Protein 5JEN (pdb70)

Foldseek 3Di:
DKDKDFDDWDWDDDDQFTETETFIAIDDAPDVVLSCVVRVVSVVVVVVQVVVRVVCRDDDHDAHKYWYKDKDFQADDPQKTKMWIWIWMDGPHIWIDIAMWMAGRVVGDTDFPLQFFPDDPVWQLVQVVVLVCCVVCVDVVDFWQRPDPPDDARDTADRRFGWYAHNVLWIKGWDTAPRTGHRVGIDMDTDDCVSCVVRGPHRPRHD/DADDLLRVLVQVVVVPPACQVYDHSLLVSQQLCQQPVRQQADKDADPQFWMQHGSNRDIQQEDPAQPGRPPRYHNVDYHSVVSSDPRNNSVSSSVSVVCVPPDHPVVRVSSVPGPPPDPSCVSNPPHDD/DAKDKDFPDWDWDDDPQEIETDTQIAIDDAPPVVLRVVVSVVSVVVVVVVVVVRVVHNHKYWYKDKDFQAGDQFKTKMWIWIWMDDPHIWIDIAMWMAGRVVGDTDFPPLFFPDQVCWQLVQVVVLVCVVVCVDVVDFWQRPDPPDDARDTADRRAGWYAHNQLWIKGWDTAPRTGHRVGIDMDTDPCVSCVVGGPDDPRHD/DADDLLRVLVLLVVLPPACQVHDHSLLVSQQLCQQPVRQQQDWDADPQFWMQGGSNRRIQQEDADAPGRPNRHHNLDYHRVVSSDPRNNSVSSSVSVVCVVPPHPVVRVSSVVPPPPDPSVVSNPPHDD

InterPro domains:
  IPR021729 Domain of unknown function DUF3298 [PF11738] (189-271)
  IPR025303 Deacetylase PdaC [PF13739] (85-160)
  IPR037126 PdaC/RsiV-like superfamily [G3DSA:3.90.640.20] (187-285)

Structure (mmCIF, N/CA/C/O backbone):
data_5JEN
#
_entry.id   5JEN
#
_cell.length_a   45.213
_cell.length_b   130.326
_cell.length_c   136.712
_cell.angle_alpha   90.00
_cell.angle_beta   90.00
_cell.angle_gamma   90.00
#
_symmetry.space_group_name_H-M   'P 2 21 21'
#
loop_
_entity.id
_entity.type
_entity.pdbx_description
1 polymer 'Anti-sigma-V factor RsiV'
2 polymer 'Lysozyme C'
3 non-polymer 'SODIUM ION'
4 non-polymer 'CHLORIDE ION'
5 water water
#
loop_
_atom_site.group_PDB
_atom_site.id
_atom_site.type_symbol
_atom_site.label_atom_id
_atom_site.label_alt_id
_atom_site.label_comp_id
_atom_site.label_asym_id
_atom_site.label_entity_id
_atom_site.label_seq_id
_atom_site.pdbx_PDB_ins_code
_atom_site.Cartn_x
_atom_site.Cartn_y
_atom_site.Cartn_z
_atom_site.occupancy
_atom_site.B_iso_or_equiv
_atom_site.auth_seq_id
_atom_site.auth_comp_id
_atom_site.auth_asym_id
_atom_site.auth_atom_id
_atom_site.pdbx_PDB_model_num
ATOM 1 N N . ILE A 1 62 ? 30.164 19.525 24.902 1.00 46.23 76 ILE A N 1
ATOM 2 C CA . ILE A 1 62 ? 30.621 20.559 25.838 1.00 63.99 76 ILE A CA 1
ATOM 3 C C . ILE A 1 62 ? 30.061 21.962 25.524 1.00 58.43 76 ILE A C 1
ATOM 4 O O . ILE A 1 62 ? 30.189 22.482 24.403 1.00 52.28 76 ILE A O 1
ATOM 19 N N . VAL A 1 63 ? 29.450 22.552 26.559 1.00 54.30 77 VAL A N 1
ATOM 20 C CA . VAL A 1 63 ? 28.914 23.912 26.535 1.00 54.99 77 VAL A CA 1
ATOM 21 C C . VAL A 1 63 ? 29.620 24.718 27.618 1.00 51.04 77 VAL A C 1
ATOM 22 O O . VAL A 1 63 ? 29.643 24.317 28.793 1.00 49.90 77 VAL A O 1
ATOM 35 N N . LYS A 1 64 ? 30.212 25.841 27.206 1.00 48.50 78 LYS A N 1
ATOM 36 C CA . LYS A 1 64 ? 31.111 26.640 28.036 1.00 44.50 78 LYS A CA 1
ATOM 37 C C . LYS A 1 64 ? 31.205 28.029 27.424 1.00 48.04 78 LYS A C 1
ATOM 38 O O . LYS A 1 64 ? 30.918 28.228 26.238 1.00 52.12 78 LYS A O 1
ATOM 57 N N . ALA A 1 65 ? 31.598 28.992 28.257 1.00 50.61 79 ALA A N 1
ATOM 58 C CA . ALA A 1 65 ? 31.893 30.344 27.804 1.00 48.42 79 ALA A CA 1
ATOM 59 C C . ALA A 1 65 ? 33.382 30.472 27.577 1.00 40.54 79 ALA A C 1
ATOM 60 O O . ALA A 1 65 ? 34.175 29.974 28.374 1.00 40.38 79 ALA A O 1
ATOM 67 N N . ILE A 1 66 ? 33.745 31.184 26.520 1.00 47.03 80 ILE A N 1
ATOM 68 C CA . ILE A 1 66 ? 35.129 31.549 26.251 1.00 58.56 80 ILE A CA 1
ATOM 69 C C . ILE A 1 66 ? 35.200 33.040 25.947 1.00 60.30 80 ILE A C 1
ATOM 70 O O . ILE A 1 66 ? 34.254 33.641 25.419 1.00 44.54 80 ILE A O 1
ATOM 86 N N . THR A 1 67 ? 36.339 33.635 26.304 1.00 60.26 81 THR A N 1
ATOM 87 C CA . THR A 1 67 ? 36.641 34.998 25.888 1.00 55.95 81 THR A CA 1
ATOM 88 C C . THR A 1 67 ? 36.788 35.056 24.376 1.00 60.92 81 THR A C 1
ATOM 89 O O . THR A 1 67 ? 37.536 34.278 23.780 1.00 71.12 81 THR A O 1
ATOM 100 N N . PHE A 1 68 ? 36.084 35.990 23.749 1.00 62.74 82 PHE A N 1
ATOM 101 C CA . PHE A 1 68 ? 36.162 36.115 22.312 1.00 61.70 82 PHE A CA 1
ATOM 102 C C . PHE A 1 68 ? 36.574 37.495 21.814 1.00 62.76 82 PHE A C 1
ATOM 103 O O . PHE A 1 68 ? 37.086 37.584 20.697 1.00 73.48 82 PHE A O 1
ATOM 120 N N . ILE A 1 69 ? 36.388 38.567 22.582 1.00 63.08 83 ILE A N 1
ATOM 121 C CA . ILE A 1 69 ? 37.050 39.832 22.258 1.00 57.08 83 ILE A CA 1
ATOM 122 C C . ILE A 1 69 ? 37.483 40.531 23.535 1.00 52.70 83 ILE A C 1
ATOM 123 O O . ILE A 1 69 ? 36.775 40.516 24.549 1.00 43.48 83 ILE A O 1
ATOM 139 N N . GLU A 1 70 ? 38.647 41.157 23.473 1.00 48.77 84 GLU A N 1
ATOM 140 C CA . GLU A 1 70 ? 39.168 41.918 24.591 1.00 45.53 84 GLU A CA 1
ATOM 141 C C . GLU A 1 70 ? 39.601 43.270 24.068 1.00 43.30 84 GLU A C 1
ATOM 142 O O . GLU A 1 70 ? 40.268 43.340 23.034 1.00 50.11 84 GLU A O 1
ATOM 154 N N . ILE A 1 71 ? 39.211 44.327 24.782 1.00 41.80 85 ILE A N 1
ATOM 155 C CA . ILE A 1 71 ? 39.546 45.714 24.466 1.00 43.72 85 ILE A CA 1
ATOM 156 C C . ILE A 1 71 ? 40.022 46.376 25.749 1.00 49.23 85 ILE A C 1
ATOM 157 O O . ILE A 1 71 ? 39.220 46.609 26.664 1.00 45.54 85 ILE A O 1
ATOM 173 N N . LYS A 1 72 ? 41.310 46.698 25.813 1.00 41.10 86 LYS A N 1
ATOM 174 C CA . LYS A 1 72 ? 41.851 47.547 26.860 1.00 42.94 86 LYS A CA 1
ATOM 175 C C . LYS A 1 72 ? 42.534 48.716 26.187 1.00 46.19 86 LYS A C 1
ATOM 176 O O . LYS A 1 72 ? 43.327 48.520 25.264 1.00 52.41 86 LYS A O 1
ATOM 195 N N . GLU A 1 73 ? 42.221 49.919 26.640 1.00 43.59 87 GLU A N 1
ATOM 196 C CA . GLU A 1 73 ? 42.665 51.109 25.940 1.00 42.26 87 GLU A CA 1
ATOM 197 C C . GLU A 1 73 ? 42.480 52.286 26.873 1.00 44.81 87 GLU A C 1
ATOM 198 O O . GLU A 1 73 ? 41.512 52.338 27.635 1.00 41.29 87 GLU A O 1
ATOM 210 N N . GLU A 1 74 ? 43.410 53.221 26.810 1.00 42.60 88 GLU A N 1
ATOM 211 C CA . GLU A 1 74 ? 43.335 54.409 27.630 1.00 44.28 88 GLU A CA 1
ATOM 212 C C . GLU A 1 74 ? 43.683 55.626 26.788 1.00 42.63 88 GLU A C 1
ATOM 213 O O . GLU A 1 74 ? 44.506 55.551 25.868 1.00 44.00 88 GLU A O 1
ATOM 225 N N . LYS A 1 75 ? 43.027 56.749 27.094 1.00 42.31 89 LYS A N 1
ATOM 226 C CA . LYS A 1 75 ? 43.267 57.969 26.334 1.00 45.87 89 LYS A CA 1
ATOM 227 C C . LYS A 1 75 ? 42.584 59.183 26.936 1.00 48.76 89 LYS A C 1
ATOM 228 O O . LYS A 1 75 ? 41.380 59.148 27.209 1.00 46.47 89 LYS A O 1
ATOM 247 N N . ASP A 1 76 ? 43.354 60.272 27.088 1.00 50.96 90 ASP A N 1
ATOM 248 C CA . ASP A 1 76 ? 42.928 61.513 27.723 1.00 41.58 90 ASP A CA 1
ATOM 249 C C . ASP A 1 76 ? 42.358 61.197 29.095 1.00 44.75 90 ASP A C 1
ATOM 250 O O . ASP A 1 76 ? 43.078 60.669 29.935 1.00 44.53 90 ASP A O 1
ATOM 259 N N . GLN A 1 77 ? 41.088 61.515 29.346 1.00 46.74 91 GLN A N 1
ATOM 260 C CA . GLN A 1 77 ? 40.450 61.260 30.625 1.00 40.34 91 GLN A CA 1
ATOM 261 C C . GLN A 1 77 ? 39.562 60.023 30.606 1.00 42.89 91 GLN A C 1
ATOM 262 O O . GLN A 1 77 ? 38.625 59.936 31.403 1.00 37.02 91 GLN A O 1
ATOM 276 N N . SER A 1 78 ? 39.819 59.079 29.703 1.00 43.92 92 SER A N 1
ATOM 277 C CA . SER A 1 78 ? 38.889 58.002 29.412 1.00 34.55 92 SER A CA 1
ATOM 278 C C . SER A 1 78 ? 39.618 56.682 29.412 1.00 39.05 92 SER A C 1
ATOM 279 O O . SER A 1 78 ? 40.752 56.608 28.933 1.00 41.24 92 SER A O 1
ATOM 287 N N . SER A 1 79 ? 38.960 55.630 29.910 1.00 39.97 93 SER A N 1
ATOM 288 C CA . SER A 1 79 ? 39.468 54.275 29.691 1.00 39.16 93 SER A CA 1
ATOM 289 C C . SER A 1 79 ? 38.356 53.255 29.519 1.00 39.28 93 SER A C 1
ATOM 290 O O . SER A 1 79 ? 37.204 53.447 29.922 1.00 29.78 93 SER A O 1
ATOM 298 N N . ILE A 1 80 ? 38.764 52.133 28.942 1.00 37.15 94 ILE A N 1
ATOM 299 C CA . ILE A 1 80 ? 37.906 50.988 28.729 1.00 33.18 94 ILE A CA 1
ATOM 300 C C . ILE A 1 80 ? 38.716 49.717 28.972 1.00 38.19 94 ILE A C 1
ATOM 301 O O . ILE A 1 80 ? 39.897 49.637 28.616 1.00 32.76 94 ILE A O 1
ATOM 317 N N . ASP A 1 81 ? 38.063 48.719 29.586 1.00 37.86 95 ASP A N 1
ATOM 318 C CA . ASP A 1 81 ? 38.660 47.419 29.932 1.00 31.40 95 ASP A CA 1
ATOM 319 C C . ASP A 1 81 ? 37.531 46.390 29.852 1.00 35.13 95 ASP A C 1
ATOM 320 O O . ASP A 1 81 ? 36.823 46.145 30.829 1.00 29.48 95 ASP A O 1
ATOM 329 N N . VAL A 1 82 ? 37.357 45.822 28.668 1.00 38.56 96 VAL A N 1
ATOM 330 C CA . VAL A 1 82 ? 36.242 44.941 28.361 1.00 33.75 96 VAL A CA 1
ATOM 331 C C . VAL A 1 82 ? 36.749 43.547 28.007 1.00 31.50 96 VAL A C 1
ATOM 332 O O . VAL A 1 82 ? 37.590 43.399 27.118 1.00 36.24 96 VAL A O 1
ATOM 345 N N . LYS A 1 83 ? 36.201 42.531 28.671 1.00 30.79 97 LYS A N 1
ATOM 346 C CA . LYS A 1 83 ? 36.287 41.145 28.238 1.00 35.04 97 LYS A CA 1
ATOM 347 C C . LYS A 1 83 ? 34.863 40.696 27.939 1.00 45.09 97 LYS A C 1
ATOM 348 O O . LYS A 1 83 ? 33.973 40.823 28.792 1.00 39.02 97 LYS A O 1
ATOM 367 N N . THR A 1 84 ? 34.658 40.183 26.726 1.00 43.39 98 THR A N 1
ATOM 368 C CA . THR A 1 84 ? 33.378 39.748 26.229 1.00 41.62 98 THR A CA 1
ATOM 369 C C . THR A 1 84 ? 33.368 38.241 26.072 1.00 53.10 98 THR A C 1
ATOM 370 O O . THR A 1 84 ? 34.313 37.675 25.502 1.00 47.96 98 THR A O 1
ATOM 381 N N . PRO A 1 85 ? 32.315 37.576 26.533 1.00 45.16 99 PRO A N 1
ATOM 382 C CA . PRO A 1 85 ? 32.191 36.129 26.354 1.00 44.60 99 PRO A CA 1
ATOM 383 C C . PRO A 1 85 ? 31.508 35.747 25.046 1.00 39.52 99 PRO A C 1
ATOM 384 O O . PRO A 1 85 ? 30.683 36.480 24.486 1.00 26.86 99 PRO A O 1
ATOM 395 N N . ALA A 1 86 ? 31.800 34.527 24.619 1.00 39.31 100 ALA A N 1
ATOM 396 C CA . ALA A 1 86 ? 31.042 33.886 23.562 1.00 40.81 100 ALA A CA 1
ATOM 397 C C . ALA A 1 86 ? 30.608 32.500 24.019 1.00 36.05 100 ALA A C 1
ATOM 398 O O . ALA A 1 86 ? 31.349 31.799 24.721 1.00 37.02 100 ALA A O 1
ATOM 405 N N . LEU A 1 87 ? 29.397 32.114 23.629 1.00 41.83 101 LEU A N 1
ATOM 406 C CA . LEU A 1 87 ? 28.875 30.793 23.955 1.00 52.84 101 LEU A CA 1
ATOM 407 C C . LEU A 1 87 ? 29.236 29.838 22.827 1.00 51.05 101 LEU A C 1
ATOM 408 O O . LEU A 1 87 ? 28.994 30.153 21.652 1.00 41.81 101 LEU A O 1
ATOM 424 N N . SER A 1 88 ? 29.815 28.680 23.187 1.00 51.20 102 SER A N 1
ATOM 425 C CA . SER A 1 88 ? 30.120 27.615 22.236 1.00 49.95 102 SER A CA 1
ATOM 426 C C . SER A 1 88 ? 29.665 26.270 22.788 1.00 51.40 102 SER A C 1
ATOM 427 O O . SER A 1 88 ? 29.644 26.049 24.000 1.00 58.18 102 SER A O 1
ATOM 435 N N . GLY A 1 89 ? 29.333 25.359 21.890 1.00 42.83 103 GLY A N 1
ATOM 436 C CA . GLY A 1 89 ? 29.004 24.000 22.275 1.00 53.47 103 GLY A CA 1
ATOM 437 C C . GLY A 1 89 ? 27.560 23.638 22.056 1.00 47.78 103 GLY A C 1
ATOM 438 O O . GLY A 1 89 ? 27.204 22.469 22.206 1.00 50.55 103 GLY A O 1
ATOM 442 N N . LEU A 1 90 ? 26.718 24.604 21.705 1.00 50.95 104 LEU A N 1
ATOM 443 C CA . LEU A 1 90 ? 25.296 24.346 21.546 1.00 50.69 104 LEU A CA 1
ATOM 444 C C . LEU A 1 90 ? 25.042 23.531 20.289 1.00 56.59 104 LEU A C 1
ATOM 445 O O . LEU A 1 90 ? 25.604 23.819 19.236 1.00 59.81 104 LEU A O 1
ATOM 461 N N . SER A 1 91 ? 24.178 22.517 20.388 1.00 54.36 105 SER A N 1
ATOM 462 C CA . SER A 1 91 ? 23.749 21.824 19.178 1.00 58.58 105 SER A CA 1
ATOM 463 C C . SER A 1 91 ? 22.867 22.710 18.299 1.00 63.87 105 SER A C 1
ATOM 464 O O . SER A 1 91 ? 22.784 22.480 17.087 1.00 65.78 105 SER A O 1
ATOM 472 N N . ASN A 1 92 ? 22.226 23.731 18.873 1.00 52.44 106 ASN A N 1
ATOM 473 C CA . ASN A 1 92 ? 21.329 24.618 18.130 1.00 55.24 106 ASN A CA 1
ATOM 474 C C . ASN A 1 92 ? 22.070 25.923 17.823 1.00 67.82 106 ASN A C 1
ATOM 475 O O . ASN A 1 92 ? 22.064 26.864 18.630 1.00 56.04 106 ASN A O 1
ATOM 486 N N . LYS A 1 93 ? 22.658 25.997 16.620 1.00 62.01 107 LYS A N 1
ATOM 487 C CA . LYS A 1 93 ? 23.548 27.102 16.285 1.00 50.70 107 LYS A CA 1
ATOM 488 C C . LYS A 1 93 ? 22.788 28.403 16.070 1.00 52.37 107 LYS A C 1
ATOM 489 O O . LYS A 1 93 ? 23.342 29.468 16.356 1.00 49.81 107 LYS A O 1
ATOM 508 N N . GLU A 1 94 ? 21.519 28.360 15.602 1.00 45.04 108 GLU A N 1
ATOM 509 C CA . GLU A 1 94 ? 20.768 29.615 15.464 1.00 50.46 108 GLU A CA 1
ATOM 510 C C . GLU A 1 94 ? 20.560 30.293 16.815 1.00 59.65 108 GLU A C 1
ATOM 511 O O . GLU A 1 94 ? 20.470 31.527 16.879 1.00 55.72 108 GLU A O 1
ATOM 523 N N . LEU A 1 95 ? 20.459 29.510 17.899 1.00 54.75 109 LEU A N 1
ATOM 524 C CA . LEU A 1 95 ? 20.397 30.098 19.230 1.00 54.63 109 LEU A CA 1
ATOM 525 C C . LEU A 1 95 ? 21.769 30.582 19.666 1.00 47.49 109 LEU A C 1
ATOM 526 O O . LEU A 1 95 ? 21.905 31.696 20.193 1.00 42.84 109 LEU A O 1
ATOM 542 N N . GLU A 1 96 ? 22.786 29.739 19.462 1.00 41.46 110 GLU A N 1
ATOM 543 C CA . GLU A 1 96 ? 24.153 30.090 19.837 1.00 51.20 110 GLU A CA 1
ATOM 544 C C . GLU A 1 96 ? 24.621 31.361 19.136 1.00 48.41 110 GLU A C 1
ATOM 545 O O . GLU A 1 96 ? 25.331 32.176 19.735 1.00 38.38 110 GLU A O 1
ATOM 557 N N . ASN A 1 97 ? 24.227 31.554 17.875 1.00 42.14 111 ASN A N 1
ATOM 558 C CA . ASN A 1 97 ? 24.615 32.768 17.166 1.00 49.71 111 ASN A CA 1
ATOM 559 C C . ASN A 1 97 ? 23.766 33.950 17.594 1.00 50.56 111 ASN A C 1
ATOM 560 O O . ASN A 1 97 ? 24.261 35.079 17.673 1.00 45.30 111 ASN A O 1
ATOM 571 N N . SER A 1 98 ? 22.481 33.723 17.847 1.00 47.16 112 SER A N 1
ATOM 572 C CA . SER A 1 98 ? 21.678 34.808 18.377 1.00 47.30 112 SER A CA 1
ATOM 573 C C . SER A 1 98 ? 22.260 35.287 19.701 1.00 42.66 112 SER A C 1
ATOM 574 O O . SER A 1 98 ? 22.424 36.489 19.925 1.00 37.48 112 SER A O 1
ATOM 582 N N . ILE A 1 99 ? 22.627 34.355 20.572 1.00 35.82 113 ILE A N 1
ATOM 583 C CA . ILE A 1 99 ? 23.176 34.745 21.851 1.00 35.76 113 ILE A CA 1
ATOM 584 C C . ILE A 1 99 ? 24.466 35.518 21.650 1.00 41.34 113 ILE A C 1
ATOM 585 O O . ILE A 1 99 ? 24.693 36.555 22.286 1.00 35.54 113 ILE A O 1
ATOM 601 N N . ASN A 1 100 ? 25.328 35.032 20.758 1.00 41.12 114 ASN A N 1
ATOM 602 C CA . ASN A 1 100 ? 26.653 35.599 20.636 1.00 36.96 114 ASN A CA 1
ATOM 603 C C . ASN A 1 100 ? 26.598 36.929 19.913 1.00 39.28 114 ASN A C 1
ATOM 604 O O . ASN A 1 100 ? 27.427 37.804 20.167 1.00 37.88 114 ASN A O 1
ATOM 615 N N . GLU A 1 101 ? 25.596 37.110 19.057 1.00 39.15 115 GLU A N 1
ATOM 616 C CA . GLU A 1 101 ? 25.388 38.388 18.387 1.00 38.90 115 GLU A CA 1
ATOM 617 C C . GLU A 1 101 ? 25.059 39.495 19.387 1.00 45.27 115 GLU A C 1
ATOM 618 O O . GLU A 1 101 ? 25.484 40.648 19.215 1.00 41.97 115 GLU A O 1
ATOM 630 N N . LYS A 1 102 ? 24.322 39.160 20.453 1.00 42.82 116 LYS A N 1
ATOM 631 C CA . LYS A 1 102 ? 23.900 40.176 21.409 1.00 46.10 116 LYS A CA 1
ATOM 632 C C . LYS A 1 102 ? 25.058 40.560 22.326 1.00 40.71 116 LYS A C 1
ATOM 633 O O . LYS A 1 102 ? 25.206 41.727 22.701 1.00 46.51 116 LYS A O 1
ATOM 652 N N . TYR A 1 103 ? 25.903 39.605 22.674 1.00 33.49 117 TYR A N 1
ATOM 653 C CA . TYR A 1 103 ? 27.090 39.927 23.454 1.00 44.92 117 TYR A CA 1
ATOM 654 C C . TYR A 1 103 ? 28.014 40.901 22.705 1.00 48.45 117 TYR A C 1
ATOM 655 O O . TYR A 1 103 ? 28.660 41.760 23.323 1.00 36.54 117 TYR A O 1
ATOM 673 N N . LEU A 1 104 ? 28.084 40.777 21.378 1.00 37.59 118 LEU A N 1
ATOM 674 C CA . LEU A 1 104 ? 28.953 41.599 20.557 1.00 47.21 118 LEU A CA 1
ATOM 675 C C . LEU A 1 104 ? 28.361 42.989 20.306 1.00 46.11 118 LEU A C 1
ATOM 676 O O . LEU A 1 104 ? 29.102 43.977 20.327 1.00 39.34 118 LEU A O 1
ATOM 692 N N . LYS A 1 105 ? 27.044 43.102 20.070 1.00 43.30 119 LYS A N 1
ATOM 693 C CA . LYS A 1 105 ? 26.426 44.428 20.019 1.00 41.71 119 LYS A CA 1
ATOM 694 C C . LYS A 1 105 ? 26.626 45.162 21.339 1.00 43.30 119 LYS A C 1
ATOM 695 O O . LYS A 1 105 ? 26.831 46.376 21.363 1.00 45.09 119 LYS A O 1
ATOM 714 N N . GLU A 1 106 ? 26.582 44.448 22.454 1.00 40.33 120 GLU A N 1
ATOM 715 C CA . GLU A 1 106 ? 26.767 45.123 23.729 1.00 42.47 120 GLU A CA 1
ATOM 716 C C . GLU A 1 106 ? 28.205 45.616 23.877 1.00 40.43 120 GLU A C 1
ATOM 717 O O . GLU A 1 106 ? 28.436 46.763 24.274 1.00 40.46 120 GLU A O 1
ATOM 729 N N . SER A 1 107 ? 29.181 44.801 23.487 1.00 40.08 121 SER A N 1
ATOM 730 C CA . SER A 1 107 ? 30.570 45.250 23.500 1.00 48.03 121 SER A CA 1
ATOM 731 C C . SER A 1 107 ? 30.772 46.450 22.591 1.00 46.70 121 SER A C 1
ATOM 732 O O . SER A 1 107 ? 31.420 47.430 22.968 1.00 38.73 121 SER A O 1
ATOM 740 N N . GLN A 1 108 ? 30.239 46.364 21.376 1.00 35.76 122 GLN A N 1
ATOM 741 C CA . GLN A 1 108 ? 30.388 47.420 20.391 1.00 40.87 122 GLN A CA 1
ATOM 742 C C . GLN A 1 108 ? 29.856 48.737 20.935 1.00 46.70 122 GLN A C 1
ATOM 743 O O . GLN A 1 108 ? 30.512 49.781 20.834 1.00 40.04 122 GLN A O 1
ATOM 757 N N . GLN A 1 109 ? 28.668 48.689 21.546 1.00 42.97 123 GLN A N 1
ATOM 758 C CA . GLN A 1 109 ? 28.109 49.841 22.235 1.00 38.46 123 GLN A CA 1
ATOM 759 C C . GLN A 1 109 ? 29.076 50.373 23.290 1.00 38.14 123 GLN A C 1
ATOM 760 O O . GLN A 1 109 ? 29.285 51.584 23.403 1.00 34.72 123 GLN A O 1
ATOM 774 N N . LEU A 1 110 ? 29.669 49.483 24.079 1.00 35.07 124 LEU A N 1
ATOM 775 C CA . LEU A 1 110 ? 30.588 49.938 25.116 1.00 45.88 124 LEU A CA 1
ATOM 776 C C . LEU A 1 110 ? 31.801 50.670 24.511 1.00 42.06 124 LEU A C 1
ATOM 777 O O . LEU A 1 110 ? 32.209 51.719 25.016 1.00 30.13 124 LEU A O 1
ATOM 793 N N . TYR A 1 111 ? 32.369 50.154 23.413 1.00 38.21 125 TYR A N 1
ATOM 794 C CA . TYR A 1 111 ? 33.482 50.838 22.754 1.00 41.06 125 TYR A CA 1
ATOM 795 C C . TYR A 1 111 ? 33.036 52.184 22.195 1.00 41.72 125 TYR A C 1
ATOM 796 O O . TYR A 1 111 ? 33.766 53.177 22.280 1.00 39.19 125 TYR A O 1
ATOM 814 N N . LYS A 1 112 ? 31.833 52.238 21.628 1.00 34.83 126 LYS A N 1
ATOM 815 C CA . LYS A 1 112 ? 31.326 53.493 21.102 1.00 35.64 126 LYS A CA 1
ATOM 816 C C . LYS A 1 112 ? 31.316 54.573 22.180 1.00 43.97 126 LYS A C 1
ATOM 817 O O . LYS A 1 112 ? 31.696 55.721 21.916 1.00 41.10 126 LYS A O 1
ATOM 836 N N . GLU A 1 113 ? 30.890 54.226 23.404 1.00 35.59 127 GLU A N 1
ATOM 837 C CA . GLU A 1 113 ? 30.765 55.236 24.444 1.00 35.22 127 GLU A CA 1
ATOM 838 C C . GLU A 1 113 ? 32.135 55.707 24.883 1.00 29.95 127 GLU A C 1
ATOM 839 O O . GLU A 1 113 ? 32.288 56.869 25.257 1.00 36.79 127 GLU A O 1
ATOM 851 N N . PHE A 1 114 ? 33.138 54.827 24.829 1.00 32.54 128 PHE A N 1
ATOM 852 C CA . PHE A 1 114 ? 34.510 55.229 25.137 1.00 28.24 128 PHE A CA 1
ATOM 853 C C . PHE A 1 114 ? 35.058 56.146 24.049 1.00 37.69 128 PHE A C 1
ATOM 854 O O . PHE A 1 114 ? 35.669 57.178 24.345 1.00 36.23 128 PHE A O 1
ATOM 871 N N . ILE A 1 115 ? 34.815 55.816 22.784 1.00 33.07 129 ILE A N 1
ATOM 872 C CA . ILE A 1 115 ? 35.304 56.674 21.715 1.00 37.46 129 ILE A CA 1
ATOM 873 C C . ILE A 1 115 ? 34.612 58.018 21.778 1.00 36.32 129 ILE A C 1
ATOM 874 O O . ILE A 1 115 ? 35.223 59.061 21.536 1.00 36.37 129 ILE A O 1
ATOM 890 N N . GLN A 1 116 ? 33.345 58.023 22.149 1.00 37.03 130 GLN A N 1
ATOM 891 C CA . GLN A 1 116 ? 32.626 59.283 22.223 1.00 41.68 130 GLN A CA 1
ATOM 892 C C . GLN A 1 116 ? 33.146 60.182 23.353 1.00 44.54 130 GLN A C 1
ATOM 893 O O . GLN A 1 116 ? 33.190 61.414 23.197 1.00 43.30 130 GLN A O 1
ATOM 907 N N . SER A 1 117 ? 33.571 59.592 24.477 1.00 37.53 131 SER A N 1
ATOM 908 C CA . SER A 1 117 ? 34.147 60.363 25.571 1.00 39.19 131 SER A CA 1
ATOM 909 C C . SER A 1 117 ? 35.562 60.891 25.263 1.00 37.35 131 SER A C 1
ATOM 910 O O . SER A 1 117 ? 36.019 61.826 25.930 1.00 32.97 131 SER A O 1
ATOM 918 N N . THR A 1 118 ? 36.272 60.317 24.293 1.00 35.21 132 THR A N 1
ATOM 919 C CA . THR A 1 118 ? 37.585 60.820 23.883 1.00 42.98 132 THR A CA 1
ATOM 920 C C . THR A 1 118 ? 37.516 61.830 22.731 1.00 41.76 132 THR A C 1
ATOM 921 O O . THR A 1 118 ? 38.569 62.333 22.295 1.00 38.00 132 THR A O 1
ATOM 932 N N . SER A 1 119 ? 36.306 62.166 22.277 1.00 34.52 133 SER A N 1
ATOM 933 C CA . SER A 1 119 ? 36.075 62.994 21.105 1.00 36.54 133 SER A CA 1
ATOM 934 C C . SER A 1 119 ? 35.520 64.333 21.532 1.00 37.33 133 SER A C 1
ATOM 935 O O . SER A 1 119 ? 34.822 64.450 22.544 1.00 37.67 133 SER A O 1
ATOM 943 N N . LYS A 1 120 ? 35.843 65.342 20.745 1.00 35.12 134 LYS A N 1
ATOM 944 C CA . LYS A 1 120 ? 35.188 66.634 20.876 1.00 38.65 134 LYS A CA 1
ATOM 945 C C . LYS A 1 120 ? 35.599 67.224 22.237 1.00 34.55 134 LYS A C 1
ATOM 946 O O . LYS A 1 120 ? 36.755 67.057 22.672 1.00 41.24 134 LYS A O 1
ATOM 965 N N . ASN A 1 121 ? 34.699 67.911 22.937 1.00 33.22 135 ASN A N 1
ATOM 966 C CA . ASN A 1 121 ? 35.055 68.520 24.207 1.00 40.74 135 ASN A CA 1
ATOM 967 C C . ASN A 1 121 ? 35.138 67.452 25.294 1.00 47.99 135 ASN A C 1
ATOM 968 O O . ASN A 1 121 ? 34.339 66.504 25.333 1.00 42.62 135 ASN A O 1
ATOM 979 N N . LYS A 1 122 ? 36.120 67.614 26.174 1.00 43.93 136 LYS A N 1
ATOM 980 C CA . LYS A 1 122 ? 36.180 66.850 27.413 1.00 45.96 136 LYS A CA 1
ATOM 981 C C . LYS A 1 122 ? 34.892 66.989 28.222 1.00 44.33 136 LYS A C 1
ATOM 982 O O . LYS A 1 122 ? 34.364 68.089 28.413 1.00 43.06 136 LYS A O 1
ATOM 1001 N N . LYS A 1 123 ? 34.410 65.852 28.724 1.00 48.62 137 LYS A N 1
ATOM 1002 C CA . LYS A 1 123 ? 33.200 65.785 29.536 1.00 55.30 137 LYS A CA 1
ATOM 1003 C C . LYS A 1 123 ? 33.436 65.105 30.883 1.00 50.05 137 LYS A C 1
ATOM 1004 O O . LYS A 1 123 ? 32.489 64.562 31.466 1.00 48.73 137 LYS A O 1
ATOM 1023 N N . GLY A 1 124 ? 34.665 65.117 31.382 1.00 43.14 138 GLY A N 1
ATOM 1024 C CA . GLY A 1 124 ? 34.985 64.562 32.678 1.00 45.58 138 GLY A CA 1
ATOM 1025 C C . GLY A 1 124 ? 35.575 63.176 32.550 1.00 41.34 138 GLY A C 1
ATOM 1026 O O . GLY A 1 124 ? 35.541 62.543 31.495 1.00 42.35 138 GLY A O 1
ATOM 1030 N N . HIS A 1 125 ? 36.130 62.700 33.658 1.00 37.31 139 HIS A N 1
ATOM 1031 C CA . HIS A 1 125 ? 36.752 61.387 33.662 1.00 37.61 139 HIS A CA 1
ATOM 1032 C C . HIS A 1 125 ? 35.688 60.284 33.602 1.00 39.98 139 HIS A C 1
ATOM 1033 O O . HIS A 1 125 ? 34.594 60.407 34.168 1.00 36.56 139 HIS A O 1
ATOM 1047 N N . LEU A 1 126 ? 35.997 59.218 32.862 1.00 33.74 140 LEU A N 1
ATOM 1048 C CA . LEU A 1 126 ? 35.064 58.114 32.697 1.00 32.78 140 LEU A CA 1
ATOM 1049 C C . LEU A 1 126 ? 35.837 56.812 32.531 1.00 30.67 140 LEU A C 1
ATOM 1050 O O . LEU A 1 126 ? 36.721 56.711 31.670 1.00 33.88 140 LEU A O 1
ATOM 1066 N N . SER A 1 127 ? 35.495 55.814 33.349 1.00 28.62 141 SER A N 1
ATOM 1067 C CA . SER A 1 127 ? 36.036 54.466 33.218 1.00 31.83 141 SER A CA 1
ATOM 1068 C C . SER A 1 127 ? 34.911 53.479 32.905 1.00 31.60 141 SER A C 1
ATOM 1069 O O . SER A 1 127 ? 33.885 53.470 33.591 1.00 29.99 141 SER A O 1
ATOM 1077 N N . ILE A 1 128 ? 35.126 52.640 31.889 1.00 34.73 142 ILE A N 1
ATOM 1078 C CA . ILE A 1 128 ? 34.193 51.603 31.461 1.00 26.90 142 ILE A CA 1
ATOM 1079 C C . ILE A 1 128 ? 34.881 50.255 31.597 1.00 38.89 142 ILE A C 1
ATOM 1080 O O . ILE A 1 128 ? 35.962 50.053 31.026 1.00 40.11 142 ILE A O 1
ATOM 1096 N N . TYR A 1 129 ? 34.216 49.315 32.279 1.00 33.84 143 TYR A N 1
ATOM 1097 C CA . TYR A 1 129 ? 34.733 47.976 32.573 1.00 35.63 143 TYR A CA 1
ATOM 1098 C C . TYR A 1 129 ? 33.632 46.947 32.334 1.00 34.12 143 TYR A C 1
ATOM 1099 O O . TYR A 1 129 ? 32.467 47.166 32.678 1.00 34.89 143 TYR A O 1
ATOM 1117 N N . SER A 1 130 ? 33.991 45.825 31.745 1.00 28.67 144 SER A N 1
ATOM 1118 C CA . SER A 1 130 ? 33.037 44.745 31.607 1.00 29.27 144 SER A CA 1
ATOM 1119 C C . SER A 1 130 ? 33.815 43.454 31.667 1.00 35.81 144 SER A C 1
ATOM 1120 O O . SER A 1 130 ? 34.927 43.368 31.136 1.00 38.44 144 SER A O 1
ATOM 1128 N N . ASP A 1 131 ? 33.261 42.489 32.391 1.00 34.59 145 ASP A N 1
ATOM 1129 C CA . ASP A 1 131 ? 33.833 41.151 32.495 1.00 37.72 145 ASP A CA 1
ATOM 1130 C C . ASP A 1 131 ? 32.675 40.182 32.641 1.00 39.66 145 ASP A C 1
ATOM 1131 O O . ASP A 1 131 ? 31.506 40.545 32.467 1.00 38.41 145 ASP A O 1
ATOM 1140 N N . TYR A 1 132 ? 32.996 38.957 33.010 1.00 33.55 146 TYR A N 1
ATOM 1141 C CA . TYR A 1 132 ? 31.988 37.910 32.939 1.00 39.57 146 TYR A CA 1
ATOM 1142 C C . TYR A 1 132 ? 32.499 36.713 33.713 1.00 35.20 146 TYR A C 1
ATOM 1143 O O . TYR A 1 132 ? 33.707 36.522 33.861 1.00 36.58 146 TYR A O 1
ATOM 1161 N N . GLU A 1 133 ? 31.561 35.939 34.241 1.00 35.79 147 GLU A N 1
ATOM 1162 C CA . GLU A 1 133 ? 31.910 34.827 35.101 1.00 34.65 147 GLU A CA 1
ATOM 1163 C C . GLU A 1 133 ? 30.824 33.774 34.956 1.00 38.57 147 GLU A C 1
ATOM 1164 O O . GLU A 1 133 ? 29.641 34.105 34.827 1.00 35.13 147 GLU A O 1
ATOM 1176 N N . THR A 1 134 ? 31.244 32.512 34.912 1.00 37.13 148 THR A N 1
ATOM 1177 C CA . THR A 1 134 ? 30.337 31.369 34.864 1.00 39.75 148 THR A CA 1
ATOM 1178 C C . THR A 1 134 ? 29.976 31.046 36.301 1.00 32.68 148 THR A C 1
ATOM 1179 O O . THR A 1 134 ? 30.850 30.660 37.089 1.00 31.46 148 THR A O 1
ATOM 1190 N N . VAL A 1 135 ? 28.697 31.236 36.653 1.00 26.70 149 VAL A N 1
ATOM 1191 C CA . VAL A 1 135 ? 28.271 31.150 38.058 1.00 30.68 149 VAL A CA 1
ATOM 1192 C C . VAL A 1 135 ? 27.666 29.784 38.302 1.00 27.35 149 VAL A C 1
ATOM 1193 O O . VAL A 1 135 ? 27.669 29.276 39.431 1.00 25.86 149 VAL A O 1
ATOM 1206 N N . THR A 1 136 ? 27.156 29.173 37.240 1.00 34.18 150 THR A N 1
ATOM 1207 C CA . THR A 1 136 ? 26.626 27.822 37.330 1.00 35.73 150 THR A CA 1
ATOM 1208 C C . THR A 1 136 ? 27.054 27.033 36.102 1.00 27.46 150 THR A C 1
ATOM 1209 O O . THR A 1 136 ? 26.784 27.455 34.975 1.00 28.75 150 THR A O 1
ATOM 1220 N N . ASP A 1 137 ? 27.709 25.882 36.330 1.00 31.03 151 ASP A N 1
ATOM 1221 C CA . ASP A 1 137 ? 28.201 24.997 35.260 1.00 43.04 151 ASP A CA 1
ATOM 1222 C C . ASP A 1 137 ? 27.951 23.546 35.707 1.00 34.03 151 ASP A C 1
ATOM 1223 O O . ASP A 1 137 ? 28.803 22.903 36.322 1.00 31.98 151 ASP A O 1
ATOM 1232 N N . THR A 1 138 ? 26.775 23.033 35.411 1.00 33.10 152 THR A N 1
ATOM 1233 C CA . THR A 1 138 ? 26.440 21.641 35.706 1.00 36.87 152 THR A CA 1
ATOM 1234 C C . THR A 1 138 ? 26.243 20.886 34.408 1.00 32.29 152 THR A C 1
ATOM 1235 O O . THR A 1 138 ? 26.195 21.474 33.323 1.00 33.68 152 THR A O 1
ATOM 1246 N N . PRO A 1 139 ? 26.136 19.576 34.475 1.00 35.61 153 PRO A N 1
ATOM 1247 C CA . PRO A 1 139 ? 25.730 18.838 33.269 1.00 30.93 153 PRO A CA 1
ATOM 1248 C C . PRO A 1 139 ? 24.438 19.366 32.641 1.00 37.77 153 PRO A C 1
ATOM 1249 O O . PRO A 1 139 ? 24.325 19.373 31.411 1.00 38.33 153 PRO A O 1
ATOM 1260 N N . ASP A 1 140 ? 23.462 19.826 33.430 1.00 35.66 154 ASP A N 1
ATOM 1261 C CA . ASP A 1 140 ? 22.182 20.252 32.856 1.00 41.73 154 ASP A CA 1
ATOM 1262 C C . ASP A 1 140 ? 22.080 21.745 32.561 1.00 40.93 154 ASP A C 1
ATOM 1263 O O . ASP A 1 140 ? 21.202 22.143 31.775 1.00 43.00 154 ASP A O 1
ATOM 1272 N N . LEU A 1 141 ? 22.940 22.573 33.165 1.00 36.95 155 LEU A N 1
ATOM 1273 C CA . LEU A 1 141 ? 22.682 24.005 33.239 1.00 43.78 155 LEU A CA 1
ATOM 1274 C C . LEU A 1 141 ? 23.964 24.830 33.164 1.00 27.58 155 LEU A C 1
ATOM 1275 O O . LEU A 1 141 ? 24.956 24.555 33.839 1.00 28.31 155 LEU A O 1
ATOM 1291 N N . LEU A 1 142 ? 23.913 25.869 32.363 1.00 31.59 156 LEU A N 1
ATOM 1292 C CA . LEU A 1 142 ? 24.956 26.888 32.346 1.00 38.71 156 LEU A CA 1
ATOM 1293 C C . LEU A 1 142 ? 24.306 28.234 32.601 1.00 30.77 156 LEU A C 1
ATOM 1294 O O . LEU A 1 142 ? 23.287 28.565 31.958 1.00 31.21 156 LEU A O 1
ATOM 1310 N N . SER A 1 143 ? 24.913 29.011 33.513 1.00 24.07 157 SER A N 1
ATOM 1311 C CA . SER A 1 143 ? 24.527 30.405 33.736 1.00 32.67 157 SER A CA 1
ATOM 1312 C C . SER A 1 143 ? 25.747 31.324 33.781 1.00 25.86 157 SER A C 1
ATOM 1313 O O . SER A 1 143 ? 26.705 31.058 34.519 1.00 27.73 157 SER A O 1
ATOM 1321 N N . ILE A 1 144 ? 25.667 32.453 33.063 1.00 28.01 158 ILE A N 1
ATOM 1322 C CA . ILE A 1 144 ? 26.801 33.361 32.891 1.00 35.25 158 ILE A CA 1
ATOM 1323 C C . ILE A 1 144 ? 26.420 34.779 33.335 1.00 32.24 158 ILE A C 1
ATOM 1324 O O . ILE A 1 144 ? 25.415 35.346 32.878 1.00 26.38 158 ILE A O 1
ATOM 1340 N N . ARG A 1 145 ? 27.236 35.338 34.239 1.00 27.21 159 ARG A N 1
ATOM 1341 C CA . ARG A 1 145 ? 27.110 36.706 34.714 1.00 28.50 159 ARG A CA 1
ATOM 1342 C C . ARG A 1 145 ? 27.951 37.610 33.822 1.00 28.49 159 ARG A C 1
ATOM 1343 O O . ARG A 1 145 ? 29.126 37.333 33.591 1.00 28.98 159 ARG A O 1
ATOM 1364 N N . ARG A 1 146 ? 27.353 38.671 33.311 1.00 29.90 160 ARG A N 1
ATOM 1365 C CA . ARG A 1 146 ? 28.098 39.743 32.675 1.00 31.97 160 ARG A CA 1
ATOM 1366 C C . ARG A 1 146 ? 27.920 41.039 33.467 1.00 34.39 160 ARG A C 1
ATOM 1367 O O . ARG A 1 146 ? 26.790 41.481 33.719 1.00 23.29 160 ARG A O 1
ATOM 1388 N N . ASN A 1 147 ? 29.037 41.646 33.849 1.00 29.53 161 ASN A N 1
ATOM 1389 C CA . ASN A 1 147 ? 29.016 42.899 34.574 1.00 23.16 161 ASN A CA 1
ATOM 1390 C C . ASN A 1 147 ? 29.381 44.050 33.661 1.00 27.81 161 ASN A C 1
ATOM 1391 O O . ASN A 1 147 ? 30.252 43.931 32.797 1.00 34.41 161 ASN A O 1
ATOM 1402 N N . ILE A 1 148 ? 28.720 45.177 33.874 1.00 28.49 162 ILE A N 1
ATOM 1403 C CA . ILE A 1 148 ? 28.944 46.373 33.103 1.00 26.32 162 ILE A CA 1
ATOM 1404 C C . ILE A 1 148 ? 29.055 47.462 34.139 1.00 34.09 162 ILE A C 1
ATOM 1405 O O . ILE A 1 148 ? 28.075 47.778 34.833 1.00 31.01 162 ILE A O 1
ATOM 1421 N N . GLU A 1 149 ? 30.250 48.005 34.274 1.00 30.74 163 GLU A N 1
ATOM 1422 C CA . GLU A 1 149 ? 30.569 48.958 35.310 1.00 29.93 163 GLU A CA 1
ATOM 1423 C C . GLU A 1 149 ? 31.046 50.241 34.657 1.00 37.95 163 GLU A C 1
ATOM 1424 O O . GLU A 1 149 ? 31.997 50.230 33.856 1.00 32.55 163 GLU A O 1
ATOM 1436 N N . THR A 1 150 ? 30.373 51.330 35.000 1.00 26.81 164 THR A N 1
ATOM 1437 C CA . THR A 1 150 ? 30.719 52.672 34.574 1.00 29.60 164 THR A CA 1
ATOM 1438 C C . THR A 1 150 ? 31.119 53.490 35.803 1.00 27.26 164 THR A C 1
ATOM 1439 O O . THR A 1 150 ? 30.378 53.528 36.793 1.00 26.40 164 THR A O 1
ATOM 1450 N N . THR A 1 151 ? 32.283 54.146 35.749 1.00 30.27 165 THR A N 1
ATOM 1451 C CA . THR A 1 151 ? 32.778 54.943 36.873 1.00 25.83 165 THR A CA 1
ATOM 1452 C C . THR A 1 151 ? 33.151 56.353 36.443 1.00 26.42 165 THR A C 1
ATOM 1453 O O . THR A 1 151 ? 34.038 56.539 35.605 1.00 30.42 165 THR A O 1
ATOM 1464 N N . GLN A 1 152 ? 32.491 57.338 37.040 1.00 23.19 166 GLN A N 1
ATOM 1465 C CA . GLN A 1 152 ? 32.937 58.721 36.967 1.00 35.53 166 GLN A CA 1
ATOM 1466 C C . GLN A 1 152 ? 33.209 59.154 38.400 1.00 28.93 166 GLN A C 1
ATOM 1467 O O . GLN A 1 152 ? 34.287 58.879 38.925 1.00 24.86 166 GLN A O 1
ATOM 1481 N N . ALA A 1 153 ? 32.238 59.776 39.068 1.00 30.17 167 ALA A N 1
ATOM 1482 C CA . ALA A 1 153 ? 32.454 60.149 40.465 1.00 29.59 167 ALA A CA 1
ATOM 1483 C C . ALA A 1 153 ? 32.440 58.917 41.354 1.00 34.33 167 ALA A C 1
ATOM 1484 O O . ALA A 1 153 ? 33.242 58.790 42.291 1.00 26.43 167 ALA A O 1
ATOM 1491 N N . SER A 1 154 ? 31.501 58.024 41.077 1.00 26.28 168 SER A N 1
ATOM 1492 C CA . SER A 1 154 ? 31.219 56.848 41.858 1.00 29.28 168 SER A CA 1
ATOM 1493 C C . SER A 1 154 ? 31.071 55.711 40.860 1.00 32.08 168 SER A C 1
ATOM 1494 O O . SER A 1 154 ? 30.931 55.945 39.651 1.00 28.66 168 SER A O 1
ATOM 1502 N N . SER A 1 155 ? 31.182 54.480 41.350 1.00 24.90 169 SER A N 1
ATOM 1503 C CA . SER A 1 155 ? 30.991 53.324 40.471 1.00 28.81 169 SER A CA 1
ATOM 1504 C C . SER A 1 155 ? 29.521 52.975 40.324 1.00 23.82 169 SER A C 1
ATOM 1505 O O . SER A 1 155 ? 28.746 53.107 41.268 1.00 22.64 169 SER A O 1
ATOM 1513 N N . TYR A 1 156 ? 29.163 52.471 39.141 1.00 24.56 170 TYR A N 1
ATOM 1514 C CA . TYR A 1 156 ? 27.802 52.032 38.803 1.00 27.54 170 TYR A CA 1
ATOM 1515 C C . TYR A 1 156 ? 27.865 50.679 38.101 1.00 24.73 170 TYR A C 1
ATOM 1516 O O . TYR A 1 156 ? 28.227 50.612 36.926 1.00 22.20 170 TYR A O 1
ATOM 1534 N N . THR A 1 157 ? 27.477 49.615 38.804 1.00 22.02 171 THR A N 1
ATOM 1535 C CA . THR A 1 157 ? 27.547 48.246 38.305 1.00 29.68 171 THR A CA 1
ATOM 1536 C C . THR A 1 157 ? 26.157 47.719 37.928 1.00 29.57 171 THR A C 1
ATOM 1537 O O . THR A 1 157 ? 25.231 47.737 38.756 1.00 27.03 171 THR A O 1
ATOM 1548 N N . GLN A 1 158 ? 26.030 47.190 36.713 1.00 28.20 172 GLN A N 1
ATOM 1549 C CA . GLN A 1 158 ? 24.904 46.355 36.331 1.00 30.25 172 GLN A CA 1
ATOM 1550 C C . GLN A 1 158 ? 25.378 44.923 36.134 1.00 34.79 172 GLN A C 1
ATOM 1551 O O . GLN A 1 158 ? 26.463 44.689 35.583 1.00 29.90 172 GLN A O 1
ATOM 1565 N N . SER A 1 159 ? 24.558 43.966 36.552 1.00 22.73 173 SER A N 1
ATOM 1566 C CA . SER A 1 159 ? 24.878 42.562 36.333 1.00 32.45 173 SER A CA 1
ATOM 1567 C C . SER A 1 159 ? 23.714 41.886 35.640 1.00 30.47 173 SER A C 1
ATOM 1568 O O . SER A 1 159 ? 22.580 41.919 36.140 1.00 24.15 173 SER A O 1
ATOM 1576 N N . ARG A 1 160 ? 24.010 41.247 34.512 1.00 28.55 174 ARG A N 1
ATOM 1577 C CA . ARG A 1 160 ? 22.999 40.575 33.721 1.00 36.68 174 ARG A CA 1
ATOM 1578 C C . ARG A 1 160 ? 23.357 39.114 33.600 1.00 31.31 174 ARG A C 1
ATOM 1579 O O . ARG A 1 160 ? 24.522 38.736 33.683 1.00 28.90 174 ARG A O 1
ATOM 1600 N N . TYR A 1 161 ? 22.349 38.293 33.428 1.00 28.41 175 TYR A N 1
ATOM 1601 C CA . TYR A 1 161 ? 22.583 36.874 33.404 1.00 29.33 175 TYR A CA 1
ATOM 1602 C C . TYR A 1 161 ? 21.877 36.269 32.204 1.00 31.03 175 TYR A C 1
ATOM 1603 O O . TYR A 1 161 ? 20.862 36.781 31.714 1.00 30.16 175 TYR A O 1
ATOM 1621 N N . ILE A 1 162 ? 22.451 35.181 31.724 1.00 27.58 176 ILE A N 1
ATOM 1622 C CA . ILE A 1 162 ? 21.706 34.248 30.899 1.00 30.13 176 ILE A CA 1
ATOM 1623 C C . ILE A 1 162 ? 21.872 32.873 31.520 1.00 29.20 176 ILE A C 1
ATOM 1624 O O . ILE A 1 162 ? 22.854 32.585 32.213 1.00 22.62 176 ILE A O 1
ATOM 1640 N N . THR A 1 163 ? 20.848 32.049 31.345 1.00 32.11 177 THR A N 1
ATOM 1641 C CA . THR A 1 163 ? 20.847 30.715 31.926 1.00 34.93 177 THR A CA 1
ATOM 1642 C C . THR A 1 163 ? 20.329 29.756 30.863 1.00 30.71 177 THR A C 1
ATOM 1643 O O . THR A 1 163 ? 19.260 29.967 30.280 1.00 27.09 177 THR A O 1
ATOM 1654 N N . ILE A 1 164 ? 21.124 28.740 30.563 1.00 29.41 178 ILE A N 1
ATOM 1655 C CA . ILE A 1 164 ? 20.879 27.885 29.404 1.00 38.57 178 ILE A CA 1
ATOM 1656 C C . ILE A 1 164 ? 20.629 26.455 29.876 1.00 33.07 178 ILE A C 1
ATOM 1657 O O . ILE A 1 164 ? 21.377 25.929 30.709 1.00 29.31 178 ILE A O 1
ATOM 1673 N N . ASP A 1 165 ? 19.566 25.840 29.351 1.00 33.43 179 ASP A N 1
ATOM 1674 C CA . ASP A 1 165 ? 19.304 24.407 29.529 1.00 40.72 179 ASP A CA 1
ATOM 1675 C C . ASP A 1 165 ? 20.191 23.644 28.544 1.00 39.71 179 ASP A C 1
ATOM 1676 O O . ASP A 1 165 ? 19.955 23.680 27.332 1.00 37.18 179 ASP A O 1
ATOM 1685 N N . LYS A 1 166 ? 21.216 22.960 29.052 1.00 36.07 180 LYS A N 1
ATOM 1686 C CA . LYS A 1 166 ? 22.208 22.381 28.153 1.00 44.83 180 LYS A CA 1
ATOM 1687 C C . LYS A 1 166 ? 21.649 21.187 27.383 1.00 43.93 180 LYS A C 1
ATOM 1688 O O . LYS A 1 166 ? 22.070 20.937 26.251 1.00 46.42 180 LYS A O 1
ATOM 1707 N N . LYS A 1 167 ? 20.712 20.437 27.963 1.00 43.78 181 LYS A N 1
ATOM 1708 C CA . LYS A 1 167 ? 20.241 19.233 27.285 1.00 49.02 181 LYS A CA 1
ATOM 1709 C C . LYS A 1 167 ? 19.304 19.572 26.139 1.00 54.75 181 LYS A C 1
ATOM 1710 O O . LYS A 1 167 ? 19.310 18.892 25.110 1.00 54.90 181 LYS A O 1
ATOM 1729 N N . ASN A 1 168 ? 18.485 20.604 26.292 1.00 48.50 182 ASN A N 1
ATOM 1730 C CA . ASN A 1 168 ? 17.468 20.905 25.298 1.00 40.25 182 ASN A CA 1
ATOM 1731 C C . ASN A 1 168 ? 17.793 22.133 24.471 1.00 33.87 182 ASN A C 1
ATOM 1732 O O . ASN A 1 168 ? 16.965 22.549 23.659 1.00 38.01 182 ASN A O 1
ATOM 1743 N N . ASP A 1 169 ? 18.978 22.715 24.645 1.00 40.11 183 ASP A N 1
ATOM 1744 C CA . ASP A 1 169 ? 19.359 23.965 23.973 1.00 42.03 183 ASP A CA 1
ATOM 1745 C C . ASP A 1 169 ? 18.293 25.044 24.122 1.00 33.36 183 ASP A C 1
ATOM 1746 O O . ASP A 1 169 ? 17.741 25.554 23.141 1.00 37.15 183 ASP A O 1
ATOM 1755 N N . ILE A 1 170 ? 18.034 25.425 25.365 1.00 41.76 184 ILE A N 1
ATOM 1756 C CA . ILE A 1 170 ? 17.031 26.443 25.656 1.00 40.35 184 ILE A CA 1
ATOM 1757 C C . ILE A 1 170 ? 17.654 27.579 26.446 1.00 35.36 184 ILE A C 1
ATOM 1758 O O . ILE A 1 170 ? 18.358 27.354 27.438 1.00 33.23 184 ILE A O 1
ATOM 1774 N N . LEU A 1 171 ? 17.348 28.792 26.021 1.00 35.82 185 LEU A N 1
ATOM 1775 C CA . LEU A 1 171 ? 17.614 29.982 26.800 1.00 32.46 185 LEU A CA 1
ATOM 1776 C C . LEU A 1 171 ? 16.389 30.223 27.659 1.00 28.57 185 LEU A C 1
ATOM 1777 O O . LEU A 1 171 ? 15.309 30.489 27.137 1.00 27.64 185 LEU A O 1
ATOM 1793 N N . LEU A 1 172 ? 16.556 30.117 28.968 1.00 34.33 186 LEU A N 1
ATOM 1794 C CA . LEU A 1 172 ? 15.423 30.226 29.873 1.00 34.62 186 LEU A CA 1
ATOM 1795 C C . LEU A 1 172 ? 15.088 31.685 30.124 1.00 32.04 186 LEU A C 1
ATOM 1796 O O . LEU A 1 172 ? 15.982 32.504 30.375 1.00 32.95 186 LEU A O 1
ATOM 1812 N N . THR A 1 173 ? 13.797 32.004 30.056 1.00 27.60 187 THR A N 1
ATOM 1813 C CA . THR A 1 173 ? 13.256 33.217 30.646 1.00 27.66 187 THR A CA 1
ATOM 1814 C C . THR A 1 173 ? 12.638 32.940 32.020 1.00 33.75 187 THR A C 1
ATOM 1815 O O . THR A 1 173 ? 12.170 31.831 32.303 1.00 28.84 187 THR A O 1
ATOM 1826 N N . LEU A 1 174 ? 12.636 33.972 32.873 1.00 31.88 188 LEU A N 1
ATOM 1827 C CA . LEU A 1 174 ? 11.965 33.888 34.170 1.00 27.88 188 LEU A CA 1
ATOM 1828 C C . LEU A 1 174 ? 10.527 33.396 34.006 1.00 30.89 188 LEU A C 1
ATOM 1829 O O . LEU A 1 174 ? 10.066 32.497 34.726 1.00 30.22 188 LEU A O 1
ATOM 1845 N N . LYS A 1 175 ? 9.828 33.972 33.029 1.00 22.91 189 LYS A N 1
ATOM 1846 C CA . LYS A 1 175 ? 8.416 33.693 32.754 1.00 30.50 189 LYS A CA 1
ATOM 1847 C C . LYS A 1 175 ? 8.180 32.220 32.451 1.00 35.74 189 LYS A C 1
ATOM 1848 O O . LYS A 1 175 ? 7.201 31.626 32.928 1.00 27.53 189 LYS A O 1
ATOM 1867 N N . SER A 1 176 ? 9.072 31.613 31.660 1.00 25.97 190 SER A N 1
ATOM 1868 C CA . SER A 1 176 ? 8.906 30.228 31.240 1.00 31.40 190 SER A CA 1
ATOM 1869 C C . SER A 1 176 ? 8.979 29.254 32.405 1.00 31.09 190 SER A C 1
ATOM 1870 O O . SER A 1 176 ? 8.553 28.108 32.251 1.00 26.21 190 SER A O 1
ATOM 1878 N N . LEU A 1 177 ? 9.509 29.679 33.565 1.00 33.51 191 LEU A N 1
ATOM 1879 C CA . LEU A 1 177 ? 9.578 28.784 34.725 1.00 32.73 191 LEU A CA 1
ATOM 1880 C C . LEU A 1 177 ? 8.223 28.587 35.398 1.00 28.75 191 LEU A C 1
ATOM 1881 O O . LEU A 1 177 ? 8.058 27.610 36.127 1.00 26.51 191 LEU A O 1
ATOM 1897 N N . PHE A 1 178 ? 7.255 29.458 35.162 1.00 25.23 192 PHE A N 1
ATOM 1898 C CA . PHE A 1 178 ? 6.035 29.472 35.959 1.00 29.68 192 PHE A CA 1
ATOM 1899 C C . PHE A 1 178 ? 4.789 29.316 35.086 1.00 28.27 192 PHE A C 1
ATOM 1900 O O . PHE A 1 178 ? 4.790 29.708 33.920 1.00 22.55 192 PHE A O 1
ATOM 1917 N N . LYS A 1 179 ? 3.707 28.777 35.679 1.00 29.78 193 LYS A N 1
ATOM 1918 C CA . LYS A 1 179 ? 2.476 28.508 34.931 1.00 29.42 193 LYS A CA 1
ATOM 1919 C C . LYS A 1 179 ? 1.729 29.777 34.544 1.00 31.05 193 LYS A C 1
ATOM 1920 O O . LYS A 1 179 ? 0.948 29.746 33.594 1.00 26.61 193 LYS A O 1
ATOM 1939 N N . ASP A 1 180 ? 1.913 30.882 35.260 1.00 22.05 194 ASP A N 1
ATOM 1940 C CA . ASP A 1 180 ? 1.163 32.088 34.943 1.00 27.62 194 ASP A CA 1
ATOM 1941 C C . ASP A 1 180 ? 1.823 33.274 35.636 1.00 28.79 194 ASP A C 1
ATOM 1942 O O . ASP A 1 180 ? 2.848 33.135 36.309 1.00 28.95 194 ASP A O 1
ATOM 1951 N N . GLU A 1 181 ? 1.207 34.440 35.486 1.00 26.54 195 GLU A N 1
ATOM 1952 C CA . GLU A 1 181 ? 1.838 35.686 35.900 1.00 34.53 195 GLU A CA 1
ATOM 1953 C C . GLU A 1 181 ? 1.802 35.917 37.400 1.00 26.90 195 GLU A C 1
ATOM 1954 O O . GLU A 1 181 ? 2.421 36.871 37.867 1.00 33.18 195 GLU A O 1
ATOM 1966 N N . ARG A 1 182 ? 1.154 35.062 38.179 1.00 22.45 196 ARG A N 1
ATOM 1967 C CA . ARG A 1 182 ? 1.179 35.288 39.615 1.00 25.14 196 ARG A CA 1
ATOM 1968 C C . ARG A 1 182 ? 2.589 35.267 40.213 1.00 29.60 196 ARG A C 1
ATOM 1969 O O . ARG A 1 182 ? 2.747 35.682 41.362 1.00 26.58 196 ARG A O 1
ATOM 1990 N N . TYR A 1 183 ? 3.616 34.799 39.488 1.00 24.40 197 TYR A N 1
ATOM 1991 C CA . TYR A 1 183 ? 4.940 34.718 40.097 1.00 26.10 197 TYR A CA 1
ATOM 1992 C C . TYR A 1 183 ? 5.464 36.101 40.439 1.00 28.35 197 TYR A C 1
ATOM 1993 O O . TYR A 1 183 ? 6.229 36.254 41.404 1.00 23.71 197 TYR A O 1
ATOM 2011 N N . ILE A 1 184 ? 5.029 37.117 39.685 1.00 21.67 198 ILE A N 1
ATOM 2012 C CA . ILE A 1 184 ? 5.537 38.469 39.871 1.00 28.43 198 ILE A CA 1
ATOM 2013 C C . ILE A 1 184 ? 5.226 38.967 41.271 1.00 28.52 198 ILE A C 1
ATOM 2014 O O . ILE A 1 184 ? 6.117 39.416 42.010 1.00 24.89 198 ILE A O 1
ATOM 2030 N N . LYS A 1 185 ? 3.949 38.920 41.644 1.00 27.42 199 LYS A N 1
ATOM 2031 C CA . LYS A 1 185 ? 3.567 39.382 42.960 1.00 28.84 199 LYS A CA 1
ATOM 2032 C C . LYS A 1 185 ? 4.108 38.456 44.037 1.00 25.66 199 LYS A C 1
ATOM 2033 O O . LYS A 1 185 ? 4.523 38.927 45.102 1.00 27.77 199 LYS A O 1
ATOM 2052 N N . VAL A 1 186 ? 4.137 37.147 43.784 1.00 17.46 200 VAL A N 1
ATOM 2053 C CA . VAL A 1 186 ? 4.558 36.222 44.839 1.00 22.23 200 VAL A CA 1
ATOM 2054 C C . VAL A 1 186 ? 6.038 36.436 45.160 1.00 24.10 200 VAL A C 1
ATOM 2055 O O . VAL A 1 186 ? 6.438 36.495 46.330 1.00 27.34 200 VAL A O 1
ATOM 2068 N N . ILE A 1 187 ? 6.854 36.636 44.129 1.00 22.26 201 ILE A N 1
ATOM 2069 C CA . ILE A 1 187 ? 8.281 36.845 44.329 1.00 22.66 201 ILE A CA 1
ATOM 2070 C C . ILE A 1 187 ? 8.528 38.213 44.921 1.00 20.60 201 ILE A C 1
ATOM 2071 O O . ILE A 1 187 ? 9.358 38.370 45.822 1.00 17.82 201 ILE A O 1
ATOM 2087 N N . SER A 1 188 ? 7.853 39.233 44.393 1.00 25.32 202 SER A N 1
ATOM 2088 C CA . SER A 1 188 ? 8.034 40.587 44.917 1.00 24.04 202 SER A CA 1
ATOM 2089 C C . SER A 1 188 ? 7.803 40.604 46.418 1.00 24.34 202 SER A C 1
ATOM 2090 O O . SER A 1 188 ? 8.593 41.165 47.186 1.00 28.61 202 SER A O 1
ATOM 2098 N N . GLN A 1 189 ? 6.728 39.951 46.854 1.00 28.63 203 GLN A N 1
ATOM 2099 C CA . GLN A 1 189 ? 6.359 39.939 48.262 1.00 25.49 203 GLN A CA 1
ATOM 2100 C C . GLN A 1 189 ? 7.424 39.243 49.107 1.00 26.10 203 GLN A C 1
ATOM 2101 O O . GLN A 1 189 ? 7.838 39.760 50.156 1.00 21.41 203 GLN A O 1
ATOM 2115 N N . ASN A 1 190 ? 7.871 38.057 48.669 1.00 24.75 204 ASN A N 1
ATOM 2116 C CA . ASN A 1 190 ? 8.906 37.355 49.405 1.00 25.39 204 ASN A CA 1
ATOM 2117 C C . ASN A 1 190 ? 10.155 38.219 49.543 1.00 28.24 204 ASN A C 1
ATOM 2118 O O . ASN A 1 190 ? 10.835 38.185 50.580 1.00 23.46 204 ASN A O 1
ATOM 2129 N N . ILE A 1 191 ? 10.457 39.019 48.518 1.00 22.76 205 ILE A N 1
ATOM 2130 C CA . ILE A 1 191 ? 11.676 39.822 48.548 1.00 28.02 205 ILE A CA 1
ATOM 2131 C C . ILE A 1 191 ? 11.527 40.917 49.586 1.00 22.94 205 ILE A C 1
ATOM 2132 O O . ILE A 1 191 ? 12.422 41.128 50.406 1.00 22.54 205 ILE A O 1
ATOM 2148 N N . LYS A 1 192 ? 10.359 41.571 49.618 1.00 22.17 206 LYS A N 1
ATOM 2149 C CA . LYS A 1 192 ? 10.057 42.549 50.669 1.00 23.53 206 LYS A CA 1
ATOM 2150 C C . LYS A 1 192 ? 10.249 41.962 52.067 1.00 20.07 206 LYS A C 1
ATOM 2151 O O . LYS A 1 192 ? 10.864 42.579 52.947 1.00 17.76 206 LYS A O 1
ATOM 2170 N N . GLU A 1 193 ? 9.766 40.751 52.283 1.00 20.67 207 GLU A N 1
ATOM 2171 C CA . GLU A 1 193 ? 9.984 40.108 53.569 1.00 24.26 207 GLU A CA 1
ATOM 2172 C C . GLU A 1 193 ? 11.476 39.868 53.827 1.00 27.03 207 GLU A C 1
ATOM 2173 O O . GLU A 1 193 ? 11.976 40.067 54.947 1.00 19.65 207 GLU A O 1
ATOM 2185 N N . GLN A 1 194 ? 12.198 39.394 52.817 1.00 20.26 208 GLN A N 1
ATOM 2186 C CA . GLN A 1 194 ? 13.619 39.159 53.019 1.00 23.27 208 GLN A CA 1
ATOM 2187 C C . GLN A 1 194 ? 14.330 40.453 53.377 1.00 21.88 208 GLN A C 1
ATOM 2188 O O . GLN A 1 194 ? 15.134 40.478 54.317 1.00 21.75 208 GLN A O 1
ATOM 2219 N N . LYS A 1 196 ? 13.168 43.019 54.787 1.00 21.39 210 LYS A N 1
ATOM 2220 C CA . LYS A 1 196 ? 12.768 43.480 56.099 1.00 23.22 210 LYS A CA 1
ATOM 2221 C C . LYS A 1 196 ? 13.547 42.749 57.155 1.00 23.16 210 LYS A C 1
ATOM 2222 O O . LYS A 1 196 ? 14.037 43.347 58.128 1.00 21.83 210 LYS A O 1
ATOM 2241 N N . GLN A 1 197 ? 13.619 41.441 56.999 1.00 23.74 211 GLN A N 1
ATOM 2242 C CA . GLN A 1 197 ? 14.371 40.627 57.937 1.00 18.74 211 GLN A CA 1
ATOM 2243 C C . GLN A 1 197 ? 15.852 41.008 57.909 1.00 32.90 211 GLN A C 1
ATOM 2244 O O . GLN A 1 197 ? 16.500 41.090 58.965 1.00 26.54 211 GLN A O 1
ATOM 2258 N N . GLN A 1 198 ? 16.395 41.292 56.718 1.00 19.43 212 GLN A N 1
ATOM 2259 C CA . GLN A 1 198 ? 17.802 41.646 56.630 1.00 26.06 212 GLN A CA 1
ATOM 2260 C C . GLN A 1 198 ? 18.075 42.931 57.399 1.00 27.19 212 GLN A C 1
ATOM 2261 O O . GLN A 1 198 ? 19.031 43.012 58.187 1.00 26.21 212 GLN A O 1
ATOM 2292 N N . LYS A 1 200 ? 16.400 44.223 59.771 1.00 20.21 214 LYS A N 1
ATOM 2293 C CA . LYS A 1 200 ? 16.206 43.961 61.183 1.00 26.09 214 LYS A CA 1
ATOM 2294 C C . LYS A 1 200 ? 17.481 43.414 61.810 1.00 29.83 214 LYS A C 1
ATOM 2295 O O . LYS A 1 200 ? 17.928 43.898 62.858 1.00 23.48 214 LYS A O 1
ATOM 2314 N N . GLU A 1 201 ? 18.103 42.430 61.146 1.00 26.74 215 GLU A N 1
ATOM 2315 C CA . GLU A 1 201 ? 19.278 41.715 61.667 1.00 30.49 215 GLU A CA 1
ATOM 2316 C C . GLU A 1 201 ? 20.562 42.536 61.609 1.00 21.01 215 GLU A C 1
ATOM 2317 O O . GLU A 1 201 ? 21.530 42.207 62.300 1.00 24.15 215 GLU A O 1
ATOM 2329 N N . ASP A 1 202 ? 20.608 43.580 60.784 1.00 23.70 216 ASP A N 1
ATOM 2330 C CA . ASP A 1 202 ? 21.870 44.238 60.446 1.00 27.23 216 ASP A CA 1
ATOM 2331 C C . ASP A 1 202 ? 21.522 45.682 60.149 1.00 21.79 216 ASP A C 1
ATOM 2332 O O . ASP A 1 202 ? 21.025 45.993 59.056 1.00 18.13 216 ASP A O 1
ATOM 2341 N N . PRO A 1 203 ? 21.769 46.603 61.084 1.00 23.67 217 PRO A N 1
ATOM 2342 C CA . PRO A 1 203 ? 21.447 48.004 60.807 1.00 26.14 217 PRO A CA 1
ATOM 2343 C C . PRO A 1 203 ? 22.377 48.650 59.794 1.00 24.52 217 PRO A C 1
ATOM 2344 O O . PRO A 1 203 ? 22.184 49.834 59.480 1.00 24.62 217 PRO A O 1
ATOM 2355 N N . ASN A 1 204 ? 23.386 47.934 59.280 1.00 22.76 218 ASN A N 1
ATOM 2356 C CA . ASN A 1 204 ? 24.156 48.441 58.141 1.00 27.20 218 ASN A CA 1
ATOM 2357 C C . ASN A 1 204 ? 23.569 48.042 56.784 1.00 28.79 218 ASN A C 1
ATOM 2358 O O . ASN A 1 204 ? 24.108 48.449 55.742 1.00 27.05 218 ASN A O 1
ATOM 2369 N N . LYS A 1 205 ? 22.477 47.278 56.752 1.00 21.44 219 LYS A N 1
ATOM 2370 C CA . LYS A 1 205 ? 21.802 46.976 55.500 1.00 20.62 219 LYS A CA 1
ATOM 2371 C C . LYS A 1 205 ? 20.605 47.910 55.345 1.00 25.88 219 LYS A C 1
ATOM 2372 O O . LYS A 1 205 ? 19.774 48.024 56.255 1.00 29.37 219 LYS A O 1
ATOM 2391 N N . ILE A 1 206 ? 20.547 48.611 54.211 1.00 21.61 220 ILE A N 1
ATOM 2392 C CA . ILE A 1 206 ? 19.484 49.569 53.897 1.00 30.12 220 ILE A CA 1
ATOM 2393 C C . ILE A 1 206 ? 18.893 49.207 52.540 1.00 26.63 220 ILE A C 1
ATOM 2394 O O . ILE A 1 206 ? 19.611 49.179 51.541 1.00 18.43 220 ILE A O 1
ATOM 2410 N N . TYR A 1 207 ? 17.593 48.929 52.504 1.00 21.35 221 TYR A N 1
ATOM 2411 C CA . TYR A 1 207 ? 16.843 48.864 51.255 1.00 29.07 221 TYR A CA 1
ATOM 2412 C C . TYR A 1 207 ? 15.760 49.929 51.271 1.00 23.22 221 TYR A C 1
ATOM 2413 O O . TYR A 1 207 ? 15.206 50.243 52.326 1.00 25.78 221 TYR A O 1
ATOM 2431 N N . TRP A 1 208 ? 15.415 50.437 50.087 1.00 22.66 222 TRP A N 1
ATOM 2432 C CA . TRP A 1 208 ? 14.274 51.350 49.958 1.00 27.87 222 TRP A CA 1
ATOM 2433 C C . TRP A 1 208 ? 12.962 50.549 50.066 1.00 27.24 222 TRP A C 1
ATOM 2434 O O . TRP A 1 208 ? 12.339 50.161 49.074 1.00 24.18 222 TRP A O 1
ATOM 2455 N N . LEU A 1 209 ? 12.534 50.309 51.308 1.00 23.08 223 LEU A N 1
ATOM 2456 C CA . LEU A 1 209 ? 11.389 49.450 51.599 1.00 28.54 223 LEU A CA 1
ATOM 2457 C C . LEU A 1 209 ? 10.279 50.268 52.238 1.00 36.66 223 LEU A C 1
ATOM 2458 O O . LEU A 1 209 ? 9.240 50.47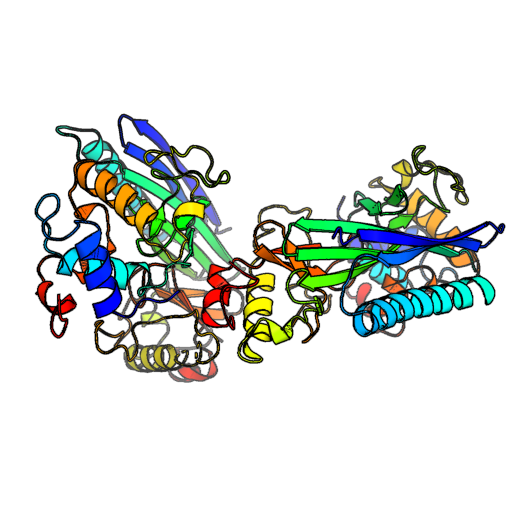0 51.617 1.00 40.74 223 LEU A O 1
ATOM 2474 N N . THR A 1 210 ? 10.469 50.735 53.465 1.00 41.83 224 THR A N 1
ATOM 2475 C CA . THR A 1 210 ? 9.517 51.570 54.175 1.00 39.49 224 THR A CA 1
ATOM 2476 C C . THR A 1 210 ? 10.064 52.977 54.434 1.00 46.40 224 THR A C 1
ATOM 2477 O O . THR A 1 210 ? 9.530 53.698 55.288 1.00 54.56 224 THR A O 1
ATOM 2488 N N . ASP A 1 211 ? 11.124 53.379 53.719 1.00 42.56 225 ASP A N 1
ATOM 2489 C CA . ASP A 1 211 ? 11.721 54.716 53.841 1.00 41.03 225 ASP A CA 1
ATOM 2490 C C . ASP A 1 211 ? 10.763 55.776 53.275 1.00 53.28 225 ASP A C 1
ATOM 2491 O O . ASP A 1 211 ? 10.396 55.707 52.094 1.00 55.47 225 ASP A O 1
ATOM 2500 N N . GLU A 1 212 ? 10.383 56.786 54.089 1.00 53.69 226 GLU A N 1
ATOM 2501 C CA . GLU A 1 212 ? 9.391 57.778 53.629 1.00 67.65 226 GLU A CA 1
ATOM 2502 C C . GLU A 1 212 ? 9.943 58.790 52.631 1.00 57.72 226 GLU A C 1
ATOM 2503 O O . GLU A 1 212 ? 9.156 59.553 52.057 1.00 60.13 226 GLU A O 1
ATOM 2507 N N . ASP A 1 213 ? 11.253 58.838 52.413 1.00 39.65 227 ASP A N 1
ATOM 2508 C CA . ASP A 1 213 ? 11.807 59.828 51.515 1.00 41.03 227 ASP A CA 1
ATOM 2509 C C . ASP A 1 213 ? 12.291 59.255 50.190 1.00 43.14 227 ASP A C 1
ATOM 2510 O O . ASP A 1 213 ? 12.642 60.040 49.295 1.00 49.93 227 ASP A O 1
ATOM 2519 N N . ALA A 1 214 ? 12.346 57.925 50.036 1.00 37.17 228 ALA A N 1
ATOM 2520 C CA . ALA A 1 214 ? 12.772 57.296 48.783 1.00 46.74 228 ALA A CA 1
ATOM 2521 C C . ALA A 1 214 ? 11.632 56.471 48.196 1.00 32.26 228 ALA A C 1
ATOM 2522 O O . ALA A 1 214 ? 10.924 55.770 48.931 1.00 33.68 228 ALA A O 1
ATOM 2529 N N . GLU A 1 215 ? 11.474 56.543 46.875 1.00 34.20 229 GLU A N 1
ATOM 2530 C CA . GLU A 1 215 ? 10.547 55.666 46.166 1.00 42.39 229 GLU A CA 1
ATOM 2531 C C . GLU A 1 215 ? 10.822 54.203 46.561 1.00 39.27 229 GLU A C 1
ATOM 2532 O O . GLU A 1 215 ? 11.958 53.733 46.396 1.00 36.01 229 GLU A O 1
ATOM 2544 N N . PRO A 1 216 ? 9.844 53.473 47.104 1.00 39.05 230 PRO A N 1
ATOM 2545 C CA . PRO A 1 216 ? 10.117 52.109 47.576 1.00 36.40 230 PRO A CA 1
ATOM 2546 C C . PRO A 1 216 ? 10.142 51.104 46.440 1.00 31.59 230 PRO A C 1
ATOM 2547 O O . PRO A 1 216 ? 9.657 51.363 45.341 1.00 33.40 230 PRO A O 1
ATOM 2558 N N . PHE A 1 217 ? 10.739 49.942 46.736 1.00 29.65 231 PHE A N 1
ATOM 2559 C CA . PHE A 1 217 ? 10.621 48.779 45.866 1.00 33.43 231 PHE A CA 1
ATOM 2560 C C . PHE A 1 217 ? 9.217 48.202 45.997 1.00 30.26 231 PHE A C 1
ATOM 2561 O O . PHE A 1 217 ? 8.801 47.818 47.096 1.00 27.16 231 PHE A O 1
ATOM 2578 N N . LYS A 1 218 ? 8.493 48.152 44.876 1.00 31.44 232 LYS A N 1
ATOM 2579 C CA . LYS A 1 218 ? 7.127 47.638 44.823 1.00 27.67 232 LYS A CA 1
ATOM 2580 C C . LYS A 1 218 ? 7.029 46.281 44.143 1.00 25.42 232 LYS A C 1
ATOM 2581 O O . LYS A 1 218 ? 6.449 45.352 44.714 1.00 20.40 232 LYS A O 1
ATOM 2600 N N . THR A 1 219 ? 7.613 46.124 42.951 1.00 25.49 233 THR A N 1
ATOM 2601 C CA . THR A 1 219 ? 7.458 44.892 42.195 1.00 26.83 233 THR A CA 1
ATOM 2602 C C . THR A 1 219 ? 8.706 44.590 41.361 1.00 34.02 233 THR A C 1
ATOM 2603 O O . THR A 1 219 ? 9.351 45.498 40.834 1.00 30.95 233 THR A O 1
ATOM 2614 N N . ILE A 1 220 ? 9.048 43.298 41.250 1.00 27.77 234 ILE A N 1
ATOM 2615 C CA . ILE A 1 220 ? 9.997 42.900 40.208 1.00 30.37 234 ILE A CA 1
ATOM 2616 C C . ILE A 1 220 ? 9.368 43.100 38.821 1.00 35.52 234 ILE A C 1
ATOM 2617 O O . ILE A 1 220 ? 8.139 43.080 38.642 1.00 22.82 234 ILE A O 1
ATOM 2633 N N . LEU A 1 221 ? 10.243 43.254 37.813 1.00 21.45 235 LEU A N 1
ATOM 2634 C CA . LEU A 1 221 ? 9.788 43.267 36.448 1.00 28.94 235 LEU A CA 1
ATOM 2635 C C . LEU A 1 221 ? 9.454 41.852 35.986 1.00 29.90 235 LEU A C 1
ATOM 2636 O O . LEU A 1 221 ? 9.927 40.864 36.557 1.00 27.39 235 LEU A O 1
ATOM 2652 N N . PRO A 1 222 ? 8.628 41.727 34.943 1.00 28.22 236 PRO A N 1
ATOM 2653 C CA . PRO A 1 222 ? 8.311 40.389 34.419 1.00 19.14 236 PRO A CA 1
ATOM 2654 C C . PRO A 1 222 ? 9.510 39.663 33.853 1.00 25.37 236 PRO A C 1
ATOM 2655 O O . PRO A 1 222 ? 9.550 38.421 33.905 1.00 28.01 236 PRO A O 1
ATOM 2666 N N . ASP A 1 223 ? 10.470 40.386 33.278 1.00 26.44 237 ASP A N 1
ATOM 2667 C CA . ASP A 1 223 ? 11.752 39.822 32.852 1.00 30.30 237 ASP A CA 1
ATOM 2668 C C . ASP A 1 223 ? 12.908 40.278 33.758 1.00 35.22 237 ASP A C 1
ATOM 2669 O O . ASP A 1 223 ? 14.007 40.588 33.290 1.00 25.76 237 ASP A O 1
ATOM 2678 N N . GLN A 1 224 ? 12.665 40.314 35.077 1.00 34.59 238 GLN A N 1
ATOM 2679 C CA . GLN A 1 224 ? 13.685 40.733 36.032 1.00 26.57 238 GLN A CA 1
ATOM 2680 C C . GLN A 1 224 ? 14.917 39.860 35.888 1.00 25.14 238 GLN A C 1
ATOM 2681 O O . GLN A 1 224 ? 14.822 38.660 35.652 1.00 30.42 238 GLN A O 1
ATOM 2695 N N . THR A 1 225 ? 16.083 40.450 36.099 1.00 24.77 239 THR A N 1
ATOM 2696 C CA . THR A 1 225 ? 17.290 39.662 36.024 1.00 18.79 239 THR A CA 1
ATOM 2697 C C . THR A 1 225 ? 17.208 38.524 37.022 1.00 24.17 239 THR A C 1
ATOM 2698 O O . THR A 1 225 ? 16.806 38.708 38.175 1.00 23.13 239 THR A O 1
ATOM 2708 N N . PHE A 1 226 ? 17.570 37.335 36.566 1.00 22.57 240 PHE A N 1
ATOM 2709 C CA . PHE A 1 226 ? 17.572 36.164 37.428 1.00 21.24 240 PHE A CA 1
ATOM 2710 C C . PHE A 1 226 ? 18.659 35.192 36.973 1.00 23.15 240 PHE A C 1
ATOM 2711 O O . PHE A 1 226 ? 19.145 35.247 35.845 1.00 21.78 240 PHE A O 1
ATOM 2728 N N . TYR A 1 227 ? 19.001 34.264 37.843 1.00 21.01 241 TYR A N 1
ATOM 2729 C CA . TYR A 1 227 ? 19.709 33.095 37.389 1.00 21.76 241 TYR A CA 1
ATOM 2730 C C . TYR A 1 227 ? 19.319 31.942 38.280 1.00 24.94 241 TYR A C 1
ATOM 2731 O O . TYR A 1 227 ? 18.550 32.117 39.236 1.00 22.04 241 TYR A O 1
ATOM 2749 N N . ILE A 1 228 ? 19.859 30.758 37.945 1.00 26.41 242 ILE A N 1
ATOM 2750 C CA . ILE A 1 228 ? 19.619 29.507 38.666 1.00 22.73 242 ILE A CA 1
ATOM 2751 C C . ILE A 1 228 ? 20.939 28.912 39.125 1.00 22.71 242 ILE A C 1
ATOM 2752 O O . ILE A 1 228 ? 21.838 28.689 38.309 1.00 29.94 242 ILE A O 1
ATOM 2768 N N . THR A 1 229 ? 21.016 28.575 40.405 1.00 24.25 243 THR A N 1
ATOM 2769 C CA . THR A 1 229 ? 22.244 28.123 41.026 1.00 27.40 243 THR A CA 1
ATOM 2770 C C . THR A 1 229 ? 22.470 26.637 40.758 1.00 28.34 243 THR A C 1
ATOM 2771 O O . THR A 1 229 ? 21.614 25.931 40.223 1.00 28.53 243 THR A O 1
ATOM 2782 N N . GLU A 1 230 ? 23.629 26.147 41.208 1.00 32.84 244 GLU A N 1
ATOM 2783 C CA . GLU A 1 230 ? 23.969 24.752 40.982 1.00 36.08 244 GLU A CA 1
ATOM 2784 C C . GLU A 1 230 ? 23.049 23.869 41.785 1.00 41.41 244 GLU A C 1
ATOM 2785 O O . GLU A 1 230 ? 22.737 22.758 41.350 1.00 36.58 244 GLU A O 1
ATOM 2797 N N . ASP A 1 231 ? 22.591 24.357 42.945 1.00 32.78 245 ASP A N 1
ATOM 2798 C CA . ASP A 1 231 ? 21.649 23.617 43.753 1.00 28.53 245 ASP A CA 1
ATOM 2799 C C . ASP A 1 231 ? 20.183 23.805 43.292 1.00 28.56 245 ASP A C 1
ATOM 2800 O O . ASP A 1 231 ? 19.256 23.523 44.043 1.00 30.75 245 ASP A O 1
ATOM 2809 N N . HIS A 1 232 ? 19.951 24.320 42.093 1.00 26.24 246 HIS A N 1
ATOM 2810 C CA . HIS A 1 232 ? 18.604 24.413 41.532 1.00 38.23 246 HIS A CA 1
ATOM 2811 C C . HIS A 1 232 ? 17.717 25.430 42.262 1.00 37.70 246 HIS A C 1
ATOM 2812 O O . HIS A 1 232 ? 16.497 25.233 42.380 1.00 23.35 246 HIS A O 1
ATOM 2826 N N . LYS A 1 233 ? 18.305 26.523 42.754 1.00 27.44 247 LYS A N 1
ATOM 2827 C CA . LYS A 1 233 ? 17.528 27.609 43.340 1.00 25.13 247 LYS A CA 1
ATOM 2828 C C . LYS A 1 233 ? 17.483 28.824 42.403 1.00 28.68 247 LYS A C 1
ATOM 2829 O O . LYS A 1 233 ? 18.431 29.114 41.654 1.00 22.65 247 LYS A O 1
ATOM 2848 N N . LEU A 1 234 ? 16.352 29.521 42.452 1.00 18.46 248 LEU A N 1
ATOM 2849 C CA . LEU A 1 234 ? 16.121 30.741 41.692 1.00 25.32 248 LEU A CA 1
ATOM 2850 C C . LEU A 1 234 ? 16.647 31.949 42.459 1.00 20.76 248 LEU A C 1
ATOM 2851 O O . LEU A 1 234 ? 16.312 32.125 43.631 1.00 22.22 248 LEU A O 1
ATOM 2867 N N . VAL A 1 235 ? 17.398 32.805 41.780 1.00 17.30 249 VAL A N 1
ATOM 2868 C CA . VAL A 1 235 ? 17.968 34.015 42.370 1.00 19.37 249 VAL A CA 1
ATOM 2869 C C . VAL A 1 235 ? 17.487 35.191 41.536 1.00 12.56 249 VAL A C 1
ATOM 2870 O O . VAL A 1 235 ? 17.444 35.090 40.311 1.00 20.20 249 VAL A O 1
ATOM 2883 N N . ILE A 1 236 ? 17.034 36.248 42.194 1.00 15.80 250 ILE A N 1
ATOM 2884 C CA . ILE A 1 236 ? 16.668 37.508 41.534 1.00 21.62 250 ILE A CA 1
ATOM 2885 C C . ILE A 1 236 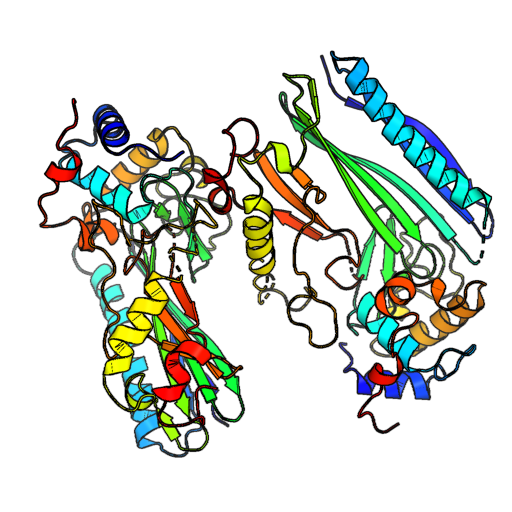? 17.768 38.492 41.828 1.00 17.29 250 ILE A C 1
ATOM 2886 O O . ILE A 1 236 ? 18.271 38.532 42.954 1.00 20.89 250 ILE A O 1
ATOM 2902 N N . SER A 1 237 ? 18.145 39.294 40.834 1.00 20.24 251 SER A N 1
ATOM 2903 C CA . SER A 1 237 ? 19.248 40.215 41.029 1.00 19.85 251 SER A CA 1
ATOM 2904 C C . SER A 1 237 ? 18.836 41.632 40.696 1.00 22.03 251 SER A C 1
ATOM 2905 O O . SER A 1 237 ? 18.108 41.900 39.732 1.00 24.03 251 SER A O 1
ATOM 2913 N N . PHE A 1 238 ? 19.324 42.535 41.506 1.00 19.14 252 PHE A N 1
ATOM 2914 C CA . PHE A 1 238 ? 19.074 43.944 41.314 1.00 27.27 252 PHE A CA 1
ATOM 2915 C C . PHE A 1 238 ? 20.387 44.680 41.075 1.00 27.31 252 PHE A C 1
ATOM 2916 O O . PHE A 1 238 ? 21.360 44.487 41.823 1.00 20.57 252 PHE A O 1
ATOM 2933 N N . ASP A 1 239 ? 20.405 45.515 40.034 1.00 25.44 253 ASP A N 1
ATOM 2934 C CA . ASP A 1 239 ? 21.519 46.398 39.777 1.00 21.89 253 ASP A CA 1
ATOM 2935 C C . ASP A 1 239 ? 21.721 47.357 40.959 1.00 24.72 253 ASP A C 1
ATOM 2936 O O . ASP A 1 239 ? 20.871 47.494 41.856 1.00 24.93 253 ASP A O 1
ATOM 2945 N N . GLU A 1 240 ? 22.874 48.021 40.965 1.00 23.51 254 GLU A N 1
ATOM 2946 C CA . GLU A 1 240 ? 23.120 49.068 41.940 1.00 22.92 254 GLU A CA 1
ATOM 2947 C C . GLU A 1 240 ? 22.161 50.219 41.692 1.00 22.41 254 GLU A C 1
ATOM 2948 O O . GLU A 1 240 ? 21.776 50.500 40.550 1.00 23.26 254 GLU A O 1
ATOM 2960 N N . TYR A 1 241 ? 21.757 50.859 42.795 1.00 21.53 255 TYR A N 1
ATOM 2961 C CA . TYR A 1 241 ? 20.788 51.953 42.901 1.00 27.25 255 TYR A CA 1
ATOM 2962 C C . TYR A 1 241 ? 19.362 51.521 42.577 1.00 25.16 255 TYR A C 1
ATOM 2963 O O . TYR A 1 241 ? 18.456 52.343 42.690 1.00 23.34 255 TYR A O 1
ATOM 2980 N N . GLU A 1 242 ? 19.130 50.259 42.211 1.00 22.80 256 GLU A N 1
ATOM 2981 C CA . GLU A 1 242 ? 17.795 49.829 41.777 1.00 26.48 256 GLU A CA 1
ATOM 2982 C C . GLU A 1 242 ? 16.813 49.733 42.940 1.00 18.18 256 GLU A C 1
ATOM 2983 O O . GLU A 1 242 ? 15.659 50.155 42.802 1.00 25.15 256 GLU A O 1
ATOM 2995 N N . VAL A 1 243 ? 17.238 49.179 44.082 1.00 23.28 257 VAL A N 1
ATOM 2996 C CA . VAL A 1 243 ? 16.356 48.960 45.234 1.00 16.80 257 VAL A CA 1
ATOM 2997 C C . VAL A 1 243 ? 16.969 49.469 46.545 1.00 20.37 257 VAL A C 1
ATOM 2998 O O . VAL A 1 243 ? 16.478 49.172 47.646 1.00 22.23 257 VAL A O 1
ATOM 3011 N N . ALA A 1 244 ? 18.032 50.253 46.471 1.00 22.48 258 ALA A N 1
ATOM 3012 C CA . ALA A 1 244 ? 18.812 50.512 47.679 1.00 23.43 258 ALA A CA 1
ATOM 3013 C C . ALA A 1 244 ? 19.850 51.591 47.363 1.00 26.02 258 ALA A C 1
ATOM 3014 O O . ALA A 1 244 ? 20.167 51.815 46.187 1.00 23.08 258 ALA A O 1
ATOM 3021 N N . PRO A 1 245 ? 20.391 52.259 48.392 1.00 24.79 259 PRO A N 1
ATOM 3022 C CA . PRO A 1 245 ? 21.473 53.213 48.155 1.00 19.40 259 PRO A CA 1
ATOM 3023 C C . PRO A 1 245 ? 22.648 52.496 47.518 1.00 29.26 259 PRO A C 1
ATOM 3024 O O . PRO A 1 245 ? 22.802 51.270 47.643 1.00 19.82 259 PRO A O 1
ATOM 3035 N N . GLY A 1 246 ? 23.497 53.291 46.858 1.00 24.01 260 GLY A N 1
ATOM 3036 C CA . GLY A 1 246 ? 24.580 52.727 46.055 1.00 29.51 260 GLY A CA 1
ATOM 3037 C C . GLY A 1 246 ? 25.606 51.928 46.849 1.00 23.04 260 GLY A C 1
ATOM 3038 O O . GLY A 1 246 ? 26.159 50.933 46.348 1.00 22.61 260 GLY A O 1
ATOM 3042 N N . TYR A 1 247 ? 25.887 52.343 48.083 1.00 18.12 261 TYR A N 1
ATOM 3043 C CA . TYR A 1 247 ? 26.855 51.618 48.898 1.00 24.71 261 TYR A CA 1
ATOM 3044 C C . TYR A 1 247 ? 26.493 50.131 49.052 1.00 27.41 261 TYR A C 1
ATOM 3045 O O . TYR A 1 247 ? 27.393 49.300 49.298 1.00 21.61 261 TYR A O 1
ATOM 3080 N N . GLY A 1 249 ? 25.645 48.014 46.782 1.00 28.12 263 GLY A N 1
ATOM 3081 C CA . GLY A 1 249 ? 26.124 47.208 45.684 1.00 18.88 263 GLY A CA 1
ATOM 3082 C C . GLY A 1 249 ? 24.971 46.558 44.954 1.00 26.89 263 GLY A C 1
ATOM 3083 O O . GLY A 1 249 ? 23.796 46.918 45.103 1.00 20.51 263 GLY A O 1
ATOM 3087 N N . VAL A 1 250 ? 25.346 45.585 44.126 1.00 29.85 264 VAL A N 1
ATOM 3088 C CA . VAL A 1 250 ? 24.419 44.638 43.516 1.00 21.62 264 VAL A CA 1
ATOM 3089 C C . VAL A 1 250 ? 23.843 43.756 44.610 1.00 21.26 264 VAL A C 1
ATOM 3090 O O . VAL A 1 250 ? 24.590 43.085 45.328 1.00 24.16 264 VAL A O 1
ATOM 3103 N N . THR A 1 251 ? 22.511 43.721 44.727 1.00 20.43 265 THR A N 1
ATOM 3104 C CA . THR A 1 251 ? 21.880 42.866 45.727 1.00 25.74 265 THR A CA 1
ATOM 3105 C C . THR A 1 251 ? 21.089 41.740 45.064 1.00 26.17 265 THR A C 1
ATOM 3106 O O . THR A 1 251 ? 20.523 41.896 43.970 1.00 20.65 265 THR A O 1
ATOM 3117 N N . GLU A 1 252 ? 21.069 40.592 45.738 1.00 24.39 266 GLU A N 1
ATOM 3118 C CA . GLU A 1 252 ? 20.365 39.437 45.200 1.00 30.89 266 GLU A CA 1
ATOM 3119 C C . GLU A 1 252 ? 19.602 38.712 46.295 1.00 22.10 266 GLU A C 1
ATOM 3120 O O . GLU A 1 252 ? 19.873 38.854 47.486 1.00 22.16 266 GLU A O 1
ATOM 3132 N N . PHE A 1 253 ? 18.641 37.917 45.849 1.00 20.45 267 PHE A N 1
ATOM 3133 C CA . PHE A 1 253 ? 17.718 37.228 46.737 1.00 22.06 267 PHE A CA 1
ATOM 3134 C C . PHE A 1 253 ? 17.483 35.840 46.181 1.00 21.13 267 PHE A C 1
ATOM 3135 O O . PHE A 1 253 ? 17.078 35.682 45.020 1.00 21.38 267 PHE A O 1
ATOM 3152 N N . THR A 1 254 ? 17.772 34.850 47.008 1.00 20.60 268 THR A N 1
ATOM 3153 C CA . THR A 1 254 ? 17.379 33.480 46.740 1.00 24.48 268 THR A CA 1
ATOM 3154 C C . THR A 1 254 ? 15.930 33.300 47.203 1.00 21.45 268 THR A C 1
ATOM 3155 O O . THR A 1 254 ? 15.623 33.530 48.389 1.00 22.49 268 THR A O 1
ATOM 3166 N N . ILE A 1 255 ? 15.066 32.890 46.271 1.00 19.92 269 ILE A N 1
ATOM 3167 C CA . ILE A 1 255 ? 13.651 32.636 46.547 1.00 28.49 269 ILE A CA 1
ATOM 3168 C C . ILE A 1 255 ? 13.521 31.181 46.975 1.00 23.07 269 ILE A C 1
ATOM 3169 O O . ILE A 1 255 ? 13.665 30.297 46.119 1.00 26.47 269 ILE A O 1
ATOM 3185 N N . PRO A 1 256 ? 13.191 30.889 48.239 1.00 21.10 270 PRO A N 1
ATOM 3186 C CA . PRO A 1 256 ? 13.074 29.478 48.665 1.00 21.16 270 PRO A CA 1
ATOM 3187 C C . PRO A 1 256 ? 12.058 28.736 47.814 1.00 25.01 270 PRO A C 1
ATOM 3188 O O . PRO A 1 256 ? 11.017 29.274 47.444 1.00 19.51 270 PRO A O 1
ATOM 3199 N N . THR A 1 257 ? 12.357 27.486 47.507 1.00 22.61 271 THR A N 1
ATOM 3200 C CA . THR A 1 257 ? 11.474 26.783 46.588 1.00 29.83 271 THR A CA 1
ATOM 3201 C C . THR A 1 257 ? 10.115 26.525 47.212 1.00 25.35 271 THR A C 1
ATOM 3202 O O . THR A 1 257 ? 9.113 26.500 46.494 1.00 21.80 271 THR A O 1
ATOM 3213 N N . GLY A 1 258 ? 10.070 26.330 48.532 1.00 21.70 272 GLY A N 1
ATOM 3214 C CA . GLY A 1 258 ? 8.819 26.128 49.236 1.00 27.75 272 GLY A CA 1
ATOM 3215 C C . GLY A 1 258 ? 7.862 27.303 49.135 1.00 26.51 272 GLY A C 1
ATOM 3216 O O . GLY A 1 258 ? 6.684 27.155 49.474 1.00 25.95 272 GLY A O 1
ATOM 3220 N N . VAL A 1 259 ? 8.340 28.464 48.692 1.00 22.29 273 VAL A N 1
ATOM 3221 C CA . VAL A 1 259 ? 7.490 29.635 48.520 1.00 20.91 273 VAL A CA 1
ATOM 3222 C C . VAL A 1 259 ? 6.782 29.652 47.158 1.00 29.06 273 VAL A C 1
ATOM 3223 O O . VAL A 1 259 ? 5.687 30.211 47.046 1.00 22.50 273 VAL A O 1
ATOM 3236 N N . ILE A 1 260 ? 7.382 29.064 46.116 1.00 19.69 274 ILE A N 1
ATOM 3237 C CA . ILE A 1 260 ? 6.888 29.204 44.749 1.00 19.45 274 ILE A CA 1
ATOM 3238 C C . ILE A 1 260 ? 6.609 27.865 44.087 1.00 25.49 274 ILE A C 1
ATOM 3239 O O . ILE A 1 260 ? 6.213 27.850 42.917 1.00 21.07 274 ILE A O 1
ATOM 3255 N N . SER A 1 261 ? 6.774 26.736 44.811 1.00 25.64 275 SER A N 1
ATOM 3256 C CA . SER A 1 261 ? 6.848 25.409 44.183 1.00 24.33 275 SER A CA 1
ATOM 3257 C C . SER A 1 261 ? 5.614 25.101 43.334 1.00 30.82 275 SER A C 1
ATOM 3258 O O . SER A 1 261 ? 5.731 24.512 42.258 1.00 27.30 275 SER A O 1
ATOM 3266 N N . ASN A 1 262 ? 4.422 25.454 43.817 1.00 21.78 276 ASN A N 1
ATOM 3267 C CA . ASN A 1 262 ? 3.194 25.166 43.095 1.00 24.69 276 ASN A CA 1
ATOM 3268 C C . ASN A 1 262 ? 2.908 26.142 41.962 1.00 26.36 276 ASN A C 1
ATOM 3269 O O . ASN A 1 262 ? 1.952 25.916 41.214 1.00 24.44 276 ASN A O 1
ATOM 3280 N N . LEU A 1 263 ? 3.689 27.213 41.811 1.00 26.86 277 LEU A N 1
ATOM 3281 C CA . LEU A 1 263 ? 3.601 28.030 40.600 1.00 24.37 277 LEU A CA 1
ATOM 3282 C C . LEU A 1 263 ? 4.516 27.544 39.481 1.00 27.71 277 LEU A C 1
ATOM 3283 O O . LEU A 1 263 ? 4.355 27.991 38.344 1.00 29.28 277 LEU A O 1
ATOM 3299 N N . LEU A 1 264 ? 5.444 26.633 39.776 1.00 25.86 278 LEU A N 1
ATOM 3300 C CA . LEU A 1 264 ? 6.395 26.132 38.793 1.00 29.56 278 LEU A CA 1
ATOM 3301 C C . LEU A 1 264 ? 5.699 25.223 37.777 1.00 35.74 278 LEU A C 1
ATOM 3302 O O . LEU A 1 264 ? 4.750 24.498 38.093 1.00 27.18 278 LEU A O 1
ATOM 3318 N N . VAL A 1 265 ? 6.188 25.270 36.534 1.00 32.22 279 VAL A N 1
ATOM 3319 C CA . VAL A 1 265 ? 5.700 24.343 35.531 1.00 32.07 279 VAL A CA 1
ATOM 3320 C C . VAL A 1 265 ? 6.049 22.927 35.935 1.00 40.95 279 VAL A C 1
ATOM 3321 O O . VAL A 1 265 ? 5.238 22.001 35.791 1.00 46.29 279 VAL A O 1
ATOM 3334 N N . GLY A 1 266 ? 7.239 22.747 36.478 1.00 30.49 280 GLY A N 1
ATOM 3335 C CA . GLY A 1 266 ? 7.706 21.433 36.841 1.00 38.87 280 GLY A CA 1
ATOM 3336 C C . GLY A 1 266 ? 8.911 21.546 37.732 1.00 37.15 280 GLY A C 1
ATOM 3337 O O . GLY A 1 266 ? 9.159 22.590 38.341 1.00 29.58 280 GLY A O 1
ATOM 3341 N N . GLU A 1 267 ? 9.692 20.474 37.788 1.00 26.45 281 GLU A N 1
ATOM 3342 C CA . GLU A 1 267 ? 10.896 20.521 38.605 1.00 40.68 281 GLU A CA 1
ATOM 3343 C C . GLU A 1 267 ? 12.149 20.277 37.775 1.00 28.74 281 GLU A C 1
ATOM 3344 O O . GLU A 1 267 ? 13.186 19.886 38.315 1.00 29.18 281 GLU A O 1
ATOM 3356 N N . ARG A 1 268 ? 12.110 20.541 36.476 1.00 35.66 282 ARG A N 1
ATOM 3357 C CA . ARG A 1 268 ? 13.348 20.373 35.729 1.00 42.49 282 ARG A CA 1
ATOM 3358 C C . ARG A 1 268 ? 14.395 21.392 36.181 1.00 36.26 282 ARG A C 1
ATOM 3359 O O . ARG A 1 268 ? 15.578 21.064 36.335 1.00 30.92 282 ARG A O 1
ATOM 3380 N N . TYR A 1 269 ? 13.977 22.621 36.450 1.00 34.83 283 TYR A N 1
ATOM 3381 C CA . TYR A 1 269 ? 14.928 23.686 36.711 1.00 26.67 283 TYR A CA 1
ATOM 3382 C C . TYR A 1 269 ? 15.014 24.092 38.172 1.00 25.86 283 TYR A C 1
ATOM 3383 O O . TYR A 1 269 ? 16.121 24.154 38.719 1.00 30.17 283 TYR A O 1
ATOM 3401 N N . ILE A 1 270 ? 13.886 24.354 38.834 1.00 29.01 284 ILE A N 1
ATOM 3402 C CA . ILE A 1 270 ? 13.861 24.780 40.236 1.00 26.76 284 ILE A CA 1
ATOM 3403 C C . ILE A 1 270 ? 13.323 23.627 41.086 1.00 29.66 284 ILE A C 1
ATOM 3404 O O . ILE A 1 270 ? 12.243 23.096 40.802 1.00 29.54 284 ILE A O 1
ATOM 3420 N N . ARG A 1 271 ? 14.034 23.279 42.157 1.00 26.05 285 ARG A N 1
ATOM 3421 C CA . ARG A 1 271 ? 13.561 22.211 43.057 1.00 28.59 285 ARG A CA 1
ATOM 3422 C C . ARG A 1 271 ? 14.231 22.295 44.424 1.00 28.00 285 ARG A C 1
ATOM 3423 O O . ARG A 1 271 ? 14.852 23.295 44.794 1.00 26.12 285 ARG A O 1
ATOM 3445 N N . LYS B 2 2 ? 29.413 57.644 61.006 1.00 37.90 1 LYS B N 1
ATOM 3446 C CA . LYS B 2 2 ? 28.183 58.237 61.584 1.00 43.00 1 LYS B CA 1
ATOM 3447 C C . LYS B 2 2 ? 27.110 58.401 60.512 1.00 36.23 1 LYS B C 1
ATOM 3448 O O . LYS B 2 2 ? 27.419 58.454 59.321 1.00 34.22 1 LYS B O 1
ATOM 3467 N N . VAL B 2 3 ? 25.856 58.455 60.947 1.00 32.12 2 VAL B N 1
ATOM 3468 C CA . VAL B 2 3 ? 24.713 58.611 60.053 1.00 32.95 2 VAL B CA 1
ATOM 3469 C C . VAL B 2 3 ? 24.101 59.966 60.360 1.00 31.72 2 VAL B C 1
ATOM 3470 O O . VAL B 2 3 ? 23.477 60.147 61.413 1.00 26.41 2 VAL B O 1
ATOM 3483 N N . PHE B 2 4 ? 24.302 60.917 59.446 1.00 24.97 3 PHE B N 1
ATOM 3484 C CA . PHE B 2 4 ? 23.672 62.234 59.547 1.00 33.53 3 PHE B CA 1
ATOM 3485 C C . PHE B 2 4 ? 22.160 62.131 59.472 1.00 36.95 3 PHE B C 1
ATOM 3486 O O . PHE B 2 4 ? 21.604 61.343 58.691 1.00 32.97 3 PHE B O 1
ATOM 3503 N N . GLY B 2 5 ? 21.499 62.945 60.292 1.00 30.67 4 GLY B N 1
ATOM 3504 C CA . GLY B 2 5 ? 20.129 63.301 60.017 1.00 30.22 4 GLY B CA 1
ATOM 3505 C C . GLY B 2 5 ? 20.073 64.175 58.786 1.00 34.12 4 GLY B C 1
ATOM 3506 O O . GLY B 2 5 ? 21.065 64.792 58.404 1.00 30.13 4 GLY B O 1
ATOM 3510 N N . ARG B 2 6 ? 18.910 64.196 58.131 1.00 30.50 5 ARG B N 1
ATOM 3511 C CA . ARG B 2 6 ? 18.806 64.894 56.856 1.00 28.68 5 ARG B CA 1
ATOM 3512 C C . ARG B 2 6 ? 19.131 66.367 57.022 1.00 40.89 5 ARG B C 1
ATOM 3513 O O . ARG B 2 6 ? 20.049 66.895 56.375 1.00 36.89 5 ARG B O 1
ATOM 3534 N N . CYS B 2 7 ? 18.380 67.049 57.895 1.00 35.64 6 CYS B N 1
ATOM 3535 C CA . CYS B 2 7 ? 18.601 68.478 58.099 1.00 41.07 6 CYS B CA 1
ATOM 3536 C C . CYS B 2 7 ? 20.015 68.740 58.591 1.00 40.00 6 CYS B C 1
ATOM 3537 O O . CYS B 2 7 ? 20.653 69.721 58.173 1.00 35.15 6 CYS B O 1
ATOM 3544 N N . GLU B 2 8 ? 20.529 67.855 59.462 1.00 31.41 7 GLU B N 1
ATOM 3545 C CA . GLU B 2 8 ? 21.875 68.021 60.011 1.00 37.50 7 GLU B CA 1
ATOM 3546 C C . GLU B 2 8 ? 22.914 68.041 58.902 1.00 38.88 7 GLU B C 1
ATOM 3547 O O . GLU B 2 8 ? 23.868 68.823 58.946 1.00 36.26 7 GLU B O 1
ATOM 3559 N N . LEU B 2 9 ? 22.717 67.227 57.868 1.00 37.88 8 LEU B N 1
ATOM 3560 C CA . LEU B 2 9 ? 23.643 67.244 56.742 1.00 36.67 8 LEU B CA 1
ATOM 3561 C C . LEU B 2 9 ? 23.482 68.506 55.890 1.00 37.21 8 LEU B C 1
ATOM 3562 O O . LEU B 2 9 ? 24.470 69.032 55.362 1.00 36.01 8 LEU B O 1
ATOM 3578 N N . ALA B 2 10 ? 22.248 68.987 55.704 1.00 40.26 9 ALA B N 1
ATOM 3579 C CA . ALA B 2 10 ? 22.046 70.248 54.979 1.00 41.63 9 ALA B CA 1
ATOM 3580 C C . ALA B 2 10 ? 22.801 71.376 55.658 1.00 41.62 9 ALA B C 1
ATOM 3581 O O . ALA B 2 10 ? 23.637 72.049 55.042 1.00 43.02 9 ALA B O 1
ATOM 3588 N N . ALA B 2 11 ? 22.540 71.564 56.949 1.00 44.29 10 ALA B N 1
ATOM 3589 C CA . ALA B 2 11 ? 23.270 72.550 57.729 1.00 41.32 10 ALA B CA 1
ATOM 3590 C C . ALA B 2 11 ? 24.775 72.404 57.553 1.00 44.50 10 ALA B C 1
ATOM 3591 O O . ALA B 2 11 ? 25.484 73.407 57.429 1.00 50.20 10 ALA B O 1
ATOM 3598 N N . ALA B 2 12 ? 25.292 71.168 57.516 1.00 39.16 11 ALA B N 1
ATOM 3599 C CA . ALA B 2 12 ? 26.749 71.020 57.433 1.00 43.34 11 ALA B CA 1
ATOM 3600 C C . ALA B 2 12 ? 27.272 71.314 56.040 1.00 40.34 11 ALA B C 1
ATOM 3601 O O . ALA B 2 12 ? 28.362 71.882 55.884 1.00 37.01 11 ALA B O 1
ATOM 3608 N N . MET B 2 13 ? 26.525 70.902 55.021 1.00 40.16 12 MET B N 1
ATOM 3609 C CA . MET B 2 13 ? 26.942 71.182 53.654 1.00 48.71 12 MET B CA 1
ATOM 3610 C C . MET B 2 13 ? 26.836 72.670 53.351 1.00 41.07 12 MET B C 1
ATOM 3611 O O . MET B 2 13 ? 27.622 73.196 52.563 1.00 38.76 12 MET B O 1
ATOM 3625 N N . LYS B 2 14 ? 25.873 73.356 53.966 1.00 49.75 13 LYS B N 1
ATOM 3626 C CA . LYS B 2 14 ? 25.789 74.801 53.812 1.00 55.52 13 LYS B CA 1
ATOM 3627 C C . LYS B 2 14 ? 27.068 75.467 54.311 1.00 48.11 13 LYS B C 1
ATOM 3628 O O . LYS B 2 14 ? 27.708 76.224 53.571 1.00 54.67 13 LYS B O 1
ATOM 3647 N N . ARG B 2 15 ? 27.491 75.159 55.544 1.00 43.84 14 ARG B N 1
ATOM 3648 C CA . ARG B 2 15 ? 28.763 75.707 56.030 1.00 49.97 14 ARG B CA 1
ATOM 3649 C C . ARG B 2 15 ? 29.880 75.498 55.025 1.00 46.32 14 ARG B C 1
ATOM 3650 O O . ARG B 2 15 ? 30.706 76.390 54.803 1.00 46.26 14 ARG B O 1
ATOM 3671 N N . HIS B 2 16 ? 29.940 74.323 54.422 1.00 43.13 15 HIS B N 1
ATOM 3672 C CA . HIS B 2 16 ? 31.057 74.037 53.540 1.00 46.19 15 HIS B CA 1
ATOM 3673 C C . HIS B 2 16 ? 30.847 74.608 52.138 1.00 47.54 15 HIS B C 1
ATOM 3674 O O . HIS B 2 16 ? 31.603 74.284 51.212 1.00 47.00 15 HIS B O 1
ATOM 3689 N N . GLY B 2 17 ? 29.864 75.488 51.982 1.00 49.82 16 GLY B N 1
ATOM 3690 C CA . GLY B 2 17 ? 29.745 76.259 50.763 1.00 50.17 16 GLY B CA 1
ATOM 3691 C C . GLY B 2 17 ? 29.255 75.485 49.567 1.00 49.21 16 GLY B C 1
ATOM 3692 O O . GLY B 2 17 ? 29.629 75.816 48.439 1.00 49.97 16 GLY B O 1
ATOM 3696 N N . LEU B 2 18 ? 28.426 74.454 49.780 1.00 51.06 17 LEU B N 1
ATOM 3697 C CA . LEU B 2 18 ? 27.891 73.692 48.659 1.00 50.10 17 LEU B CA 1
ATOM 3698 C C . LEU B 2 18 ? 26.580 74.245 48.124 1.00 50.95 17 LEU B C 1
ATOM 3699 O O . LEU B 2 18 ? 26.238 73.937 46.976 1.00 43.91 17 LEU B O 1
ATOM 3715 N N . ASP B 2 19 ? 25.843 75.049 48.905 1.00 51.40 18 ASP B N 1
ATOM 3716 C CA . ASP B 2 19 ? 24.695 75.776 48.360 1.00 55.12 18 ASP B CA 1
ATOM 3717 C C . ASP B 2 19 ? 25.133 76.582 47.127 1.00 47.20 18 ASP B C 1
ATOM 3718 O O . ASP B 2 19 ? 26.031 77.425 47.198 1.00 48.24 18 ASP B O 1
ATOM 3727 N N . ASN B 2 20 ? 24.556 76.236 45.981 1.00 52.55 19 ASN B N 1
ATOM 3728 C CA . ASN B 2 20 ? 24.754 76.928 44.699 1.00 55.57 19 ASN B CA 1
ATOM 3729 C C . ASN B 2 20 ? 26.213 76.953 44.248 1.00 50.49 19 ASN B C 1
ATOM 3730 O O . ASN B 2 20 ? 26.628 77.853 43.502 1.00 49.39 19 ASN B O 1
ATOM 3741 N N . TYR B 2 21 ? 26.980 75.935 44.653 1.00 45.25 20 TYR B N 1
ATOM 3742 C CA . TYR B 2 21 ? 28.337 75.754 44.145 1.00 44.58 20 TYR B CA 1
ATOM 3743 C C . TYR B 2 21 ? 28.288 75.228 42.716 1.00 52.51 20 TYR B C 1
ATOM 3744 O O . TYR B 2 21 ? 27.569 74.265 42.416 1.00 48.32 20 TYR B O 1
ATOM 3762 N N . ARG B 2 22 ? 29.064 75.855 41.834 1.00 54.03 21 ARG B N 1
ATOM 3763 C CA . ARG B 2 22 ? 28.944 75.627 40.393 1.00 55.00 21 ARG B CA 1
ATOM 3764 C C . ARG B 2 22 ? 27.482 75.475 39.970 1.00 43.91 21 ARG B C 1
ATOM 3765 O O . ARG B 2 22 ? 27.163 74.712 39.052 1.00 42.44 21 ARG B O 1
ATOM 3786 N N . GLY B 2 23 ? 26.591 76.204 40.647 1.00 43.57 22 GLY B N 1
ATOM 3787 C CA . GLY B 2 23 ? 25.221 76.344 40.221 1.00 45.77 22 GLY B CA 1
ATOM 3788 C C . GLY B 2 23 ? 24.225 75.398 40.852 1.00 47.06 22 GLY B C 1
ATOM 3789 O O . GLY B 2 23 ? 23.020 75.521 40.591 1.00 58.35 22 GLY B O 1
ATOM 3793 N N . TYR B 2 24 ? 24.663 74.484 41.688 1.00 48.60 23 TYR B N 1
ATOM 3794 C CA . TYR B 2 24 ? 23.799 73.427 42.184 1.00 46.50 23 TYR B CA 1
ATOM 3795 C C . TYR B 2 24 ? 23.305 73.787 43.587 1.00 44.21 23 TYR B C 1
ATOM 3796 O O . TYR B 2 24 ? 24.108 73.891 44.521 1.00 35.50 23 TYR B O 1
ATOM 3814 N N . SER B 2 25 ? 21.986 73.976 43.725 1.00 43.94 24 SER B N 1
ATOM 3815 C CA . SER B 2 25 ? 21.370 74.300 45.012 1.00 45.14 24 SER B CA 1
ATOM 3816 C C . SER B 2 25 ? 21.523 73.150 46.030 1.00 45.23 24 SER B C 1
ATOM 3817 O O . SER B 2 25 ? 21.622 71.966 45.676 1.00 42.80 24 SER B O 1
ATOM 3825 N N . LEU B 2 26 ? 21.456 73.516 47.316 1.00 42.55 25 LEU B N 1
ATOM 3826 C CA . LEU B 2 26 ? 21.818 72.601 48.402 1.00 42.77 25 LEU B CA 1
ATOM 3827 C C . LEU B 2 26 ? 21.064 71.265 48.314 1.00 41.21 25 LEU B C 1
ATOM 3828 O O . LEU B 2 26 ? 21.650 70.196 48.535 1.00 39.17 25 LEU B O 1
ATOM 3844 N N . GLY B 2 27 ? 19.775 71.299 47.984 1.00 37.22 26 GLY B N 1
ATOM 3845 C CA . GLY B 2 27 ? 19.007 70.065 47.871 1.00 38.05 26 GLY B CA 1
ATOM 3846 C C . GLY B 2 27 ? 19.672 68.995 47.013 1.00 38.17 26 GLY B C 1
ATOM 3847 O O . GLY B 2 27 ? 19.538 67.809 47.291 1.00 39.46 26 GLY B O 1
ATOM 3851 N N . ASN B 2 28 ? 20.374 69.390 45.953 1.00 32.93 27 ASN B N 1
ATOM 3852 C CA . ASN B 2 28 ? 21.001 68.403 45.084 1.00 37.05 27 ASN B CA 1
ATOM 3853 C C . ASN B 2 28 ? 22.079 67.624 45.820 1.00 38.54 27 ASN B C 1
ATOM 3854 O O . ASN B 2 28 ? 22.237 66.418 45.595 1.00 31.99 27 ASN B O 1
ATOM 3865 N N . TRP B 2 29 ? 22.885 68.317 46.632 1.00 35.79 28 TRP B N 1
ATOM 3866 C CA . TRP B 2 29 ? 23.993 67.670 47.312 1.00 35.25 28 TRP B CA 1
ATOM 3867 C C . TRP B 2 29 ? 23.496 66.727 48.398 1.00 32.43 28 TRP B C 1
ATOM 3868 O O . TRP B 2 29 ? 24.098 65.676 48.637 1.00 34.01 28 TRP B O 1
ATOM 3889 N N . VAL B 2 30 ? 22.401 67.081 49.051 1.00 24.98 29 VAL B N 1
ATOM 3890 C CA . VAL B 2 30 ? 21.781 66.195 50.016 1.00 26.08 29 VAL B CA 1
ATOM 3891 C C . VAL B 2 30 ? 21.156 65.001 49.307 1.00 36.94 29 VAL B C 1
ATOM 3892 O O . VAL B 2 30 ? 21.325 63.844 49.721 1.00 31.82 29 VAL B O 1
ATOM 3905 N N . CYS B 2 31 ? 20.402 65.266 48.235 1.00 33.45 30 CYS B N 1
ATOM 3906 C CA . CYS B 2 31 ? 19.753 64.180 47.529 1.00 32.34 30 CYS B CA 1
ATOM 3907 C C . CYS B 2 31 ? 20.803 63.194 47.050 1.00 25.24 30 CYS B C 1
ATOM 3908 O O . CYS B 2 31 ? 20.661 61.987 47.215 1.00 26.11 30 CYS B O 1
ATOM 3915 N N . ALA B 2 32 ? 21.881 63.709 46.492 1.00 22.24 31 ALA B N 1
ATOM 3916 C CA . ALA B 2 32 ? 22.977 62.875 46.056 1.00 26.61 31 ALA B CA 1
ATOM 3917 C C . ALA B 2 32 ? 23.449 61.955 47.180 1.00 31.75 31 ALA B C 1
ATOM 3918 O O . ALA B 2 32 ? 23.560 60.734 46.996 1.00 24.17 31 ALA B O 1
ATOM 3925 N N . ALA B 2 33 ? 23.717 62.533 48.360 1.00 27.70 32 ALA B N 1
ATOM 3926 C CA . ALA B 2 33 ? 24.188 61.749 49.491 1.00 26.33 32 ALA B CA 1
ATOM 3927 C C . ALA B 2 33 ? 23.169 60.694 49.901 1.00 25.19 32 ALA B C 1
ATOM 3928 O O . ALA B 2 33 ? 23.546 59.593 50.311 1.00 20.80 32 ALA B O 1
ATOM 3935 N N . LYS B 2 34 ? 21.873 61.019 49.821 1.00 24.01 33 LYS B N 1
ATOM 3936 C CA . LYS B 2 34 ? 20.857 60.070 50.258 1.00 27.07 33 LYS B CA 1
ATOM 3937 C C . LYS B 2 34 ? 21.015 58.761 49.510 1.00 24.54 33 LYS B C 1
ATOM 3938 O O . LYS B 2 34 ? 21.043 57.689 50.116 1.00 23.15 33 LYS B O 1
ATOM 3957 N N . PHE B 2 35 ? 21.149 58.846 48.191 1.00 24.00 34 PHE B N 1
ATOM 3958 C CA . PHE B 2 35 ? 21.105 57.703 47.304 1.00 25.50 34 PHE B CA 1
ATOM 3959 C C . PHE B 2 35 ? 22.488 57.112 47.043 1.00 27.04 34 PHE B C 1
ATOM 3960 O O . PHE B 2 35 ? 22.594 56.044 46.419 1.00 30.16 34 PHE B O 1
ATOM 3977 N N . GLU B 2 36 ? 23.544 57.750 47.538 1.00 22.92 35 GLU B N 1
ATOM 3978 C CA . GLU B 2 36 ? 24.838 57.091 47.559 1.00 25.15 35 GLU B CA 1
ATOM 3979 C C . GLU B 2 36 ? 25.009 56.266 48.830 1.00 24.58 35 GLU B C 1
ATOM 3980 O O . GLU B 2 36 ? 25.319 55.078 48.753 1.00 20.39 35 GLU B O 1
ATOM 3992 N N . SER B 2 37 ? 24.746 56.863 49.999 1.00 22.12 36 SER B N 1
ATOM 3993 C CA . SER B 2 37 ? 25.213 56.330 51.274 1.00 24.77 36 SER B CA 1
ATOM 3994 C C . SER B 2 37 ? 24.159 56.295 52.365 1.00 24.49 36 SER B C 1
ATOM 3995 O O . SER B 2 37 ? 24.491 55.974 53.509 1.00 19.98 36 SER B O 1
ATOM 4003 N N . ASN B 2 38 ? 22.929 56.691 52.063 1.00 22.02 37 ASN B N 1
ATOM 4004 C CA . ASN B 2 38 ? 21.894 56.903 53.072 1.00 28.11 37 ASN B CA 1
ATOM 4005 C C . ASN B 2 38 ? 22.389 57.764 54.236 1.00 19.90 37 ASN B C 1
ATOM 4006 O O . ASN B 2 38 ? 21.987 57.559 55.380 1.00 21.08 37 ASN B O 1
ATOM 4017 N N . PHE B 2 39 ? 23.271 58.718 53.959 1.00 21.63 38 PHE B N 1
ATOM 4018 C CA . PHE B 2 39 ? 23.825 59.634 54.966 1.00 26.94 38 PHE B CA 1
ATOM 4019 C C . PHE B 2 39 ? 24.856 58.979 55.891 1.00 32.34 38 PHE B C 1
ATOM 4020 O O . PHE B 2 39 ? 25.145 59.511 56.970 1.00 27.89 38 PHE B O 1
ATOM 4037 N N . ASN B 2 40 ? 25.433 57.844 55.503 1.00 23.69 39 ASN B N 1
ATOM 4038 C CA . ASN B 2 40 ? 26.363 57.109 56.356 1.00 28.57 39 ASN B CA 1
ATOM 4039 C C . ASN B 2 40 ? 27.779 57.474 55.941 1.00 20.48 39 ASN B C 1
ATOM 4040 O O . ASN B 2 40 ? 28.210 57.106 54.847 1.00 24.12 39 ASN B O 1
ATOM 4051 N N . THR B 2 41 ? 28.498 58.202 56.797 1.00 21.07 40 THR B N 1
ATOM 4052 C CA . THR B 2 41 ? 29.873 58.578 56.465 1.00 26.22 40 THR B CA 1
ATOM 4053 C C . THR B 2 41 ? 30.827 57.389 56.295 1.00 29.96 40 THR B C 1
ATOM 4054 O O . THR B 2 41 ? 31.854 57.536 55.616 1.00 26.60 40 THR B O 1
ATOM 4065 N N . GLN B 2 42 ? 30.530 56.223 56.869 1.00 26.80 41 GLN B N 1
ATOM 4066 C CA . GLN B 2 42 ? 31.470 55.105 56.810 1.00 29.37 41 GLN B CA 1
ATOM 4067 C C . GLN B 2 42 ? 31.162 54.108 55.716 1.00 28.68 41 GLN B C 1
ATOM 4068 O O . GLN B 2 42 ? 31.825 53.066 55.649 1.00 23.65 41 GLN B O 1
ATOM 4082 N N . ALA B 2 43 ? 30.143 54.371 54.890 1.00 26.77 42 ALA B N 1
ATOM 4083 C CA . ALA B 2 43 ? 29.755 53.413 53.859 1.00 20.92 42 ALA B CA 1
ATOM 4084 C C . ALA B 2 43 ? 30.895 53.175 52.883 1.00 23.38 42 ALA B C 1
ATOM 4085 O O . ALA B 2 43 ? 31.571 54.108 52.460 1.00 25.76 42 ALA B O 1
ATOM 4092 N N . THR B 2 44 ? 31.045 51.916 52.493 1.00 21.49 43 THR B N 1
ATOM 4093 C CA . THR B 2 44 ?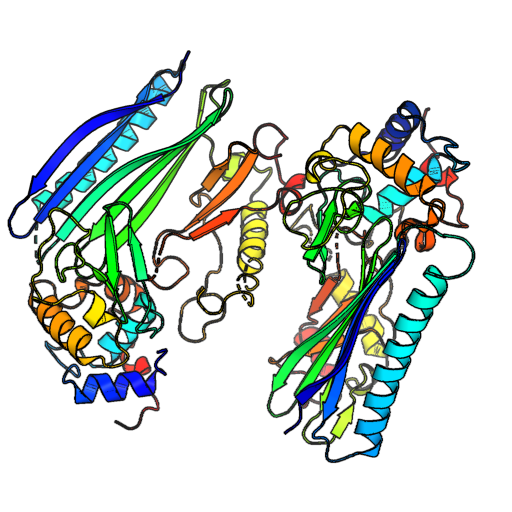 32.064 51.424 51.589 1.00 30.72 43 THR B CA 1
ATOM 4094 C C . THR B 2 44 ? 31.393 50.416 50.673 1.00 27.20 43 THR B C 1
ATOM 4095 O O . THR B 2 44 ? 30.516 49.677 51.118 1.00 25.75 43 THR B O 1
ATOM 4106 N N . ASN B 2 45 ? 31.793 50.387 49.399 1.00 28.86 44 ASN B N 1
ATOM 4107 C CA . ASN B 2 45 ? 31.255 49.431 48.430 1.00 31.08 44 ASN B CA 1
ATOM 4108 C C . ASN B 2 45 ? 32.360 49.012 47.473 1.00 34.74 44 ASN B C 1
ATOM 4109 O O . ASN B 2 45 ? 32.839 49.838 46.690 1.00 29.98 44 ASN B O 1
ATOM 4120 N N . ARG B 2 46 ? 32.724 47.727 47.477 1.00 42.81 45 ARG B N 1
ATOM 4121 C CA . ARG B 2 46 ? 33.732 47.204 46.545 1.00 36.53 45 ARG B CA 1
ATOM 4122 C C . ARG B 2 46 ? 33.104 46.653 45.263 1.00 30.74 45 ARG B C 1
ATOM 4123 O O . ARG B 2 46 ? 32.082 45.961 45.302 1.00 36.52 45 ARG B O 1
ATOM 4144 N N . ASN B 2 47 ? 33.742 46.939 44.128 1.00 28.05 46 ASN B N 1
ATOM 4145 C CA . ASN B 2 47 ? 33.170 46.662 42.820 1.00 34.11 46 ASN B CA 1
ATOM 4146 C C . ASN B 2 47 ? 34.030 45.662 42.057 1.00 29.56 46 ASN B C 1
ATOM 4147 O O . ASN B 2 47 ? 35.153 45.348 42.452 1.00 32.50 46 ASN B O 1
ATOM 4158 N N . THR B 2 48 ? 33.475 45.192 40.927 1.00 33.15 47 THR B N 1
ATOM 4159 C CA . THR B 2 48 ? 34.074 44.121 40.120 1.00 35.07 47 THR B CA 1
ATOM 4160 C C . THR B 2 48 ? 35.490 44.448 39.669 1.00 34.08 47 THR B C 1
ATOM 4161 O O . THR B 2 48 ? 36.302 43.543 39.474 1.00 42.97 47 THR B O 1
ATOM 4172 N N . ASP B 2 49 ? 35.777 45.724 39.428 1.00 39.14 48 ASP B N 1
ATOM 4173 C CA . ASP B 2 49 ? 37.047 46.122 38.850 1.00 39.47 48 ASP B CA 1
ATOM 4174 C C . ASP B 2 49 ? 38.132 46.285 39.900 1.00 33.03 48 ASP B C 1
ATOM 4175 O O . ASP B 2 49 ? 39.271 46.616 39.546 1.00 33.68 48 ASP B O 1
ATOM 4184 N N . GLY B 2 50 ? 37.812 46.049 41.171 1.00 34.41 49 GLY B N 1
ATOM 4185 C CA . GLY B 2 50 ? 38.782 46.185 42.244 1.00 34.59 49 GLY B CA 1
ATOM 4186 C C . GLY B 2 50 ? 38.750 47.527 42.946 1.00 34.37 49 GLY B C 1
ATOM 4187 O O . GLY B 2 50 ? 39.327 47.659 44.039 1.00 27.89 49 GLY B O 1
ATOM 4191 N N . SER B 2 51 ? 38.086 48.515 42.350 1.00 29.74 50 SER B N 1
ATOM 4192 C CA . SER B 2 51 ? 37.870 49.819 42.972 1.00 30.60 50 SER B CA 1
ATOM 4193 C C . SER B 2 51 ? 36.901 49.724 44.161 1.00 32.20 50 SER B C 1
ATOM 4194 O O . SER B 2 51 ? 36.168 48.752 44.332 1.00 35.54 50 SER B O 1
ATOM 4202 N N . THR B 2 52 ? 36.861 50.803 44.947 1.00 33.41 51 THR B N 1
ATOM 4203 C CA . THR B 2 52 ? 35.919 50.965 46.046 1.00 31.53 51 THR B CA 1
ATOM 4204 C C . THR B 2 52 ? 35.335 52.381 46.046 1.00 31.88 51 THR B C 1
ATOM 4205 O O . THR B 2 52 ? 36.045 53.359 45.787 1.00 21.71 51 THR B O 1
ATOM 4216 N N . ASP B 2 53 ? 34.030 52.466 46.340 1.00 26.92 52 ASP B N 1
ATOM 4217 C CA . ASP B 2 53 ? 33.346 53.719 46.651 1.00 26.88 52 ASP B CA 1
ATOM 4218 C C . ASP B 2 53 ? 33.443 53.991 48.153 1.00 26.90 52 ASP B C 1
ATOM 4219 O O . ASP B 2 53 ? 33.173 53.093 48.966 1.00 25.27 52 ASP B O 1
ATOM 4228 N N . TYR B 2 54 ? 33.806 55.234 48.516 1.00 21.02 53 TYR B N 1
ATOM 4229 C CA . TYR B 2 54 ? 34.081 55.635 49.899 1.00 20.84 53 TYR B CA 1
ATOM 4230 C C . TYR B 2 54 ? 33.185 56.778 50.356 1.00 19.84 53 TYR B C 1
ATOM 4231 O O . TYR B 2 54 ? 33.135 57.835 49.717 1.00 19.95 53 TYR B O 1
ATOM 4249 N N . GLY B 2 55 ? 32.525 56.587 51.475 1.00 18.55 54 GLY B N 1
ATOM 4250 C CA . GLY B 2 55 ? 32.010 57.701 52.210 1.00 19.62 54 GLY B CA 1
ATOM 4251 C C . GLY B 2 55 ? 30.618 58.114 51.785 1.00 29.16 54 GLY B C 1
ATOM 4252 O O . GLY B 2 55 ? 29.918 57.474 50.985 1.00 24.59 54 GLY B O 1
ATOM 4256 N N . ILE B 2 56 ? 30.234 59.253 52.365 1.00 23.66 55 ILE B N 1
ATOM 4257 C CA . ILE B 2 56 ? 28.912 59.847 52.256 1.00 25.55 55 ILE B CA 1
ATOM 4258 C C . ILE B 2 56 ? 28.534 60.178 50.809 1.00 22.22 55 ILE B C 1
ATOM 4259 O O . ILE B 2 56 ? 27.339 60.253 50.479 1.00 22.37 55 ILE B O 1
ATOM 4275 N N . LEU B 2 57 ? 29.518 60.385 49.935 1.00 21.34 56 LEU B N 1
ATOM 4276 C CA . LEU B 2 57 ? 29.277 60.579 48.507 1.00 24.72 56 LEU B CA 1
ATOM 4277 C C . LEU B 2 57 ? 29.851 59.446 47.663 1.00 25.11 56 LEU B C 1
ATOM 4278 O O . LEU B 2 57 ? 29.797 59.505 46.428 1.00 25.19 56 LEU B O 1
ATOM 4294 N N . GLN B 2 58 ? 30.362 58.389 48.288 1.00 22.57 57 GLN B N 1
ATOM 4295 C CA . GLN B 2 58 ? 30.766 57.208 47.527 1.00 25.09 57 GLN B CA 1
ATOM 4296 C C . GLN B 2 58 ? 31.781 57.546 46.422 1.00 25.76 57 GLN B C 1
ATOM 4297 O O . GLN B 2 58 ? 31.711 57.019 45.300 1.00 26.94 57 GLN B O 1
ATOM 4311 N N . ILE B 2 59 ? 32.750 58.412 46.749 1.00 22.74 58 ILE B N 1
ATOM 4312 C CA . ILE B 2 59 ? 33.840 58.732 45.828 1.00 19.40 58 ILE B CA 1
ATOM 4313 C C . ILE B 2 59 ? 34.658 57.476 45.564 1.00 18.62 58 ILE B C 1
ATOM 4314 O O . ILE B 2 59 ? 34.998 56.738 46.491 1.00 28.73 58 ILE B O 1
ATOM 4330 N N . ASN B 2 60 ? 35.036 57.250 44.312 1.00 21.44 59 ASN B N 1
ATOM 4331 C CA . ASN B 2 60 ? 35.615 55.982 43.883 1.00 23.66 59 ASN B CA 1
ATOM 4332 C C . ASN B 2 60 ? 37.123 56.081 43.652 1.00 33.31 59 ASN B C 1
ATOM 4333 O O . ASN B 2 60 ? 37.615 57.077 43.104 1.00 25.77 59 ASN B O 1
ATOM 4344 N N . SER B 2 61 ? 37.844 55.004 44.002 1.00 26.16 60 SER B N 1
ATOM 4345 C CA . SER B 2 61 ? 39.311 55.025 44.020 1.00 27.53 60 SER B CA 1
ATOM 4346 C C . SER B 2 61 ? 39.950 54.922 42.631 1.00 31.48 60 SER B C 1
ATOM 4347 O O . SER B 2 61 ? 41.142 55.216 42.497 1.00 29.73 60 SER B O 1
ATOM 4355 N N . ARG B 2 62 ? 39.217 54.479 41.600 1.00 25.30 61 ARG B N 1
ATOM 4356 C CA . ARG B 2 62 ? 39.763 54.487 40.237 1.00 34.81 61 ARG B CA 1
ATOM 4357 C C . ARG B 2 62 ? 40.284 55.878 39.819 1.00 39.15 61 ARG B C 1
ATOM 4358 O O . ARG B 2 62 ? 41.301 55.986 39.122 1.00 36.85 61 ARG B O 1
ATOM 4379 N N . TRP B 2 63 ? 39.590 56.951 40.209 1.00 35.64 62 TRP B N 1
ATOM 4380 C CA . TRP B 2 63 ? 39.952 58.287 39.773 1.00 31.68 62 TRP B CA 1
ATOM 4381 C C . TRP B 2 63 ? 40.455 59.198 40.886 1.00 39.22 62 TRP B C 1
ATOM 4382 O O . TRP B 2 63 ? 41.433 59.924 40.667 1.00 30.36 62 TRP B O 1
ATOM 4403 N N . TRP B 2 64 ? 39.842 59.172 42.089 1.00 37.39 63 TRP B N 1
ATOM 4404 C CA . TRP B 2 64 ? 39.807 60.358 42.946 1.00 38.64 63 TRP B CA 1
ATOM 4405 C C . TRP B 2 64 ? 40.595 60.274 44.242 1.00 36.83 63 TRP B C 1
ATOM 4406 O O . TRP B 2 64 ? 40.811 61.317 44.876 1.00 36.26 63 TRP B O 1
ATOM 4427 N N . CYS B 2 65 ? 40.991 59.090 44.686 1.00 31.90 64 CYS B N 1
ATOM 4428 C CA . CYS B 2 65 ? 41.670 58.984 45.969 1.00 28.36 64 CYS B CA 1
ATOM 4429 C C . CYS B 2 65 ? 42.527 57.753 45.901 1.00 30.23 64 CYS B C 1
ATOM 4430 O O . CYS B 2 65 ? 42.356 56.917 45.012 1.00 30.66 64 CYS B O 1
ATOM 4437 N N . ASN B 2 66 ? 43.461 57.641 46.841 1.00 32.19 65 ASN B N 1
ATOM 4438 C CA . ASN B 2 66 ? 44.374 56.496 46.865 1.00 39.62 65 ASN B CA 1
ATOM 4439 C C . ASN B 2 66 ? 44.022 55.582 48.032 1.00 35.25 65 ASN B C 1
ATOM 4440 O O . ASN B 2 66 ? 43.888 56.036 49.180 1.00 33.02 65 ASN B O 1
ATOM 4451 N N . ASP B 2 67 ? 43.832 54.303 47.721 1.00 31.43 66 ASP B N 1
ATOM 4452 C CA . ASP B 2 67 ? 43.618 53.284 48.728 1.00 36.96 66 ASP B CA 1
ATOM 4453 C C . ASP B 2 67 ? 44.637 52.171 48.578 1.00 37.09 66 ASP B C 1
ATOM 4454 O O . ASP B 2 67 ? 44.521 51.152 49.250 1.00 37.47 66 ASP B O 1
ATOM 4463 N N . GLY B 2 68 ? 45.652 52.362 47.739 1.00 42.62 67 GLY B N 1
ATOM 4464 C CA . GLY B 2 68 ? 46.712 51.388 47.570 1.00 47.25 67 GLY B CA 1
ATOM 4465 C C . GLY B 2 68 ? 46.351 50.007 47.050 1.00 44.67 67 GLY B C 1
ATOM 4466 O O . GLY B 2 68 ? 47.247 49.157 46.931 1.00 47.34 67 GLY B O 1
ATOM 4470 N N . ARG B 2 69 ? 45.071 49.758 46.712 1.00 34.49 68 ARG B N 1
ATOM 4471 C CA . ARG B 2 69 ? 44.635 48.431 46.264 1.00 41.39 68 ARG B CA 1
ATOM 4472 C C . ARG B 2 69 ? 43.815 48.480 44.976 1.00 45.41 68 ARG B C 1
ATOM 4473 O O . ARG B 2 69 ? 43.098 47.515 44.657 1.00 47.99 68 ARG B O 1
ATOM 4494 N N . THR B 2 70 ? 43.903 49.576 44.218 1.00 45.86 69 THR B N 1
ATOM 4495 C CA . THR B 2 70 ? 43.195 49.712 42.942 1.00 43.88 69 THR B CA 1
ATOM 4496 C C . THR B 2 70 ? 44.273 49.833 41.875 1.00 42.79 69 THR B C 1
ATOM 4497 O O . THR B 2 70 ? 44.659 50.948 41.492 1.00 41.09 69 THR B O 1
ATOM 4508 N N . PRO B 2 71 ? 44.789 48.721 41.368 1.00 48.63 70 PRO B N 1
ATOM 4509 C CA . PRO B 2 71 ? 45.904 48.814 40.421 1.00 51.63 70 PRO B CA 1
ATOM 4510 C C . PRO B 2 71 ? 45.535 49.739 39.276 1.00 55.88 70 PRO B C 1
ATOM 4511 O O . PRO B 2 71 ? 44.432 49.662 38.720 1.00 54.15 70 PRO B O 1
ATOM 4522 N N . GLY B 2 72 ? 46.439 50.658 38.967 1.00 50.11 71 GLY B N 1
ATOM 4523 C CA . GLY B 2 72 ? 46.318 51.456 37.761 1.00 47.75 71 GLY B CA 1
ATOM 4524 C C . GLY B 2 72 ? 45.482 52.710 37.877 1.00 40.76 71 GLY B C 1
ATOM 4525 O O . GLY B 2 72 ? 45.218 53.349 36.849 1.00 41.44 71 GLY B O 1
ATOM 4529 N N . SER B 2 73 ? 45.084 53.096 39.088 1.00 41.05 72 SER B N 1
ATOM 4530 C CA . SER B 2 73 ? 44.208 54.238 39.327 1.00 35.95 72 SER B CA 1
ATOM 4531 C C . SER B 2 73 ? 45.014 55.521 39.517 1.00 37.99 72 SER B C 1
ATOM 4532 O O . SER B 2 73 ? 46.227 55.499 39.720 1.00 45.92 72 SER B O 1
ATOM 4539 N N . ARG B 2 74 ? 44.313 56.650 39.470 1.00 40.19 73 ARG B N 1
ATOM 4540 C CA . ARG B 2 74 ? 44.872 57.963 39.742 1.00 39.22 73 ARG B CA 1
ATOM 4541 C C . ARG B 2 74 ? 44.382 58.388 41.111 1.00 43.28 73 ARG B C 1
ATOM 4542 O O . ARG B 2 74 ? 43.646 57.657 41.783 1.00 44.85 73 ARG B O 1
ATOM 4563 N N . ASN B 2 75 ? 44.750 59.594 41.512 1.00 41.33 74 ASN B N 1
ATOM 4564 C CA . ASN B 2 75 ? 44.426 60.074 42.853 1.00 44.69 74 ASN B CA 1
ATOM 4565 C C . ASN B 2 75 ? 44.227 61.579 42.725 1.00 41.13 74 ASN B C 1
ATOM 4566 O O . ASN B 2 75 ? 44.930 62.377 43.320 1.00 42.01 74 ASN B O 1
ATOM 4577 N N . LEU B 2 76 ? 43.212 61.956 41.944 1.00 37.27 75 LEU B N 1
ATOM 4578 C CA . LEU B 2 76 ? 43.062 63.339 41.519 1.00 34.08 75 LEU B CA 1
ATOM 4579 C C . LEU B 2 76 ? 42.804 64.292 42.685 1.00 37.60 75 LEU B C 1
ATOM 4580 O O . LEU B 2 76 ? 43.214 65.452 42.621 1.00 49.08 75 LEU B O 1
ATOM 4596 N N . CYS B 2 77 ? 42.089 63.867 43.724 1.00 40.21 76 CYS B N 1
ATOM 4597 C CA . CYS B 2 77 ? 41.892 64.740 44.887 1.00 39.68 76 CYS B CA 1
ATOM 4598 C C . CYS B 2 77 ? 43.096 64.704 45.824 1.00 40.58 76 CYS B C 1
ATOM 4599 O O . CYS B 2 77 ? 43.088 65.386 46.850 1.00 37.68 76 CYS B O 1
ATOM 4606 N N . ASN B 2 78 ? 44.130 63.939 45.458 1.00 40.87 77 ASN B N 1
ATOM 4607 C CA . ASN B 2 78 ? 45.347 63.722 46.240 1.00 48.84 77 ASN B CA 1
ATOM 4608 C C . ASN B 2 78 ? 45.027 63.610 47.727 1.00 44.74 77 ASN B C 1
ATOM 4609 O O . ASN B 2 78 ? 45.314 64.528 48.494 1.00 43.96 77 ASN B O 1
ATOM 4620 N N . ILE B 2 79 ? 44.417 62.492 48.122 1.00 48.38 78 ILE B N 1
ATOM 4621 C CA . ILE B 2 79 ? 44.082 62.167 49.508 1.00 39.67 78 ILE B CA 1
ATOM 4622 C C . ILE B 2 79 ? 44.093 60.657 49.663 1.00 42.86 78 ILE B C 1
ATOM 4623 O O . ILE B 2 79 ? 43.823 59.924 48.698 1.00 39.80 78 ILE B O 1
ATOM 4639 N N . PRO B 2 80 ? 44.371 60.144 50.851 1.00 43.96 79 PRO B N 1
ATOM 4640 C CA . PRO B 2 80 ? 44.112 58.726 51.083 1.00 37.98 79 PRO B CA 1
ATOM 4641 C C . PRO B 2 80 ? 42.610 58.529 51.068 1.00 36.29 79 PRO B C 1
ATOM 4642 O O . PRO B 2 80 ? 41.848 59.410 51.475 1.00 31.30 79 PRO B O 1
ATOM 4653 N N . CYS B 2 81 ? 42.177 57.384 50.549 1.00 32.59 80 CYS B N 1
ATOM 4654 C CA . CYS B 2 81 ? 40.739 57.133 50.506 1.00 36.39 80 CYS B CA 1
ATOM 4655 C C . CYS B 2 81 ? 40.135 57.155 51.912 1.00 33.18 80 CYS B C 1
ATOM 4656 O O . CYS B 2 81 ? 39.056 57.729 52.122 1.00 32.24 80 CYS B O 1
ATOM 4663 N N . SER B 2 82 ? 40.842 56.581 52.892 1.00 25.12 81 SER B N 1
ATOM 4664 C CA . SER B 2 82 ? 40.486 56.699 54.313 1.00 35.69 81 SER B CA 1
ATOM 4665 C C . SER B 2 82 ? 39.989 58.079 54.746 1.00 32.42 81 SER B C 1
ATOM 4666 O O . SER B 2 82 ? 39.106 58.163 55.602 1.00 24.79 81 SER B O 1
ATOM 4674 N N . ALA B 2 83 ? 40.528 59.169 54.194 1.00 30.34 82 ALA B N 1
ATOM 4675 C CA . ALA B 2 83 ? 40.033 60.480 54.607 1.00 33.11 82 ALA B CA 1
ATOM 4676 C C . ALA B 2 83 ? 38.574 60.718 54.222 1.00 28.10 82 ALA B C 1
ATOM 4677 O O . ALA B 2 83 ? 37.940 61.629 54.765 1.00 30.57 82 ALA B O 1
ATOM 4684 N N . LEU B 2 84 ? 38.024 59.946 53.289 1.00 32.56 83 LEU B N 1
ATOM 4685 C CA . LEU B 2 84 ? 36.627 60.160 52.914 1.00 31.95 83 LEU B CA 1
ATOM 4686 C C . LEU B 2 84 ? 35.654 59.443 53.833 1.00 32.10 83 LEU B C 1
ATOM 4687 O O . LEU B 2 84 ? 34.438 59.591 53.636 1.00 28.61 83 LEU B O 1
ATOM 4703 N N . LEU B 2 85 ? 36.152 58.696 54.834 1.00 31.84 84 LEU B N 1
ATOM 4704 C CA . LEU B 2 85 ? 35.307 57.961 55.781 1.00 32.19 84 LEU B CA 1
ATOM 4705 C C . LEU B 2 85 ? 35.189 58.636 57.163 1.00 34.96 84 LEU B C 1
ATOM 4706 O O . LEU B 2 85 ? 34.815 57.974 58.135 1.00 44.63 84 LEU B O 1
ATOM 4722 N N . SER B 2 86 ? 35.478 59.919 57.278 1.00 32.74 85 SER B N 1
ATOM 4723 C CA . SER B 2 86 ? 35.421 60.570 58.581 1.00 35.37 85 SER B CA 1
ATOM 4724 C C . SER B 2 86 ? 34.017 61.062 58.894 1.00 35.36 85 SER B C 1
ATOM 4725 O O . SER B 2 86 ? 33.158 61.211 58.014 1.00 32.52 85 SER B O 1
ATOM 4733 N N . SER B 2 87 ? 33.812 61.374 60.173 1.00 28.49 86 SER B N 1
ATOM 4734 C CA . SER B 2 87 ? 32.560 61.964 60.605 1.00 36.12 86 SER B CA 1
ATOM 4735 C C . SER B 2 87 ? 32.512 63.441 60.282 1.00 40.66 86 SER B C 1
ATOM 4736 O O . SER B 2 87 ? 31.423 64.012 60.167 1.00 39.89 86 SER B O 1
ATOM 4744 N N . ASP B 2 88 ? 33.667 64.063 60.122 1.00 45.92 87 ASP B N 1
ATOM 4745 C CA . ASP B 2 88 ? 33.731 65.393 59.551 1.00 46.09 87 ASP B CA 1
ATOM 4746 C C . ASP B 2 88 ? 33.679 65.229 58.041 1.00 42.45 87 ASP B C 1
ATOM 4747 O O . ASP B 2 88 ? 34.410 64.405 57.474 1.00 43.45 87 ASP B O 1
ATOM 4756 N N . ILE B 2 89 ? 32.778 65.977 57.398 1.00 39.88 88 ILE B N 1
ATOM 4757 C CA . ILE B 2 89 ? 32.581 65.869 55.951 1.00 41.59 88 ILE B CA 1
ATOM 4758 C C . ILE B 2 89 ? 33.569 66.671 55.114 1.00 38.92 88 ILE B C 1
ATOM 4759 O O . ILE B 2 89 ? 33.544 66.546 53.880 1.00 40.47 88 ILE B O 1
ATOM 4775 N N . THR B 2 90 ? 34.433 67.478 55.745 1.00 32.87 89 THR B N 1
ATOM 4776 C CA . THR B 2 90 ? 35.324 68.396 55.033 1.00 34.02 89 THR B CA 1
ATOM 4777 C C . THR B 2 90 ? 35.996 67.726 53.851 1.00 33.32 89 THR B C 1
ATOM 4778 O O . THR B 2 90 ? 36.002 68.255 52.739 1.00 31.62 89 THR B O 1
ATOM 4789 N N . ALA B 2 91 ? 36.584 66.558 54.070 1.00 38.94 90 ALA B N 1
ATOM 4790 C CA . ALA B 2 91 ? 37.417 65.982 53.020 1.00 33.71 90 ALA B CA 1
ATOM 4791 C C . ALA B 2 91 ? 36.572 65.537 51.828 1.00 46.70 90 ALA B C 1
ATOM 4792 O O . ALA B 2 91 ? 37.025 65.624 50.676 1.00 34.11 90 ALA B O 1
ATOM 4799 N N . SER B 2 92 ? 35.339 65.083 52.087 1.00 33.21 91 SER B N 1
ATOM 4800 C CA . SER B 2 92 ? 34.481 64.600 51.015 1.00 35.58 91 SER B CA 1
ATOM 4801 C C . SER B 2 92 ? 33.907 65.769 50.221 1.00 34.87 91 SER B C 1
ATOM 4802 O O . SER B 2 92 ? 33.795 65.693 48.992 1.00 24.82 91 SER B O 1
ATOM 4810 N N . VAL B 2 93 ? 33.572 66.866 50.909 1.00 29.62 92 VAL B N 1
ATOM 4811 C CA . VAL B 2 93 ? 33.133 68.083 50.222 1.00 35.56 92 VAL B CA 1
ATOM 4812 C C . VAL B 2 93 ? 34.232 68.599 49.308 1.00 34.76 92 VAL B C 1
ATOM 4813 O O . VAL B 2 93 ? 33.990 68.957 48.150 1.00 31.71 92 VAL B O 1
ATOM 4826 N N . ASN B 2 94 ? 35.463 68.638 49.806 1.00 35.46 93 ASN B N 1
ATOM 4827 C CA . ASN B 2 94 ? 36.522 69.231 49.005 1.00 38.57 93 ASN B CA 1
ATOM 4828 C C . ASN B 2 94 ? 36.800 68.403 47.749 1.00 36.64 93 ASN B C 1
ATOM 4829 O O . ASN B 2 94 ? 37.063 68.962 46.680 1.00 39.39 93 ASN B O 1
ATOM 4840 N N . CYS B 2 95 ? 36.697 67.075 47.842 1.00 36.97 94 CYS B N 1
ATOM 4841 C CA . CYS B 2 95 ? 36.871 66.225 46.662 1.00 42.00 94 CYS B CA 1
ATOM 4842 C C . CYS B 2 95 ? 35.654 66.312 45.744 1.00 31.99 94 CYS B C 1
ATOM 4843 O O . CYS B 2 95 ? 35.790 66.371 44.516 1.00 31.45 94 CYS B O 1
ATOM 4850 N N . ALA B 2 96 ? 34.456 66.350 46.328 1.00 31.13 95 ALA B N 1
ATOM 4851 C CA . ALA B 2 96 ? 33.248 66.523 45.530 1.00 34.81 95 ALA B CA 1
ATOM 4852 C C . ALA B 2 96 ? 33.303 67.808 44.711 1.00 44.02 95 ALA B C 1
ATOM 4853 O O . ALA B 2 96 ? 32.792 67.852 43.581 1.00 34.47 95 ALA B O 1
ATOM 4860 N N . LYS B 2 97 ? 33.906 68.868 45.280 1.00 37.39 96 LYS B N 1
ATOM 4861 C CA . LYS B 2 97 ? 34.000 70.159 44.603 1.00 42.02 96 LYS B CA 1
ATOM 4862 C C . LYS B 2 97 ? 34.880 70.057 43.376 1.00 36.07 96 LYS B C 1
ATOM 4863 O O . LYS B 2 97 ? 34.516 70.561 42.312 1.00 39.74 96 LYS B O 1
ATOM 4882 N N . LYS B 2 98 ? 36.029 69.388 43.491 1.00 32.11 97 LYS B N 1
ATOM 4883 C CA . LYS B 2 98 ? 36.810 69.066 42.298 1.00 39.66 97 LYS B CA 1
ATOM 4884 C C . LYS B 2 98 ? 36.022 68.204 41.303 1.00 36.73 97 LYS B C 1
ATOM 4885 O O . LYS B 2 98 ? 36.124 68.401 40.089 1.00 40.60 97 LYS B O 1
ATOM 4904 N N . ILE B 2 99 ? 35.248 67.232 41.786 1.00 37.65 98 ILE B N 1
ATOM 4905 C CA . ILE B 2 99 ? 34.605 66.287 40.872 1.00 39.18 98 ILE B CA 1
ATOM 4906 C C . ILE B 2 99 ? 33.575 66.999 40.009 1.00 33.64 98 ILE B C 1
ATOM 4907 O O . ILE B 2 99 ? 33.513 66.786 38.797 1.00 37.16 98 ILE B O 1
ATOM 4923 N N . VAL B 2 100 ? 32.761 67.863 40.606 1.00 37.29 99 VAL B N 1
ATOM 4924 C CA . VAL B 2 100 ? 31.810 68.623 39.813 1.00 42.28 99 VAL B CA 1
ATOM 4925 C C . VAL B 2 100 ? 32.456 69.590 38.852 1.00 37.10 99 VAL B C 1
ATOM 4926 O O . VAL B 2 100 ? 31.763 70.096 37.976 1.00 42.72 99 VAL B O 1
ATOM 4939 N N . SER B 2 101 ? 33.744 69.879 39.008 1.00 39.58 100 SER B N 1
ATOM 4940 C CA . SER B 2 101 ? 34.480 70.747 38.097 1.00 39.54 100 SER B CA 1
ATOM 4941 C C . SER B 2 101 ? 35.266 69.972 37.058 1.00 42.54 100 SER B C 1
ATOM 4942 O O . SER B 2 101 ? 35.935 70.581 36.215 1.00 48.61 100 SER B O 1
ATOM 4950 N N . ASP B 2 102 ? 35.210 68.638 37.111 1.00 50.53 101 ASP B N 1
ATOM 4951 C CA . ASP B 2 102 ? 35.944 67.791 36.175 1.00 46.18 101 ASP B CA 1
ATOM 4952 C C . ASP B 2 102 ? 35.412 67.894 34.751 1.00 45.45 101 ASP B C 1
ATOM 4953 O O . ASP B 2 102 ? 36.084 67.426 33.824 1.00 44.19 101 ASP B O 1
ATOM 4962 N N . GLY B 2 103 ? 34.206 68.444 34.563 1.00 46.63 102 GLY B N 1
ATOM 4963 C CA . GLY B 2 103 ? 33.697 68.701 33.233 1.00 46.75 102 GLY B CA 1
ATOM 4964 C C . GLY B 2 103 ? 32.297 68.212 32.950 1.00 52.61 102 GLY B C 1
ATOM 4965 O O . GLY B 2 103 ? 31.832 68.361 31.815 1.00 52.49 102 GLY B O 1
ATOM 4969 N N . ASN B 2 104 ? 31.608 67.618 33.936 1.00 47.10 103 ASN B N 1
ATOM 4970 C CA . ASN B 2 104 ? 30.299 67.024 33.676 1.00 43.64 103 ASN B CA 1
ATOM 4971 C C . ASN B 2 104 ? 29.247 67.461 34.681 1.00 38.10 103 ASN B C 1
ATOM 4972 O O . ASN B 2 104 ? 28.125 66.936 34.659 1.00 42.94 103 ASN B O 1
ATOM 4983 N N . GLY B 2 105 ? 29.559 68.413 35.538 1.00 38.54 104 GLY B N 1
ATOM 4984 C CA . GLY B 2 105 ? 28.582 68.838 36.516 1.00 31.41 104 GLY B CA 1
ATOM 4985 C C . GLY B 2 105 ? 28.332 67.712 37.499 1.00 43.55 104 GLY B C 1
ATOM 4986 O O . GLY B 2 105 ? 29.140 66.784 37.677 1.00 36.95 104 GLY B O 1
ATOM 4990 N N . MET B 2 106 ? 27.187 67.805 38.151 1.00 36.72 105 MET B N 1
ATOM 4991 C CA . MET B 2 106 ? 26.812 66.730 39.039 1.00 45.74 105 MET B CA 1
ATOM 4992 C C . MET B 2 106 ? 26.438 65.457 38.310 1.00 47.93 105 MET B C 1
ATOM 4993 O O . MET B 2 106 ? 26.128 64.462 38.982 1.00 42.27 105 MET B O 1
ATOM 5007 N N . ASN B 2 107 ? 26.471 65.449 36.972 1.00 47.28 106 ASN B N 1
ATOM 5008 C CA . ASN B 2 107 ? 26.185 64.226 36.222 1.00 40.18 106 ASN B CA 1
ATOM 5009 C C . ASN B 2 107 ? 27.205 63.115 36.484 1.00 40.20 106 ASN B C 1
ATOM 5010 O O . ASN B 2 107 ? 26.900 61.957 36.198 1.00 33.16 106 ASN B O 1
ATOM 5021 N N . ALA B 2 108 ? 28.395 63.429 37.030 1.00 40.04 107 ALA B N 1
ATOM 5022 C CA . ALA B 2 108 ? 29.390 62.398 37.346 1.00 40.66 107 ALA B CA 1
ATOM 5023 C C . ALA B 2 108 ? 28.917 61.412 38.410 1.00 34.75 107 ALA B C 1
ATOM 5024 O O . ALA B 2 108 ? 29.590 60.386 38.633 1.00 34.42 107 ALA B O 1
ATOM 5031 N N . TRP B 2 109 ? 27.810 61.721 39.084 1.00 25.71 108 TRP B N 1
ATOM 5032 C CA . TRP B 2 109 ? 27.135 60.815 40.012 1.00 36.96 108 TRP B CA 1
ATOM 5033 C C . TRP B 2 109 ? 25.899 60.247 39.317 1.00 38.43 108 TRP B C 1
ATOM 5034 O O . TRP B 2 109 ? 24.957 60.993 39.006 1.00 39.86 108 TRP B O 1
ATOM 5055 N N . VAL B 2 110 ? 25.886 58.927 39.116 1.00 31.80 109 VAL B N 1
ATOM 5056 C CA . VAL B 2 110 ? 24.711 58.263 38.563 1.00 34.63 109 VAL B CA 1
ATOM 5057 C C . VAL B 2 110 ? 23.528 58.397 39.511 1.00 32.72 109 VAL B C 1
ATOM 5058 O O . VAL B 2 110 ? 22.376 58.583 39.080 1.00 36.08 109 VAL B O 1
ATOM 5071 N N . ALA B 2 111 ? 23.784 58.305 40.814 1.00 33.31 110 ALA B N 1
ATOM 5072 C CA . ALA B 2 111 ? 22.705 58.456 41.786 1.00 33.30 110 ALA B CA 1
ATOM 5073 C C . ALA B 2 111 ? 21.958 59.768 41.570 1.00 39.05 110 ALA B C 1
ATOM 5074 O O . ALA B 2 111 ? 20.722 59.804 41.522 1.00 36.20 110 ALA B O 1
ATOM 5081 N N . TRP B 2 112 ? 22.698 60.868 41.478 1.00 32.65 111 TRP B N 1
ATOM 5082 C CA . TRP B 2 112 ? 22.061 62.150 41.216 1.00 38.52 111 TRP B CA 1
ATOM 5083 C C . TRP B 2 112 ? 21.247 62.106 39.926 1.00 35.23 111 TRP B C 1
ATOM 5084 O O . TRP B 2 112 ? 20.078 62.503 39.908 1.00 34.18 111 TRP B O 1
ATOM 5105 N N . ARG B 2 113 ? 21.854 61.618 38.839 1.00 37.22 112 ARG B N 1
ATOM 5106 C CA . ARG B 2 113 ? 21.184 61.592 37.542 1.00 45.06 112 ARG B CA 1
ATOM 5107 C C . ARG B 2 113 ? 19.832 60.905 37.621 1.00 43.51 112 ARG B C 1
ATOM 5108 O O . ARG B 2 113 ? 18.850 61.377 37.035 1.00 46.50 112 ARG B O 1
ATOM 5129 N N . ASN B 2 114 ? 19.766 59.784 38.337 1.00 42.15 113 ASN B N 1
ATOM 5130 C CA . ASN B 2 114 ? 18.633 58.870 38.252 1.00 45.94 113 ASN B CA 1
ATOM 5131 C C . ASN B 2 114 ? 17.600 59.042 39.358 1.00 43.60 113 ASN B C 1
ATOM 5132 O O . ASN B 2 114 ? 16.492 58.517 39.223 1.00 47.75 113 ASN B O 1
ATOM 5143 N N . ARG B 2 115 ? 17.935 59.721 40.453 1.00 36.56 114 ARG B N 1
ATOM 5144 C CA . ARG B 2 115 ? 17.011 59.902 41.569 1.00 34.98 114 ARG B CA 1
ATOM 5145 C C . ARG B 2 115 ? 16.795 61.353 41.936 1.00 36.12 114 ARG B C 1
ATOM 5146 O O . ARG B 2 115 ? 15.848 61.646 42.672 1.00 39.31 114 ARG B O 1
ATOM 5167 N N . CYS B 2 116 ? 17.643 62.263 41.469 1.00 42.06 115 CYS B N 1
ATOM 5168 C CA . CYS B 2 116 ? 17.630 63.648 41.911 1.00 47.62 115 CYS B CA 1
ATOM 5169 C C . CYS B 2 116 ? 17.355 64.613 40.774 1.00 44.07 115 CYS B C 1
ATOM 5170 O O . CYS B 2 116 ? 16.468 65.462 40.897 1.00 41.22 115 CYS B O 1
ATOM 5177 N N . LYS B 2 117 ? 18.115 64.519 39.682 1.00 43.02 116 LYS B N 1
ATOM 5178 C CA . LYS B 2 117 ? 17.934 65.405 38.539 1.00 52.70 116 LYS B CA 1
ATOM 5179 C C . LYS B 2 117 ? 16.466 65.487 38.130 1.00 48.29 116 LYS B C 1
ATOM 5180 O O . LYS B 2 117 ? 15.752 64.478 38.119 1.00 52.38 116 LYS B O 1
ATOM 5199 N N . GLY B 2 118 ? 16.025 66.707 37.789 1.00 51.46 117 GLY B N 1
ATOM 5200 C CA . GLY B 2 118 ? 14.678 66.953 37.282 1.00 56.77 117 GLY B CA 1
ATOM 5201 C C . GLY B 2 118 ? 13.560 66.669 38.259 1.00 56.36 117 GLY B C 1
ATOM 5202 O O . GLY B 2 118 ? 12.399 66.586 37.847 1.00 50.67 117 GLY B O 1
ATOM 5206 N N . THR B 2 119 ? 13.885 66.486 39.532 1.00 42.17 118 THR B N 1
ATOM 5207 C CA . THR B 2 119 ? 12.901 66.360 40.579 1.00 44.61 118 THR B CA 1
ATOM 5208 C C . THR B 2 119 ? 12.879 67.671 41.366 1.00 49.99 118 THR B C 1
ATOM 5209 O O . THR B 2 119 ? 13.562 68.648 41.039 1.00 47.62 118 THR B O 1
ATOM 5220 N N . ASP B 2 120 ? 12.052 67.699 42.405 1.00 43.30 119 ASP B N 1
ATOM 5221 C CA . ASP B 2 120 ? 11.936 68.865 43.266 1.00 49.51 119 ASP B CA 1
ATOM 5222 C C . ASP B 2 120 ? 12.951 68.744 44.384 1.00 52.34 119 ASP B C 1
ATOM 5223 O O . ASP B 2 120 ? 12.636 68.344 45.512 1.00 47.73 119 ASP B O 1
ATOM 5232 N N . VAL B 2 121 ? 14.190 69.120 44.075 1.00 45.13 120 VAL B N 1
ATOM 5233 C CA . VAL B 2 121 ? 15.243 68.743 45.000 1.00 55.64 120 VAL B CA 1
ATOM 5234 C C . VAL B 2 121 ? 15.285 69.664 46.197 1.00 52.86 120 VAL B C 1
ATOM 5235 O O . VAL B 2 121 ? 15.872 69.280 47.211 1.00 51.75 120 VAL B O 1
ATOM 5248 N N . GLN B 2 122 ? 14.650 70.843 46.137 1.00 53.00 121 GLN B N 1
ATOM 5249 C CA . GLN B 2 122 ? 14.570 71.679 47.334 1.00 59.10 121 GLN B CA 1
ATOM 5250 C C . GLN B 2 122 ? 13.893 70.936 48.490 1.00 46.38 121 GLN B C 1
ATOM 5251 O O . GLN B 2 122 ? 14.104 71.291 49.655 1.00 51.03 121 GLN B O 1
ATOM 5265 N N . ALA B 2 123 ? 13.099 69.904 48.189 1.00 41.97 122 ALA B N 1
ATOM 5266 C CA . ALA B 2 123 ? 12.434 69.124 49.231 1.00 46.10 122 ALA B CA 1
ATOM 5267 C C . ALA B 2 123 ? 13.419 68.490 50.208 1.00 44.06 122 ALA B C 1
ATOM 5268 O O . ALA B 2 123 ? 13.075 68.244 51.372 1.00 46.46 122 ALA B O 1
ATOM 5275 N N . TRP B 2 124 ? 14.624 68.170 49.758 1.00 45.45 123 TRP B N 1
ATOM 5276 C CA . TRP B 2 124 ? 15.585 67.605 50.696 1.00 46.29 123 TRP B CA 1
ATOM 5277 C C . TRP B 2 124 ? 16.008 68.626 51.732 1.00 48.60 123 TRP B C 1
ATOM 5278 O O . TRP B 2 124 ? 16.583 68.244 52.751 1.00 47.29 123 TRP B O 1
ATOM 5299 N N . ILE B 2 125 ? 15.677 69.899 51.505 1.00 48.78 124 ILE B N 1
ATOM 5300 C CA . ILE B 2 125 ? 15.917 70.982 52.455 1.00 53.08 124 ILE B CA 1
ATOM 5301 C C . ILE B 2 125 ? 14.688 71.326 53.270 1.00 53.02 124 ILE B C 1
ATOM 5302 O O . ILE B 2 125 ? 14.805 72.030 54.290 1.00 52.53 124 ILE B O 1
ATOM 5318 N N . ARG B 2 126 ? 13.516 70.865 52.864 1.00 57.15 125 ARG B N 1
ATOM 5319 C CA . ARG B 2 126 ? 12.302 71.382 53.466 1.00 53.67 125 ARG B CA 1
ATOM 5320 C C . ARG B 2 126 ? 12.198 70.953 54.913 1.00 53.44 125 ARG B C 1
ATOM 5321 O O . ARG B 2 126 ? 12.593 69.850 55.290 1.00 50.57 125 ARG B O 1
ATOM 5342 N N . GLY B 2 127 ? 11.663 71.845 55.729 1.00 61.52 126 GLY B N 1
ATOM 5343 C CA . GLY B 2 127 ? 11.585 71.605 57.143 1.00 43.98 126 GLY B CA 1
ATOM 5344 C C . GLY B 2 127 ? 12.839 71.963 57.889 1.00 47.78 126 GLY B C 1
ATOM 5345 O O . GLY B 2 127 ? 12.826 71.963 59.128 1.00 55.37 126 GLY B O 1
ATOM 5349 N N . CYS B 2 128 ? 13.919 72.278 57.190 1.00 42.99 127 CYS B N 1
ATOM 5350 C CA . CYS B 2 128 ? 15.157 72.582 57.882 1.00 46.80 127 CYS B CA 1
ATOM 5351 C C . CYS B 2 128 ? 15.253 74.069 58.174 1.00 50.26 127 CYS B C 1
ATOM 5352 O O . CYS B 2 128 ? 14.583 74.901 57.561 1.00 55.60 127 CYS B O 1
ATOM 5359 N N . ARG B 2 129 ? 16.139 74.385 59.107 1.00 52.60 128 ARG B N 1
ATOM 5360 C CA . ARG B 2 129 ? 16.344 75.720 59.623 1.00 46.00 128 ARG B CA 1
ATOM 5361 C C . ARG B 2 129 ? 17.776 76.121 59.316 1.00 50.32 128 ARG B C 1
ATOM 5362 O O . ARG B 2 129 ? 18.678 75.940 60.135 1.00 58.93 128 ARG B O 1
ATOM 5383 N N . LEU B 2 130 ? 17.997 76.689 58.152 1.00 48.24 129 LEU B N 1
ATOM 5384 C CA . LEU B 2 130 ? 19.355 77.097 57.815 1.00 47.52 129 LEU B CA 1
ATOM 5385 C C . LEU B 2 130 ? 19.530 78.634 57.906 1.00 45.39 129 LEU B C 1
ATOM 5386 O O . LEU B 2 130 ? 20.642 79.162 57.721 1.00 48.67 129 LEU B O 1
ATOM 5402 N N . LYS C 1 61 ? 52.322 58.058 81.652 1.00 39.47 75 LYS C N 1
ATOM 5403 C CA . LYS C 1 61 ? 52.884 56.777 82.133 1.00 56.99 75 LYS C CA 1
ATOM 5404 C C . LYS C 1 61 ? 52.880 55.693 81.049 1.00 41.07 75 LYS C C 1
ATOM 5405 O O . LYS C 1 61 ? 51.870 55.472 80.403 1.00 49.06 75 LYS C O 1
ATOM 5423 N N . ILE C 1 62 ? 54.009 55.031 80.836 1.00 41.07 76 ILE C N 1
ATOM 5424 C CA . ILE C 1 62 ? 54.099 54.025 79.779 1.00 38.95 76 ILE C CA 1
ATOM 5425 C C . ILE C 1 62 ? 53.381 52.758 80.238 1.00 39.98 76 ILE C C 1
ATOM 5426 O O . ILE C 1 62 ? 53.620 52.256 81.346 1.00 41.95 76 ILE C O 1
ATOM 5442 N N . VAL C 1 63 ? 52.501 52.234 79.388 1.00 37.83 77 VAL C N 1
ATOM 5443 C CA . VAL C 1 63 ? 51.848 50.953 79.612 1.00 37.40 77 VAL C CA 1
ATOM 5444 C C . VAL C 1 63 ? 52.501 49.979 78.655 1.00 37.28 77 VAL C C 1
ATOM 5445 O O . VAL C 1 63 ? 52.712 50.303 77.481 1.00 42.57 77 VAL C O 1
ATOM 5458 N N . LYS C 1 64 ? 52.800 48.781 79.153 1.00 41.96 78 LYS C N 1
ATOM 5459 C CA . LYS C 1 64 ? 53.975 48.035 78.732 1.00 38.24 78 LYS C CA 1
ATOM 5460 C C . LYS C 1 64 ? 53.768 46.567 79.077 1.00 38.89 78 LYS C C 1
ATOM 5461 O O . LYS C 1 64 ? 53.262 46.253 80.157 1.00 34.40 78 LYS C O 1
ATOM 5480 N N . ALA C 1 65 ? 54.160 45.675 78.170 1.00 37.55 79 ALA C N 1
ATOM 5481 C CA . ALA C 1 65 ? 54.261 44.252 78.476 1.00 35.39 79 ALA C CA 1
ATOM 5482 C C . ALA C 1 65 ? 55.721 43.885 78.748 1.00 36.44 79 ALA C C 1
ATOM 5483 O O . ALA C 1 65 ? 56.611 44.245 77.974 1.00 44.86 79 ALA C O 1
ATOM 5490 N N . ILE C 1 66 ? 55.958 43.164 79.844 1.00 38.99 80 ILE C N 1
ATOM 5491 C CA . ILE C 1 66 ? 57.287 42.693 80.211 1.00 48.41 80 ILE C CA 1
ATOM 5492 C C . ILE C 1 66 ? 57.208 41.212 80.563 1.00 39.51 80 ILE C C 1
ATOM 5493 O O . ILE C 1 66 ? 56.129 40.665 80.779 1.00 38.96 80 ILE C O 1
ATOM 5509 N N . THR C 1 67 ? 58.366 40.557 80.616 1.00 37.50 81 THR C N 1
ATOM 5510 C CA . THR C 1 67 ? 58.439 39.126 80.919 1.00 35.25 81 THR C CA 1
ATOM 5511 C C . THR C 1 67 ? 58.577 38.949 82.431 1.00 38.67 81 THR C C 1
ATOM 5512 O O . THR C 1 67 ? 59.581 39.342 83.022 1.00 47.07 81 THR C O 1
ATOM 5523 N N . PHE C 1 68 ? 57.554 38.356 83.051 1.00 44.00 82 PHE C N 1
ATOM 5524 C CA . PHE C 1 68 ? 57.507 38.201 84.501 1.00 39.37 82 PHE C CA 1
ATOM 5525 C C . PHE C 1 68 ? 58.433 37.083 84.947 1.00 50.87 82 PHE C C 1
ATOM 5526 O O . PHE C 1 68 ? 59.215 37.268 85.886 1.00 51.87 82 PHE C O 1
ATOM 5543 N N . ILE C 1 69 ? 58.353 35.922 84.278 1.00 46.25 83 ILE C N 1
ATOM 5544 C CA . ILE C 1 69 ? 59.220 34.779 84.538 1.00 45.05 83 ILE C CA 1
ATOM 5545 C C . ILE C 1 69 ? 59.386 34.018 83.233 1.00 46.78 83 ILE C C 1
ATOM 5546 O O . ILE C 1 69 ? 58.538 34.082 82.337 1.00 44.40 83 ILE C O 1
ATOM 5562 N N . GLU C 1 70 ? 60.496 33.287 83.134 1.00 39.42 84 GLU C N 1
ATOM 5563 C CA . GLU C 1 70 ? 60.905 32.622 81.901 1.00 42.03 84 GLU C CA 1
ATOM 5564 C C . GLU C 1 70 ? 61.445 31.229 82.241 1.00 43.65 84 GLU C C 1
ATOM 5565 O O . GLU C 1 70 ? 62.535 31.102 82.814 1.00 49.39 84 GLU C O 1
ATOM 5577 N N . ILE C 1 71 ? 60.658 30.182 81.872 1.00 46.44 85 ILE C N 1
ATOM 5578 C CA . ILE C 1 71 ? 60.969 28.750 81.977 1.00 40.00 85 ILE C CA 1
ATOM 5579 C C . ILE C 1 71 ? 61.642 28.264 80.694 1.00 45.39 85 ILE C C 1
ATOM 5580 O O . ILE C 1 71 ? 61.164 28.554 79.589 1.00 53.48 85 ILE C O 1
ATOM 5596 N N . LYS C 1 72 ? 62.707 27.473 80.818 1.00 37.47 86 LYS C N 1
ATOM 5597 C CA . LYS C 1 72 ? 63.309 26.801 79.663 1.00 41.12 86 LYS C CA 1
ATOM 5598 C C . LYS C 1 72 ? 63.976 25.527 80.146 1.00 43.75 86 LYS C C 1
ATOM 5599 O O . LYS C 1 72 ? 64.897 25.591 80.970 1.00 48.43 86 LYS C O 1
ATOM 5618 N N . GLU C 1 73 ? 63.506 24.383 79.637 1.00 49.00 87 GLU C N 1
ATOM 5619 C CA . GLU C 1 73 ? 64.051 23.078 79.997 1.00 54.76 87 GLU C CA 1
ATOM 5620 C C . GLU C 1 73 ? 63.885 22.110 78.841 1.00 54.01 87 GLU C C 1
ATOM 5621 O O . GLU C 1 73 ? 62.906 22.171 78.092 1.00 47.89 87 GLU C O 1
ATOM 5633 N N . GLU C 1 74 ? 64.848 21.200 78.734 1.00 57.41 88 GLU C N 1
ATOM 5634 C CA . GLU C 1 74 ? 64.929 20.220 77.652 1.00 60.96 88 GLU C CA 1
ATOM 5635 C C . GLU C 1 74 ? 65.271 18.873 78.276 1.00 66.45 88 GLU C C 1
ATOM 5636 O O . GLU C 1 74 ? 66.358 18.711 78.842 1.00 73.45 88 GLU C O 1
ATOM 5648 N N . LYS C 1 75 ? 64.322 17.937 78.229 1.00 67.09 89 LYS C N 1
ATOM 5649 C CA . LYS C 1 75 ? 64.590 16.513 78.357 1.00 70.70 89 LYS C CA 1
ATOM 5650 C C . LYS C 1 75 ? 64.786 15.900 76.961 1.00 72.13 89 LYS C C 1
ATOM 5651 O O . LYS C 1 75 ? 64.704 16.581 75.929 1.00 72.40 89 LYS C O 1
ATOM 5670 N N . ASP C 1 76 ? 65.070 14.598 76.915 1.00 70.97 90 ASP C N 1
ATOM 5671 C CA . ASP C 1 76 ? 65.217 13.944 75.617 1.00 69.29 90 ASP C CA 1
ATOM 5672 C C . ASP C 1 76 ? 63.865 13.786 74.952 1.00 60.91 90 ASP C C 1
ATOM 5673 O O . ASP C 1 76 ? 63.749 13.884 73.722 1.00 61.27 90 ASP C O 1
ATOM 5682 N N . GLN C 1 77 ? 62.839 13.573 75.767 1.00 54.59 91 GLN C N 1
ATOM 5683 C CA . GLN C 1 77 ? 61.485 13.357 75.313 1.00 57.36 91 GLN C CA 1
ATOM 5684 C C . GLN C 1 77 ? 60.617 14.610 75.363 1.00 54.33 91 GLN C C 1
ATOM 5685 O O . GLN C 1 77 ? 59.559 14.631 74.732 1.00 39.32 91 GLN C O 1
ATOM 5699 N N . SER C 1 78 ? 61.036 15.657 76.070 1.00 64.32 92 SER C N 1
ATOM 5700 C CA . SER C 1 78 ? 60.167 16.794 76.362 1.00 49.37 92 SER C CA 1
ATOM 5701 C C . SER C 1 78 ? 60.928 18.098 76.216 1.00 47.97 92 SER C C 1
ATOM 5702 O O . SER C 1 78 ? 62.148 18.118 76.052 1.00 53.50 92 SER C O 1
ATOM 5710 N N . SER C 1 79 ? 60.186 19.198 76.278 1.00 44.00 93 SER C N 1
ATOM 5711 C CA . SER C 1 79 ? 60.788 20.524 76.351 1.00 38.44 93 SER C CA 1
ATOM 5712 C C . SER C 1 79 ? 59.707 21.557 76.590 1.00 35.31 93 SER C C 1
ATOM 5713 O O . SER C 1 79 ? 58.546 21.379 76.204 1.00 37.71 93 SER C O 1
ATOM 5721 N N . ILE C 1 80 ? 60.111 22.644 77.216 1.00 28.42 94 ILE C N 1
ATOM 5722 C CA . ILE C 1 80 ? 59.224 23.751 77.523 1.00 36.68 94 ILE C CA 1
ATOM 5723 C C . ILE C 1 80 ? 60.028 25.029 77.360 1.00 39.62 94 ILE C C 1
ATOM 5724 O O . ILE C 1 80 ? 61.192 25.096 77.767 1.00 40.73 94 ILE C O 1
ATOM 5740 N N . ASP C 1 81 ? 59.419 26.033 76.727 1.00 32.53 95 ASP C N 1
ATOM 5741 C CA . ASP C 1 81 ? 60.077 27.323 76.507 1.00 43.50 95 ASP C CA 1
ATOM 5742 C C . ASP C 1 81 ? 58.967 28.374 76.615 1.00 38.77 95 ASP C C 1
ATOM 5743 O O . ASP C 1 81 ? 58.346 28.742 75.615 1.00 37.94 95 ASP C O 1
ATOM 5752 N N . VAL C 1 82 ? 58.722 28.819 77.845 1.00 28.26 96 VAL C N 1
ATOM 5753 C CA . VAL C 1 82 ? 57.568 29.638 78.201 1.00 34.83 96 VAL C CA 1
ATOM 5754 C C . VAL C 1 82 ? 58.050 30.960 78.804 1.00 38.26 96 VAL C C 1
ATOM 5755 O O . VAL C 1 82 ? 58.688 30.983 79.860 1.00 31.55 96 VAL C O 1
ATOM 5768 N N . LYS C 1 83 ? 57.726 32.056 78.142 1.00 30.24 97 LYS C N 1
ATOM 5769 C CA . LYS C 1 83 ? 57.737 33.360 78.764 1.00 36.34 97 LYS C CA 1
ATOM 5770 C C . LYS C 1 83 ? 56.320 33.700 79.232 1.00 42.13 97 LYS C C 1
ATOM 5771 O O . LYS C 1 83 ? 55.339 33.500 78.495 1.00 43.55 97 LYS C O 1
ATOM 5790 N N . THR C 1 84 ? 56.219 34.159 80.487 1.00 38.81 98 THR C N 1
ATOM 5791 C CA . THR C 1 84 ? 54.967 34.557 81.106 1.00 36.08 98 THR C CA 1
ATOM 5792 C C . THR C 1 84 ? 54.900 36.074 81.073 1.00 40.46 98 THR C C 1
ATOM 5793 O O . THR C 1 84 ? 55.705 36.722 81.752 1.00 38.40 98 THR C O 1
ATOM 5804 N N . PRO C 1 85 ? 54.005 36.690 80.302 1.00 39.30 99 PRO C N 1
ATOM 5805 C CA . PRO C 1 85 ? 53.938 38.162 80.263 1.00 42.32 99 PRO C CA 1
ATOM 5806 C C . PRO C 1 85 ? 53.286 38.779 81.501 1.00 38.09 99 PRO C C 1
ATOM 5807 O O . PRO C 1 85 ? 52.464 38.166 82.188 1.00 33.64 99 PRO C O 1
ATOM 5818 N N . ALA C 1 86 ? 53.639 40.046 81.748 1.00 29.49 100 ALA C N 1
ATOM 5819 C CA . ALA C 1 86 ? 52.966 40.849 82.754 1.00 37.90 100 ALA C CA 1
ATOM 5820 C C . ALA C 1 86 ? 52.809 42.266 82.244 1.00 38.16 100 ALA C C 1
ATOM 5821 O O . ALA C 1 86 ? 53.633 42.768 81.476 1.00 41.19 100 ALA C O 1
ATOM 5828 N N . LEU C 1 87 ? 51.749 42.903 82.715 1.00 36.41 101 LEU C N 1
ATOM 5829 C CA . LEU C 1 87 ? 51.424 44.278 82.388 1.00 38.48 101 LEU C CA 1
ATOM 5830 C C . LEU C 1 87 ? 51.938 45.222 83.458 1.00 39.72 101 LEU C C 1
ATOM 5831 O O . LEU C 1 87 ? 51.701 45.005 84.651 1.00 43.15 101 LEU C O 1
ATOM 5847 N N . SER C 1 88 ? 52.562 46.310 83.015 1.00 38.29 102 SER C N 1
ATOM 5848 C CA . SER C 1 88 ? 53.077 47.365 83.885 1.00 39.98 102 SER C CA 1
ATOM 5849 C C . SER C 1 88 ? 52.656 48.738 83.358 1.00 40.84 102 SER C C 1
ATOM 5850 O O . SER C 1 88 ? 52.642 48.976 82.142 1.00 37.43 102 SER C O 1
ATOM 5858 N N . GLY C 1 89 ? 52.323 49.648 84.277 1.00 36.72 103 GLY C N 1
ATOM 5859 C CA . GLY C 1 89 ? 52.046 51.031 83.938 1.00 42.95 103 GLY C CA 1
ATOM 5860 C C . GLY C 1 89 ? 50.608 51.453 84.156 1.00 38.11 103 GLY C C 1
ATOM 5861 O O . GLY C 1 89 ? 50.295 52.648 84.042 1.00 46.61 103 GLY C O 1
ATOM 5865 N N . LEU C 1 90 ? 49.731 50.520 84.466 1.00 38.72 104 LEU C N 1
ATOM 5866 C CA . LEU C 1 90 ? 48.321 50.825 84.570 1.00 44.72 104 LEU C CA 1
ATOM 5867 C C . LEU C 1 90 ? 48.060 51.524 85.887 1.00 50.55 104 LEU C C 1
ATOM 5868 O O . LEU C 1 90 ? 48.748 51.279 86.881 1.00 52.49 104 LEU C O 1
ATOM 5884 N N . SER C 1 91 ? 47.070 52.418 85.884 1.00 50.40 105 SER C N 1
ATOM 5885 C CA . SER C 1 91 ? 46.748 53.158 87.099 1.00 49.02 105 SER C CA 1
ATOM 5886 C C . SER C 1 91 ? 45.811 52.376 87.991 1.00 47.02 105 SER C C 1
ATOM 5887 O O . SER C 1 91 ? 45.887 52.486 89.220 1.00 54.39 105 SER C O 1
ATOM 5895 N N . ASN C 1 92 ? 44.964 51.559 87.395 1.00 39.36 106 ASN C N 1
ATOM 5896 C CA . ASN C 1 92 ? 44.013 50.747 88.138 1.00 42.06 106 ASN C CA 1
ATOM 5897 C C . ASN C 1 92 ? 44.712 49.437 88.487 1.00 50.30 106 ASN C C 1
ATOM 5898 O O . ASN C 1 92 ? 44.770 48.500 87.675 1.00 44.90 106 ASN C O 1
ATOM 5909 N N . LYS C 1 93 ? 45.271 49.381 89.700 1.00 48.78 107 LYS C N 1
ATOM 5910 C CA . LYS C 1 93 ? 46.115 48.251 90.061 1.00 38.39 107 LYS C CA 1
ATOM 5911 C C . LYS C 1 93 ? 45.308 46.977 90.198 1.00 40.53 107 LYS C C 1
ATOM 5912 O O . LYS C 1 93 ? 45.819 45.893 89.914 1.00 45.44 107 LYS C O 1
ATOM 5931 N N . GLU C 1 94 ? 44.042 47.071 90.573 1.00 42.09 108 GLU C N 1
ATOM 5932 C CA . GLU C 1 94 ? 43.243 45.856 90.638 1.00 50.63 108 GLU C CA 1
ATOM 5933 C C . GLU C 1 94 ? 43.105 45.224 89.264 1.00 44.77 108 GLU C C 1
ATOM 5934 O O . GLU C 1 94 ? 43.132 43.998 89.122 1.00 43.44 108 GLU C O 1
ATOM 5946 N N . LEU C 1 95 ? 42.936 46.042 88.242 1.00 39.09 109 LEU C N 1
ATOM 5947 C CA . LEU C 1 95 ? 42.794 45.488 86.907 1.00 45.84 109 LEU C CA 1
ATOM 5948 C C . LEU C 1 95 ? 44.118 44.883 86.441 1.00 42.53 109 LEU C C 1
ATOM 5949 O O . LEU C 1 95 ? 44.146 43.768 85.909 1.00 39.21 109 LEU C O 1
ATOM 5965 N N . GLU C 1 96 ? 45.226 45.590 86.679 1.00 38.19 110 GLU C N 1
ATOM 5966 C CA . GLU C 1 96 ? 46.542 45.089 86.302 1.00 36.55 110 GLU C CA 1
ATOM 5967 C C . GLU C 1 96 ? 46.811 43.711 86.915 1.00 39.06 110 GLU C C 1
ATOM 5968 O O . GLU C 1 96 ? 47.381 42.823 86.258 1.00 32.82 110 GLU C O 1
ATOM 5980 N N . ASN C 1 97 ? 46.368 43.497 88.158 1.00 44.49 111 ASN C N 1
ATOM 5981 C CA . ASN C 1 97 ? 46.697 42.263 88.874 1.00 43.75 111 ASN C CA 1
ATOM 5982 C C . ASN C 1 97 ? 45.892 41.083 88.363 1.00 37.33 111 ASN C C 1
ATOM 5983 O O . ASN C 1 97 ? 46.421 39.974 88.251 1.00 41.56 111 ASN C O 1
ATOM 5994 N N . SER C 1 98 ? 44.590 41.277 88.154 1.00 34.66 112 SER C N 1
ATOM 5995 C CA . SER C 1 98 ? 43.765 40.189 87.648 1.00 41.27 112 SER C CA 1
ATOM 5996 C C . SER C 1 98 ? 44.256 39.759 86.274 1.00 40.51 112 SER C C 1
ATOM 5997 O O . SER C 1 98 ? 44.265 38.562 85.957 1.00 41.73 112 SER C O 1
ATOM 6005 N N . ILE C 1 99 ? 44.728 40.723 85.473 1.00 37.94 113 ILE C N 1
ATOM 6006 C CA . ILE C 1 99 ? 45.328 40.419 84.174 1.00 34.03 113 ILE C CA 1
ATOM 6007 C C . ILE C 1 99 ? 46.632 39.651 84.351 1.00 33.56 113 ILE C C 1
ATOM 6008 O O . ILE C 1 99 ? 46.942 38.725 83.587 1.00 33.26 113 ILE C O 1
ATOM 6024 N N . ASN C 1 100 ? 47.447 40.051 85.320 1.00 40.02 114 ASN C N 1
ATOM 6025 C CA . ASN C 1 100 ? 48.716 39.354 85.481 1.00 39.56 114 ASN C CA 1
ATOM 6026 C C . ASN C 1 100 ? 48.508 38.008 86.143 1.00 29.18 114 ASN C C 1
ATOM 6027 O O . ASN C 1 100 ? 49.174 37.040 85.768 1.00 34.40 114 ASN C O 1
ATOM 6038 N N . GLU C 1 101 ? 47.533 37.895 87.035 1.00 31.64 115 GLU C N 1
ATOM 6039 C CA . GLU C 1 101 ? 47.229 36.583 87.601 1.00 36.42 115 GLU C CA 1
ATOM 6040 C C . GLU C 1 101 ? 46.629 35.649 86.565 1.00 35.73 115 GLU C C 1
ATOM 6041 O O . GLU C 1 101 ? 46.888 34.438 86.603 1.00 37.18 115 GLU C O 1
ATOM 6053 N N . LYS C 1 102 ? 45.840 36.171 85.620 1.00 39.68 116 LYS C N 1
ATOM 6054 C CA . LYS C 1 102 ? 45.339 35.275 84.592 1.00 38.44 116 LYS C CA 1
ATOM 6055 C C . LYS C 1 102 ? 46.496 34.759 83.748 1.00 35.58 116 LYS C C 1
ATOM 6056 O O . LYS C 1 102 ? 46.598 33.558 83.500 1.00 42.45 116 LYS C O 1
ATOM 6075 N N . TYR C 1 103 ? 47.423 35.633 83.369 1.00 31.55 117 TYR C N 1
ATOM 6076 C CA . TYR C 1 103 ? 48.596 35.183 82.633 1.00 37.95 117 TYR C CA 1
ATOM 6077 C C . TYR C 1 103 ? 49.391 34.148 83.430 1.00 37.50 117 TYR C C 1
ATOM 6078 O O . TYR C 1 103 ? 49.899 33.170 82.869 1.00 31.99 117 TYR C O 1
ATOM 6096 N N . LEU C 1 104 ? 49.539 34.361 84.734 1.00 41.81 118 LEU C N 1
ATOM 6097 C CA . LEU C 1 104 ? 50.343 33.450 85.542 1.00 37.31 118 LEU C CA 1
ATOM 6098 C C . LEU C 1 104 ? 49.680 32.081 85.642 1.00 36.88 118 LEU C C 1
ATOM 6099 O O . LEU C 1 104 ? 50.332 31.053 85.434 1.00 33.20 118 LEU C O 1
ATOM 6115 N N . LYS C 1 105 ? 48.384 32.052 85.974 1.00 34.46 119 LYS C N 1
ATOM 6116 C CA . LYS C 1 105 ? 47.649 30.793 86.043 1.00 41.59 119 LYS C CA 1
ATOM 6117 C C . LYS C 1 105 ? 47.765 30.006 84.729 1.00 49.27 119 LYS C C 1
ATOM 6118 O O . LYS C 1 105 ? 47.900 28.770 84.736 1.00 43.84 119 LYS C O 1
ATOM 6137 N N . GLU C 1 106 ? 47.755 30.711 83.590 1.00 38.64 120 GLU C N 1
ATOM 6138 C CA . GLU C 1 106 ? 47.973 30.048 82.307 1.00 37.37 120 GLU C CA 1
ATOM 6139 C C . GLU C 1 106 ? 49.343 29.374 82.258 1.00 39.25 120 GLU C C 1
ATOM 6140 O O . GLU C 1 106 ? 49.453 28.212 81.857 1.00 32.46 120 GLU C O 1
ATOM 6152 N N . SER C 1 107 ? 50.412 30.104 82.607 1.00 33.83 121 SER C N 1
ATOM 6153 C CA . SER C 1 107 ? 51.727 29.471 82.686 1.00 33.47 121 SER C CA 1
ATOM 6154 C C . SER C 1 107 ? 51.711 28.317 83.680 1.00 40.91 121 SER C C 1
ATOM 6155 O O . SER C 1 107 ? 52.355 27.295 83.451 1.00 33.25 121 SER C O 1
ATOM 6163 N N . GLN C 1 108 ? 50.987 28.466 84.796 1.00 43.71 122 GLN C N 1
ATOM 6164 C CA . GLN C 1 108 ? 50.889 27.379 85.774 1.00 50.42 122 GLN C CA 1
ATOM 6165 C C . GLN C 1 108 ? 50.338 26.117 85.115 1.00 46.61 122 GLN C C 1
ATOM 6166 O O . GLN C 1 108 ? 50.926 25.034 85.225 1.00 38.57 122 GLN C O 1
ATOM 6180 N N . GLN C 1 109 ? 49.212 26.248 84.408 1.00 47.74 123 GLN C N 1
ATOM 6181 C CA . GLN C 1 109 ? 48.632 25.124 83.677 1.00 43.11 123 GLN C CA 1
ATOM 6182 C C . GLN C 1 109 ? 49.659 24.493 82.738 1.00 52.42 123 GLN C C 1
ATOM 6183 O O . GLN C 1 109 ? 49.936 23.291 82.815 1.00 60.46 123 GLN C O 1
ATOM 6197 N N . LEU C 1 110 ? 50.266 25.304 81.868 1.00 48.46 124 LEU C N 1
ATOM 6198 C CA . LEU C 1 110 ? 51.240 24.795 80.908 1.00 49.40 124 LEU C CA 1
ATOM 6199 C C . LEU C 1 110 ? 52.379 24.027 81.566 1.00 52.68 124 LEU C C 1
ATOM 6200 O O . LEU C 1 110 ? 52.936 23.094 80.974 1.00 53.13 124 LEU C O 1
ATOM 6216 N N . TYR C 1 111 ? 52.802 24.445 82.751 1.00 56.64 125 TYR C N 1
ATOM 6217 C CA . TYR C 1 111 ? 53.940 23.763 83.349 1.00 52.38 125 TYR C CA 1
ATOM 6218 C C . TYR C 1 111 ? 53.503 22.424 83.915 1.00 53.70 125 TYR C C 1
ATOM 6219 O O . TYR C 1 111 ? 54.246 21.439 83.851 1.00 51.09 125 TYR C O 1
ATOM 6237 N N . LYS C 1 112 ? 52.293 22.393 84.464 1.00 42.92 126 LYS C N 1
ATOM 6238 C CA . LYS C 1 112 ? 51.685 21.151 84.883 1.00 47.05 126 LYS C CA 1
ATOM 6239 C C . LYS C 1 112 ? 51.772 20.106 83.774 1.00 58.83 126 LYS C C 1
ATOM 6240 O O . LYS C 1 112 ? 52.175 18.962 84.010 1.00 60.21 126 LYS C O 1
ATOM 6259 N N . GLU C 1 113 ? 51.443 20.494 82.544 1.00 57.94 127 GLU C N 1
ATOM 6260 C CA . GLU C 1 113 ? 51.448 19.538 81.447 1.00 51.60 127 GLU C CA 1
ATOM 6261 C C . GLU C 1 113 ? 52.849 18.977 81.218 1.00 58.74 127 GLU C C 1
ATOM 6262 O O . GLU C 1 113 ? 53.070 17.765 81.326 1.00 52.26 127 GLU C O 1
ATOM 6274 N N . PHE C 1 114 ? 53.814 19.844 80.892 1.00 48.36 128 PHE C N 1
ATOM 6275 C CA . PHE C 1 114 ? 55.208 19.414 80.751 1.00 54.77 128 PHE C CA 1
ATOM 6276 C C . PHE C 1 114 ? 55.596 18.372 81.823 1.00 64.66 128 PHE C C 1
ATOM 6277 O O . PHE C 1 114 ? 56.231 17.345 81.516 1.00 58.97 128 PHE C O 1
ATOM 6294 N N . ILE C 1 115 ? 55.182 18.600 83.078 1.00 52.21 129 ILE C N 1
ATOM 6295 C CA . ILE C 1 115 ? 55.606 17.737 84.185 1.00 52.35 129 ILE C CA 1
ATOM 6296 C C . ILE C 1 115 ? 55.020 16.334 84.037 1.00 50.83 129 ILE C C 1
ATOM 6297 O O . ILE C 1 115 ? 55.753 15.338 84.040 1.00 47.53 129 ILE C O 1
ATOM 6313 N N . GLN C 1 116 ? 53.698 16.235 83.892 1.00 47.12 130 GLN C N 1
ATOM 6314 C CA . GLN C 1 116 ? 53.066 14.928 83.760 1.00 53.98 130 GLN C CA 1
ATOM 6315 C C . GLN C 1 116 ? 53.806 14.064 82.723 1.00 62.35 130 GLN C C 1
ATOM 6316 O O . GLN C 1 116 ? 54.198 12.921 83.004 1.00 69.52 130 GLN C O 1
ATOM 6330 N N . SER C 1 117 ? 54.049 14.607 81.535 1.00 59.86 131 SER C N 1
ATOM 6331 C CA . SER C 1 117 ? 54.933 13.948 80.581 1.00 54.24 131 SER C CA 1
ATOM 6332 C C . SER C 1 117 ? 56.353 13.805 81.157 1.00 60.73 131 SER C C 1
ATOM 6333 O O . SER C 1 117 ? 56.880 12.707 81.298 1.00 66.90 131 SER C O 1
ATOM 6341 N N . GLY C 1 124 ? 54.782 10.039 74.606 1.00 44.91 138 GLY C N 1
ATOM 6342 C CA . GLY C 1 124 ? 55.584 10.266 73.406 1.00 50.71 138 GLY C CA 1
ATOM 6343 C C . GLY C 1 124 ? 56.560 11.457 73.431 1.00 53.84 138 GLY C C 1
ATOM 6344 O O . GLY C 1 124 ? 57.121 11.748 74.477 1.00 58.49 138 GLY C O 1
ATOM 6347 N N . HIS C 1 125 ? 56.803 12.116 72.281 1.00 45.06 139 HIS C N 1
ATOM 6348 C CA . HIS C 1 125 ? 57.564 13.379 72.228 1.00 45.49 139 HIS C CA 1
ATOM 6349 C C . HIS C 1 125 ? 56.616 14.596 72.280 1.00 38.28 139 HIS C C 1
ATOM 6350 O O . HIS C 1 125 ? 55.507 14.572 71.736 1.00 30.09 139 HIS C O 1
ATOM 6364 N N . LEU C 1 126 ? 57.052 15.666 72.946 1.00 39.39 140 LEU C N 1
ATOM 6365 C CA . LEU C 1 126 ? 56.169 16.805 73.196 1.00 36.94 140 LEU C CA 1
ATOM 6366 C C . LEU C 1 126 ? 56.988 18.037 73.532 1.00 32.41 140 LEU C C 1
ATOM 6367 O O . LEU C 1 126 ? 57.825 18.008 74.442 1.00 34.80 140 LEU C O 1
ATOM 6383 N N . SER C 1 127 ? 56.716 19.114 72.805 1.00 31.63 141 SER C N 1
ATOM 6384 C CA . SER C 1 127 ? 57.298 20.431 73.032 1.00 36.91 141 SER C CA 1
ATOM 6385 C C . SER C 1 127 ? 56.193 21.460 73.279 1.00 35.37 141 SER C C 1
ATOM 6386 O O . SER C 1 127 ? 55.165 21.462 72.591 1.00 29.84 141 SER C O 1
ATOM 6394 N N . ILE C 1 128 ? 56.421 22.341 74.256 1.00 34.53 142 ILE C N 1
ATOM 6395 C CA . ILE C 1 128 ? 55.478 23.379 74.664 1.00 30.40 142 ILE C CA 1
ATOM 6396 C C . ILE C 1 128 ? 56.200 24.716 74.680 1.00 32.65 142 ILE C C 1
ATOM 6397 O O . ILE C 1 128 ? 57.214 24.861 75.369 1.00 31.00 142 ILE C O 1
ATOM 6413 N N . TYR C 1 129 ? 55.643 25.704 73.981 1.00 29.28 143 TYR C N 1
ATOM 6414 C CA . TYR C 1 129 ? 56.299 26.982 73.728 1.00 33.72 143 TYR C CA 1
ATOM 6415 C C . TYR C 1 129 ? 55.305 28.122 73.912 1.00 31.42 143 TYR C C 1
ATOM 6416 O O . TYR C 1 129 ? 54.128 27.981 73.587 1.00 27.53 143 TYR C O 1
ATOM 6434 N N . SER C 1 130 ? 55.790 29.259 74.414 1.00 32.24 144 SER C N 1
ATOM 6435 C CA . SER C 1 130 ? 54.931 30.432 74.583 1.00 33.89 144 SER C CA 1
ATOM 6436 C C . SER C 1 130 ? 55.778 31.690 74.678 1.00 30.31 144 SER C C 1
ATOM 6437 O O . SER C 1 130 ? 56.697 31.764 75.506 1.00 26.64 144 SER C O 1
ATOM 6445 N N . ASP C 1 131 ? 55.467 32.654 73.802 1.00 25.76 145 ASP C N 1
ATOM 6446 C CA . ASP C 1 131 ? 55.999 33.997 73.770 1.00 29.72 145 ASP C CA 1
ATOM 6447 C C . ASP C 1 131 ? 54.802 34.938 73.642 1.00 39.68 145 ASP C C 1
ATOM 6448 O O . ASP C 1 131 ? 53.646 34.500 73.637 1.00 32.17 145 ASP C O 1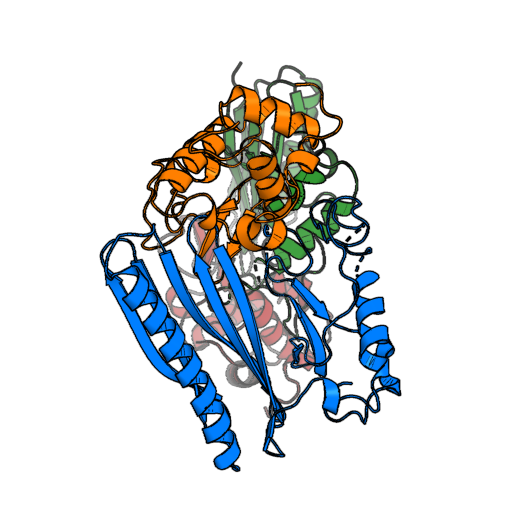
ATOM 6457 N N . TYR C 1 132 ? 55.077 36.233 73.500 1.00 29.26 146 TYR C N 1
ATOM 6458 C CA . TYR C 1 132 ? 54.020 37.225 73.379 1.00 32.81 146 TYR C CA 1
ATOM 6459 C C . TYR C 1 132 ? 54.579 38.387 72.569 1.00 33.32 146 TYR C C 1
ATOM 6460 O O . TYR C 1 132 ? 55.794 38.519 72.416 1.00 31.98 146 TYR C O 1
ATOM 6478 N N . GLU C 1 133 ? 53.688 39.221 72.027 1.00 33.69 147 GLU C N 1
ATOM 6479 C CA . GLU C 1 133 ? 54.149 40.440 71.374 1.00 30.21 147 GLU C CA 1
ATOM 6480 C C . GLU C 1 133 ? 53.097 41.532 71.470 1.00 37.40 147 GLU C C 1
ATOM 6481 O O . GLU C 1 133 ? 51.889 41.263 71.489 1.00 31.59 147 GLU C O 1
ATOM 6493 N N . THR C 1 134 ? 53.591 42.779 71.537 1.00 36.71 148 THR C N 1
ATOM 6494 C CA . THR C 1 134 ? 52.749 43.979 71.529 1.00 35.63 148 THR C CA 1
ATOM 6495 C C . THR C 1 134 ? 52.398 44.253 70.073 1.00 32.18 148 THR C C 1
ATOM 6496 O O . THR C 1 134 ? 53.283 44.560 69.271 1.00 38.99 148 THR C O 1
ATOM 6507 N N . VAL C 1 135 ? 51.129 44.070 69.703 1.00 29.13 149 VAL C N 1
ATOM 6508 C CA . VAL C 1 135 ? 50.736 44.251 68.298 1.00 28.54 149 VAL C CA 1
ATOM 6509 C C . VAL C 1 135 ? 50.144 45.630 68.070 1.00 25.11 149 VAL C C 1
ATOM 6510 O O . VAL C 1 135 ? 50.182 46.132 66.934 1.00 21.10 149 VAL C O 1
ATOM 6523 N N . THR C 1 136 ? 49.617 46.262 69.111 1.00 28.10 150 THR C N 1
ATOM 6524 C CA . THR C 1 136 ? 49.084 47.610 69.025 1.00 30.99 150 THR C CA 1
ATOM 6525 C C . THR C 1 136 ? 49.544 48.377 70.254 1.00 28.68 150 THR C C 1
ATOM 6526 O O . THR C 1 136 ? 49.367 47.882 71.372 1.00 25.02 150 THR C O 1
ATOM 6537 N N . ASP C 1 137 ? 50.128 49.574 70.039 1.00 27.97 151 ASP C N 1
ATOM 6538 C CA . ASP C 1 137 ? 50.724 50.389 71.108 1.00 26.88 151 ASP C CA 1
ATOM 6539 C C . ASP C 1 137 ? 50.640 51.844 70.653 1.00 26.71 151 ASP C C 1
ATOM 6540 O O . ASP C 1 137 ? 51.459 52.298 69.843 1.00 31.87 151 ASP C O 1
ATOM 6549 N N . THR C 1 138 ? 49.625 52.544 71.146 1.00 26.54 152 THR C N 1
ATOM 6550 C CA . THR C 1 138 ? 49.299 53.918 70.797 1.00 35.34 152 THR C CA 1
ATOM 6551 C C . THR C 1 138 ? 48.975 54.603 72.112 1.00 33.11 152 THR C C 1
ATOM 6552 O O . THR C 1 138 ? 48.717 53.932 73.120 1.00 37.15 152 THR C O 1
ATOM 6563 N N . PRO C 1 139 ? 48.888 55.919 72.131 1.00 33.93 153 PRO C N 1
ATOM 6564 C CA . PRO C 1 139 ? 48.547 56.593 73.394 1.00 46.27 153 PRO C CA 1
ATOM 6565 C C . PRO C 1 139 ? 47.315 56.022 74.058 1.00 44.69 153 PRO C C 1
ATOM 6566 O O . PRO C 1 139 ? 47.273 55.908 75.288 1.00 40.32 153 PRO C O 1
ATOM 6577 N N . ASP C 1 140 ? 46.322 55.634 73.268 1.00 34.44 154 ASP C N 1
ATOM 6578 C CA . ASP C 1 140 ? 45.048 55.223 73.811 1.00 38.33 154 ASP C CA 1
ATOM 6579 C C . ASP C 1 140 ? 44.832 53.708 73.845 1.00 41.32 154 ASP C C 1
ATOM 6580 O O . ASP C 1 140 ? 43.925 53.249 74.546 1.00 29.25 154 ASP C O 1
ATOM 6589 N N . LEU C 1 141 ? 45.615 52.913 73.127 1.00 29.68 155 LEU C N 1
ATOM 6590 C CA . LEU C 1 141 ? 45.285 51.503 73.011 1.00 30.19 155 LEU C CA 1
ATOM 6591 C C . LEU C 1 141 ? 46.512 50.631 73.185 1.00 28.20 155 LEU C C 1
ATOM 6592 O O . LEU C 1 141 ? 47.602 50.975 72.719 1.00 28.25 155 LEU C O 1
ATOM 6608 N N . LEU C 1 142 ? 46.338 49.507 73.874 1.00 20.85 156 LEU C N 1
ATOM 6609 C CA . LEU C 1 142 ? 47.371 48.482 73.907 1.00 27.53 156 LEU C CA 1
ATOM 6610 C C . LEU C 1 142 ? 46.741 47.124 73.660 1.00 30.07 156 LEU C C 1
ATOM 6611 O O . LEU C 1 142 ? 45.737 46.771 74.287 1.00 25.92 156 LEU C O 1
ATOM 6627 N N . SER C 1 143 ? 47.359 46.356 72.777 1.00 22.88 157 SER C N 1
ATOM 6628 C CA . SER C 1 143 ? 46.881 45.027 72.451 1.00 21.62 157 SER C CA 1
ATOM 6629 C C . SER C 1 143 ? 48.079 44.089 72.470 1.00 23.90 157 SER C C 1
ATOM 6630 O O . SER C 1 143 ? 49.092 44.347 71.807 1.00 26.35 157 SER C O 1
ATOM 6638 N N . ILE C 1 144 ? 47.959 42.996 73.218 1.00 20.38 158 ILE C N 1
ATOM 6639 C CA . ILE C 1 144 ? 49.037 42.029 73.381 1.00 25.75 158 ILE C CA 1
ATOM 6640 C C . ILE C 1 144 ? 48.578 40.684 72.867 1.00 25.92 158 ILE C C 1
ATOM 6641 O O . ILE C 1 144 ? 47.483 40.219 73.217 1.00 21.76 158 ILE C O 1
ATOM 6657 N N . ARG C 1 145 ? 49.444 40.059 72.071 1.00 23.51 159 ARG C N 1
ATOM 6658 C CA . ARG C 1 145 ? 49.275 38.704 71.582 1.00 20.40 159 ARG C CA 1
ATOM 6659 C C . ARG C 1 145 ? 50.076 37.740 72.450 1.00 29.52 159 ARG C C 1
ATOM 6660 O O . ARG C 1 145 ? 51.274 37.959 72.702 1.00 21.40 159 ARG C O 1
ATOM 6681 N N . ARG C 1 146 ? 49.421 36.658 72.873 1.00 21.95 160 ARG C N 1
ATOM 6682 C CA . ARG C 1 146 ? 50.102 35.551 73.532 1.00 27.61 160 ARG C CA 1
ATOM 6683 C C . ARG C 1 146 ? 49.894 34.270 72.740 1.00 26.75 160 ARG C C 1
ATOM 6684 O O . ARG C 1 146 ? 48.761 33.786 72.613 1.00 24.28 160 ARG C O 1
ATOM 6705 N N . ASN C 1 147 ? 50.988 33.695 72.261 1.00 23.28 161 ASN C N 1
ATOM 6706 C CA . ASN C 1 147 ? 50.923 32.456 71.511 1.00 25.75 161 ASN C CA 1
ATOM 6707 C C . ASN C 1 147 ? 51.267 31.275 72.410 1.00 26.32 161 ASN C C 1
ATOM 6708 O O . ASN C 1 147 ? 52.164 31.354 73.258 1.00 27.69 161 ASN C O 1
ATOM 6719 N N . ILE C 1 148 ? 50.523 30.186 72.245 1.00 30.02 162 ILE C N 1
ATOM 6720 C CA . ILE C 1 148 ? 50.776 28.970 72.995 1.00 22.29 162 ILE C CA 1
ATOM 6721 C C . ILE C 1 148 ? 50.840 27.853 71.987 1.00 30.74 162 ILE C C 1
ATOM 6722 O O . ILE C 1 148 ? 49.879 27.623 71.236 1.00 26.57 162 ILE C O 1
ATOM 6738 N N . GLU C 1 149 ? 51.978 27.185 71.932 1.00 28.53 163 GLU C N 1
ATOM 6739 C CA . GLU C 1 149 ? 52.233 26.278 70.830 1.00 32.98 163 GLU C CA 1
ATOM 6740 C C . GLU C 1 149 ? 52.699 24.941 71.359 1.00 32.67 163 GLU C C 1
ATOM 6741 O O . GLU C 1 149 ? 53.685 24.866 72.109 1.00 29.76 163 GLU C O 1
ATOM 6753 N N . THR C 1 150 ? 52.002 23.895 70.921 1.00 29.20 164 THR C N 1
ATOM 6754 C CA . THR C 1 150 ? 52.203 22.533 71.380 1.00 31.56 164 THR C CA 1
ATOM 6755 C C . THR C 1 150 ? 52.557 21.657 70.178 1.00 28.68 164 THR C C 1
ATOM 6756 O O . THR C 1 150 ? 51.817 21.635 69.195 1.00 28.47 164 THR C O 1
ATOM 6767 N N . THR C 1 151 ? 53.688 20.947 70.247 1.00 29.13 165 THR C N 1
ATOM 6768 C CA . THR C 1 151 ? 54.196 20.193 69.110 1.00 29.92 165 THR C CA 1
ATOM 6769 C C . THR C 1 151 ? 54.444 18.737 69.479 1.00 32.43 165 THR C C 1
ATOM 6770 O O . THR C 1 151 ? 55.209 18.428 70.401 1.00 28.24 165 THR C O 1
ATOM 6781 N N . GLN C 1 152 ? 53.780 17.852 68.750 1.00 26.85 166 GLN C N 1
ATOM 6782 C CA . GLN C 1 152 ? 54.075 16.436 68.778 1.00 28.74 166 GLN C CA 1
ATOM 6783 C C . GLN C 1 152 ? 54.418 16.059 67.347 1.00 27.21 166 GLN C C 1
ATOM 6784 O O . GLN C 1 152 ? 55.539 16.334 66.890 1.00 25.28 166 GLN C O 1
ATOM 6798 N N . ALA C 1 153 ? 53.504 15.432 66.596 1.00 27.46 167 ALA C N 1
ATOM 6799 C CA . ALA C 1 153 ? 53.754 15.165 65.185 1.00 24.16 167 ALA C CA 1
ATOM 6800 C C . ALA C 1 153 ? 53.884 16.472 64.423 1.00 28.75 167 ALA C C 1
ATOM 6801 O O . ALA C 1 153 ? 54.807 16.648 63.605 1.00 23.54 167 ALA C O 1
ATOM 6808 N N . SER C 1 154 ? 52.958 17.406 64.705 1.00 24.27 168 SER C N 1
ATOM 6809 C CA . SER C 1 154 ? 52.804 18.692 64.042 1.00 29.67 168 SER C CA 1
ATOM 6810 C C . SER C 1 154 ? 52.698 19.759 65.125 1.00 31.75 168 SER C C 1
ATOM 6811 O O . SER C 1 154 ? 52.449 19.465 66.299 1.00 26.81 168 SER C O 1
ATOM 6818 N N . SER C 1 155 ? 52.899 21.004 64.728 1.00 25.96 169 SER C N 1
ATOM 6819 C CA . SER C 1 155 ? 52.643 22.096 65.652 1.00 28.72 169 SER C CA 1
ATOM 6820 C C . SER C 1 155 ? 51.151 22.417 65.704 1.00 25.12 169 SER C C 1
ATOM 6821 O O . SER C 1 155 ? 50.394 22.148 64.775 1.00 26.67 169 SER C O 1
ATOM 6829 N N . TYR C 1 156 ? 50.750 23.019 66.812 1.00 24.95 170 TYR C N 1
ATOM 6830 C CA . TYR C 1 156 ? 49.380 23.452 67.051 1.00 27.27 170 TYR C CA 1
ATOM 6831 C C . TYR C 1 156 ? 49.479 24.795 67.774 1.00 26.49 170 TYR C C 1
ATOM 6832 O O . TYR C 1 156 ? 49.929 24.846 68.919 1.00 27.36 170 TYR C O 1
ATOM 6850 N N . THR C 1 157 ? 49.092 25.881 67.105 1.00 25.63 171 THR C N 1
ATOM 6851 C CA . THR C 1 157 ? 49.230 27.226 67.648 1.00 30.52 171 THR C CA 1
ATOM 6852 C C . THR C 1 157 ? 47.879 27.825 68.032 1.00 27.22 171 THR C C 1
ATOM 6853 O O . THR C 1 157 ? 46.948 27.873 67.210 1.00 24.75 171 THR C O 1
ATOM 6864 N N . GLN C 1 158 ? 47.796 28.313 69.271 1.00 26.96 172 GLN C N 1
ATOM 6865 C CA . GLN C 1 158 ? 46.723 29.178 69.738 1.00 24.61 172 GLN C CA 1
ATOM 6866 C C . GLN C 1 158 ? 47.256 30.578 69.927 1.00 25.01 172 GLN C C 1
ATOM 6867 O O . GLN C 1 158 ? 48.318 30.770 70.537 1.00 24.58 172 GLN C O 1
ATOM 6881 N N . SER C 1 159 ? 46.473 31.546 69.467 1.00 21.43 173 SER C N 1
ATOM 6882 C CA . SER C 1 159 ? 46.807 32.953 69.600 1.00 20.49 173 SER C CA 1
ATOM 6883 C C . SER C 1 159 ? 45.668 33.646 70.334 1.00 26.23 173 SER C C 1
ATOM 6884 O O . SER C 1 159 ? 44.511 33.642 69.879 1.00 23.64 173 SER C O 1
ATOM 6892 N N . ARG C 1 160 ? 45.988 34.188 71.492 1.00 23.65 174 ARG C N 1
ATOM 6893 C CA . ARG C 1 160 ? 45.020 34.899 72.298 1.00 31.11 174 ARG C CA 1
ATOM 6894 C C . ARG C 1 160 ? 45.451 36.354 72.443 1.00 27.27 174 ARG C C 1
ATOM 6895 O O . ARG C 1 160 ? 46.641 36.694 72.346 1.00 24.65 174 ARG C O 1
ATOM 6916 N N . TYR C 1 161 ? 44.484 37.212 72.661 1.00 24.02 175 TYR C N 1
ATOM 6917 C CA . TYR C 1 161 ? 44.772 38.628 72.722 1.00 23.18 175 TYR C CA 1
ATOM 6918 C C . TYR C 1 161 ? 44.058 39.249 73.908 1.00 25.04 175 TYR C C 1
ATOM 6919 O O . TYR C 1 161 ? 42.996 38.792 74.339 1.00 25.62 175 TYR C O 1
ATOM 6937 N N . ILE C 1 162 ? 44.652 40.310 74.410 1.00 25.21 176 ILE C N 1
ATOM 6938 C CA . ILE C 1 162 ? 43.942 41.247 75.258 1.00 26.53 176 ILE C CA 1
ATOM 6939 C C . ILE C 1 162 ? 44.111 42.611 74.631 1.00 22.89 176 ILE C C 1
ATOM 6940 O O . ILE C 1 162 ? 45.134 42.901 73.999 1.00 22.72 176 ILE C O 1
ATOM 6956 N N . THR C 1 163 ? 43.096 43.452 74.810 1.00 23.49 177 THR C N 1
ATOM 6957 C CA . THR C 1 163 ? 43.134 44.822 74.329 1.00 23.80 177 THR C CA 1
ATOM 6958 C C . THR C 1 163 ? 42.680 45.772 75.447 1.00 24.94 177 THR C C 1
ATOM 6959 O O . THR C 1 163 ? 41.623 45.575 76.067 1.00 22.48 177 THR C O 1
ATOM 6970 N N . ILE C 1 164 ? 43.495 46.785 75.717 1.00 22.60 178 ILE C N 1
ATOM 6971 C CA . ILE C 1 164 ? 43.281 47.684 76.840 1.00 29.46 178 ILE C CA 1
ATOM 6972 C C . ILE C 1 164 ? 43.126 49.113 76.344 1.00 28.49 178 ILE C C 1
ATOM 6973 O O . ILE C 1 164 ? 43.962 49.607 75.573 1.00 28.71 178 ILE C O 1
ATOM 6989 N N . ASP C 1 165 ? 42.058 49.765 76.811 1.00 28.22 179 ASP C N 1
ATOM 6990 C CA . ASP C 1 165 ? 41.881 51.229 76.804 1.00 32.27 179 ASP C CA 1
ATOM 6991 C C . ASP C 1 165 ? 42.817 51.831 77.850 1.00 37.51 179 ASP C C 1
ATOM 6992 O O . ASP C 1 165 ? 42.563 51.752 79.058 1.00 29.88 179 ASP C O 1
ATOM 7001 N N . LYS C 1 166 ? 43.934 52.392 77.392 1.00 38.89 180 LYS C N 1
ATOM 7002 C CA . LYS C 1 166 ? 44.936 52.940 78.308 1.00 39.62 180 LYS C CA 1
ATOM 7003 C C . LYS C 1 166 ? 44.424 54.174 79.049 1.00 46.77 180 LYS C C 1
ATOM 7004 O O . LYS C 1 166 ? 44.696 54.348 80.248 1.00 46.68 180 LYS C O 1
ATOM 7023 N N . LYS C 1 167 ? 43.732 55.069 78.335 1.00 43.77 181 LYS C N 1
ATOM 7024 C CA . LYS C 1 167 ? 43.291 56.328 78.910 1.00 48.37 181 LYS C CA 1
ATOM 7025 C C . LYS C 1 167 ? 42.183 56.128 79.947 1.00 48.08 181 LYS C C 1
ATOM 7026 O O . LYS C 1 167 ? 41.971 57.004 80.786 1.00 51.36 181 LYS C O 1
ATOM 7045 N N . ASN C 1 168 ? 41.508 54.983 79.957 1.00 45.13 182 ASN C N 1
ATOM 7046 C CA . ASN C 1 168 ? 40.423 54.748 80.909 1.00 48.47 182 ASN C CA 1
ATOM 7047 C C . ASN C 1 168 ? 40.610 53.484 81.754 1.00 36.17 182 ASN C C 1
ATOM 7048 O O . ASN C 1 168 ? 39.671 53.064 82.445 1.00 36.22 182 ASN C O 1
ATOM 7059 N N . ASP C 1 169 ? 41.788 52.867 81.718 1.00 42.58 183 ASP C N 1
ATOM 7060 C CA . ASP C 1 169 ? 42.011 51.590 82.400 1.00 45.69 183 ASP C CA 1
ATOM 7061 C C . ASP C 1 169 ? 40.842 50.602 82.234 1.00 38.64 183 ASP C C 1
ATOM 7062 O O . ASP C 1 169 ? 40.140 50.295 83.212 1.00 42.66 183 ASP C O 1
ATOM 7071 N N . ILE C 1 170 ? 40.596 50.116 81.002 1.00 37.68 184 ILE C N 1
ATOM 7072 C CA . ILE C 1 170 ? 39.514 49.153 80.728 1.00 37.72 184 ILE C CA 1
ATOM 7073 C C . ILE C 1 170 ? 40.011 48.011 79.846 1.00 30.34 184 ILE C C 1
ATOM 7074 O O . ILE C 1 170 ? 40.714 48.225 78.852 1.00 30.58 184 ILE C O 1
ATOM 7090 N N . LEU C 1 171 ? 39.588 46.804 80.188 1.00 29.51 185 LEU C N 1
ATOM 7091 C CA . LEU C 1 171 ? 39.834 45.613 79.393 1.00 29.27 185 LEU C CA 1
ATOM 7092 C C . LEU C 1 171 ? 38.655 45.408 78.454 1.00 30.86 185 LEU C C 1
ATOM 7093 O O . LEU C 1 171 ? 37.558 45.041 78.891 1.00 29.83 185 LEU C O 1
ATOM 7109 N N . LEU C 1 172 ? 38.877 45.590 77.157 1.00 26.15 186 LEU C N 1
ATOM 7110 C CA . LEU C 1 172 ? 37.758 45.483 76.227 1.00 28.46 186 LEU C CA 1
ATOM 7111 C C . LEU C 1 172 ? 37.378 44.028 75.978 1.00 31.43 186 LEU C C 1
ATOM 7112 O O . LEU C 1 172 ? 38.243 43.155 75.847 1.00 29.47 186 LEU C O 1
ATOM 7128 N N . THR C 1 173 ? 36.074 43.775 75.940 1.00 28.09 187 THR C N 1
ATOM 7129 C CA . THR C 1 173 ? 35.506 42.571 75.350 1.00 35.13 187 THR C CA 1
ATOM 7130 C C . THR C 1 173 ? 34.924 42.851 73.967 1.00 37.21 187 THR C C 1
ATOM 7131 O O . THR C 1 173 ? 34.515 43.977 73.636 1.00 27.60 187 THR C O 1
ATOM 7142 N N . LEU C 1 174 ? 34.835 41.774 73.181 1.00 28.44 188 LEU C N 1
ATOM 7143 C CA . LEU C 1 174 ? 34.189 41.858 71.887 1.00 27.55 188 LEU C CA 1
ATOM 7144 C C . LEU C 1 174 ? 32.795 42.446 72.024 1.00 30.07 188 LEU C C 1
ATOM 7145 O O . LEU C 1 174 ? 32.438 43.411 71.329 1.00 22.33 188 LEU C O 1
ATOM 7161 N N . LYS C 1 175 ? 31.997 41.887 72.934 1.00 21.34 189 LYS C N 1
ATOM 7162 C CA . LYS C 1 175 ? 30.594 42.282 72.998 1.00 35.69 189 LYS C CA 1
ATOM 7163 C C . LYS C 1 175 ? 30.440 43.720 73.465 1.00 29.96 189 LYS C C 1
ATOM 7164 O O . LYS C 1 175 ? 29.458 44.380 73.109 1.00 26.56 189 LYS C O 1
ATOM 7183 N N . SER C 1 176 ? 31.385 44.223 74.262 1.00 25.49 190 SER C N 1
ATOM 7184 C CA . SER C 1 176 ? 31.284 45.598 74.762 1.00 29.69 190 SER C CA 1
ATOM 7185 C C . SER C 1 176 ? 31.401 46.640 73.653 1.00 24.93 190 SER C C 1
ATOM 7186 O O . SER C 1 176 ? 30.962 47.777 73.837 1.00 27.15 190 SER C O 1
ATOM 7194 N N . LEU C 1 177 ? 31.987 46.286 72.511 1.00 32.53 191 LEU C N 1
ATOM 7195 C CA . LEU C 1 177 ? 32.081 47.216 71.392 1.00 28.07 191 LEU C CA 1
ATOM 7196 C C . LEU C 1 177 ? 30.722 47.495 70.729 1.00 30.79 191 LEU C C 1
ATOM 7197 O O . LEU C 1 177 ? 30.589 48.509 70.029 1.00 24.67 191 LEU C O 1
ATOM 7213 N N . PHE C 1 178 ? 29.737 46.613 70.904 1.00 22.10 192 PHE C N 1
ATOM 7214 C CA . PHE C 1 178 ? 28.498 46.616 70.132 1.00 27.25 192 PHE C CA 1
ATOM 7215 C C . PHE C 1 178 ? 27.238 46.844 70.988 1.00 25.98 192 PHE C C 1
ATOM 7216 O O . PHE C 1 178 ? 27.170 46.468 72.165 1.00 27.01 192 PHE C O 1
ATOM 7233 N N . LYS C 1 179 ? 26.212 47.422 70.357 1.00 27.76 193 LYS C N 1
ATOM 7234 C CA . LYS C 1 179 ? 24.936 47.709 71.032 1.00 24.46 193 LYS C CA 1
ATOM 7235 C C . LYS C 1 179 ? 24.218 46.444 71.502 1.00 25.44 193 LYS C C 1
ATOM 7236 O O . LYS C 1 179 ? 23.523 46.469 72.519 1.00 27.47 193 LYS C O 1
ATOM 7255 N N . ASP C 1 180 ? 24.299 45.355 70.731 1.00 26.06 194 ASP C N 1
ATOM 7256 C CA . ASP C 1 180 ? 23.570 44.112 71.029 1.00 29.66 194 ASP C CA 1
ATOM 7257 C C . ASP C 1 180 ? 24.241 42.953 70.278 1.00 31.09 194 ASP C C 1
ATOM 7258 O O . ASP C 1 180 ? 25.263 43.138 69.598 1.00 25.67 194 ASP C O 1
ATOM 7267 N N . GLU C 1 181 ? 23.631 41.761 70.354 1.00 21.93 195 GLU C N 1
ATOM 7268 C CA . GLU C 1 181 ? 24.264 40.513 69.927 1.00 26.81 195 GLU C CA 1
ATOM 7269 C C . GLU C 1 181 ? 24.205 40.271 68.410 1.00 26.29 195 GLU C C 1
ATOM 7270 O O . GLU C 1 181 ? 24.716 39.247 67.934 1.00 29.12 195 GLU C O 1
ATOM 7282 N N . ARG C 1 182 ? 23.595 41.169 67.645 1.00 20.73 196 ARG C N 1
ATOM 7283 C CA . ARG C 1 182 ? 23.554 41.026 66.195 1.00 25.61 196 ARG C CA 1
ATOM 7284 C C . ARG C 1 182 ? 24.943 41.044 65.570 1.00 21.75 196 ARG C C 1
ATOM 7285 O O . ARG C 1 182 ? 25.104 40.586 64.436 1.00 21.80 196 ARG C O 1
ATOM 7306 N N . TYR C 1 183 ? 25.960 41.527 66.293 1.00 22.55 197 TYR C N 1
ATOM 7307 C CA . TYR C 1 183 ? 27.318 41.545 65.742 1.00 22.21 197 TYR C CA 1
ATOM 7308 C C . TYR C 1 183 ? 27.796 40.153 65.406 1.00 27.89 197 TYR C C 1
ATOM 7309 O O . TYR C 1 183 ? 28.559 39.986 64.445 1.00 23.17 197 TYR C O 1
ATOM 7327 N N . ILE C 1 184 ? 27.334 39.154 66.173 1.00 19.43 198 ILE C N 1
ATOM 7328 C CA . ILE C 1 184 ? 27.782 37.779 65.993 1.00 23.36 198 ILE C CA 1
ATOM 7329 C C . ILE C 1 184 ? 27.502 37.305 64.580 1.00 29.51 198 ILE C C 1
ATOM 7330 O O . ILE C 1 184 ? 28.390 36.773 63.902 1.00 32.30 198 ILE C O 1
ATOM 7346 N N . LYS C 1 185 ? 26.251 37.443 64.135 1.00 23.37 199 LYS C N 1
ATOM 7347 C CA . LYS C 1 185 ? 25.896 36.967 62.808 1.00 25.10 199 LYS C CA 1
ATOM 7348 C C . LYS C 1 185 ? 26.467 37.889 61.726 1.00 24.92 199 LYS C C 1
ATOM 7349 O O . LYS C 1 185 ? 26.986 37.399 60.720 1.00 19.04 199 LYS C O 1
ATOM 7368 N N . VAL C 1 186 ? 26.432 39.212 61.938 1.00 20.25 200 VAL C N 1
ATOM 7369 C CA . VAL C 1 186 ? 26.937 40.152 60.927 1.00 25.58 200 VAL C CA 1
ATOM 7370 C C . VAL C 1 186 ? 28.407 39.883 60.657 1.00 26.57 200 VAL C C 1
ATOM 7371 O O . VAL C 1 186 ? 28.832 39.798 59.500 1.00 20.44 200 VAL C O 1
ATOM 7384 N N . ILE C 1 187 ? 29.198 39.715 61.722 1.00 24.87 201 ILE C N 1
ATOM 7385 C CA . ILE C 1 187 ? 30.625 39.494 61.536 1.00 23.07 201 ILE C CA 1
ATOM 7386 C C . ILE C 1 187 ? 30.860 38.144 60.913 1.00 29.25 201 ILE C C 1
ATOM 7387 O O . ILE C 1 187 ? 31.769 37.982 60.082 1.00 20.68 201 ILE C O 1
ATOM 7403 N N . SER C 1 188 ? 30.077 37.144 61.352 1.00 22.28 202 SER C N 1
ATOM 7404 C CA . SER C 1 188 ? 30.209 35.784 60.825 1.00 25.83 202 SER C CA 1
ATOM 7405 C C . SER C 1 188 ? 30.035 35.780 59.312 1.00 27.39 202 SER C C 1
ATOM 7406 O O . SER C 1 188 ? 30.892 35.268 58.580 1.00 23.96 202 SER C O 1
ATOM 7414 N N . GLN C 1 189 ? 28.955 36.403 58.823 1.00 22.05 203 GLN C N 1
ATOM 7415 C CA . GLN C 1 189 ? 28.674 36.331 57.406 1.00 24.84 203 GLN C CA 1
ATOM 7416 C C . GLN C 1 189 ? 29.734 37.066 56.635 1.00 22.04 203 GLN C C 1
ATOM 7417 O O . GLN C 1 189 ? 30.065 36.659 55.525 1.00 24.13 203 GLN C O 1
ATOM 7431 N N . ASN C 1 190 ? 30.274 38.146 57.204 1.00 19.19 204 ASN C N 1
ATOM 7432 C CA . ASN C 1 190 ? 31.329 38.882 56.517 1.00 23.44 204 ASN C CA 1
ATOM 7433 C C . ASN C 1 190 ? 32.591 38.035 56.379 1.00 22.77 204 ASN C C 1
ATOM 7434 O O . ASN C 1 190 ? 33.217 38.015 55.320 1.00 24.64 204 ASN C O 1
ATOM 7445 N N . ILE C 1 191 ? 32.938 37.299 57.426 1.00 20.01 205 ILE C N 1
ATOM 7446 C CA . ILE C 1 191 ? 34.071 36.386 57.393 1.00 25.83 205 ILE C CA 1
ATOM 7447 C C . ILE C 1 191 ? 33.857 35.299 56.334 1.00 26.88 205 ILE C C 1
ATOM 7448 O O . ILE C 1 191 ? 34.769 34.975 55.559 1.00 25.99 205 ILE C O 1
ATOM 7464 N N . LYS C 1 192 ? 32.635 34.771 56.232 1.00 22.59 206 LYS C N 1
ATOM 7465 C CA . LYS C 1 192 ? 32.329 33.788 55.191 1.00 25.90 206 LYS C CA 1
ATOM 7466 C C . LYS C 1 192 ? 32.546 34.369 53.798 1.00 23.75 206 LYS C C 1
ATOM 7467 O O . LYS C 1 192 ? 33.178 33.723 52.958 1.00 23.77 206 LYS C O 1
ATOM 7486 N N . GLU C 1 193 ? 32.085 35.611 53.561 1.00 23.57 207 GLU C N 1
ATOM 7487 C CA . GLU C 1 193 ? 32.325 36.303 52.279 1.00 24.88 207 GLU C CA 1
ATOM 7488 C C . GLU C 1 193 ? 33.818 36.509 52.005 1.00 27.13 207 GLU C C 1
ATOM 7489 O O . GLU C 1 193 ? 34.272 36.338 50.868 1.00 24.76 207 GLU C O 1
ATOM 7501 N N . GLN C 1 194 ? 34.598 36.900 53.021 1.00 23.66 208 GLN C N 1
ATOM 7502 C CA . GLN C 1 194 ? 36.044 37.051 52.821 1.00 21.96 208 GLN C CA 1
ATOM 7503 C C . GLN C 1 194 ? 36.722 35.711 52.487 1.00 23.75 208 GLN C C 1
ATOM 7504 O O . GLN C 1 194 ? 37.602 35.644 51.614 1.00 23.95 208 GLN C O 1
ATOM 7535 N N . LYS C 1 196 ? 35.482 33.109 51.033 1.00 25.30 210 LYS C N 1
ATOM 7536 C CA . LYS C 1 196 ? 35.155 32.742 49.665 1.00 24.08 210 LYS C CA 1
ATOM 7537 C C . LYS C 1 196 ? 35.998 33.542 48.693 1.00 26.99 210 LYS C C 1
ATOM 7538 O O . LYS C 1 196 ? 36.577 32.986 47.753 1.00 23.25 210 LYS C O 1
ATOM 7557 N N . GLN C 1 197 ? 36.113 34.849 48.929 1.00 20.14 211 GLN C N 1
ATOM 7558 C CA . GLN C 1 197 ? 36.881 35.687 48.015 1.00 23.11 211 GLN C CA 1
ATOM 7559 C C . GLN C 1 197 ? 38.359 35.323 48.017 1.00 31.38 211 GLN C C 1
ATOM 7560 O O . GLN C 1 197 ? 39.004 35.311 46.953 1.00 22.09 211 GLN C O 1
ATOM 7574 N N . GLN C 1 198 ? 38.919 35.034 49.203 1.00 22.19 212 GLN C N 1
ATOM 7575 C CA . GLN C 1 198 ? 40.331 34.644 49.266 1.00 26.93 212 GLN C CA 1
ATOM 7576 C C . GLN C 1 198 ? 40.583 33.348 48.492 1.00 25.58 212 GLN C C 1
ATOM 7577 O O . GLN C 1 198 ? 41.593 3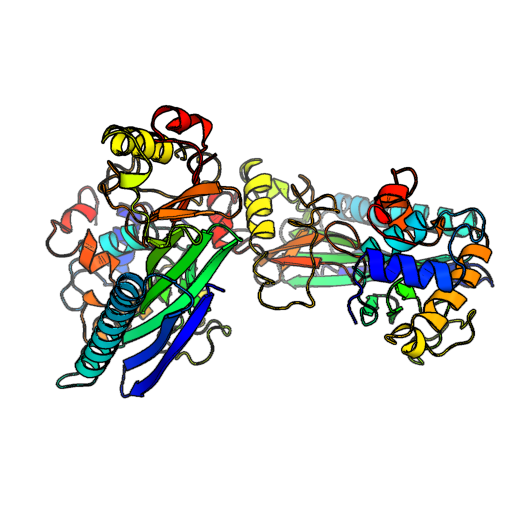3.207 47.794 1.00 20.91 212 GLN C O 1
ATOM 7608 N N . LYS C 1 200 ? 38.954 32.194 46.048 1.00 21.74 214 LYS C N 1
ATOM 7609 C CA . LYS C 1 200 ? 38.807 32.491 44.633 1.00 26.24 214 LYS C CA 1
ATOM 7610 C C . LYS C 1 200 ? 40.075 33.125 44.074 1.00 29.83 214 LYS C C 1
ATOM 7611 O O . LYS C 1 200 ? 40.486 32.807 42.959 1.00 21.87 214 LYS C O 1
ATOM 7630 N N . GLU C 1 201 ? 40.704 34.025 44.828 1.00 27.74 215 GLU C N 1
ATOM 7631 C CA . GLU C 1 201 ? 41.872 34.744 44.324 1.00 31.24 215 GLU C CA 1
ATOM 7632 C C . GLU C 1 201 ? 43.158 33.931 44.420 1.00 30.30 215 GLU C C 1
ATOM 7633 O O . GLU C 1 201 ? 44.138 34.295 43.775 1.00 21.10 215 GLU C O 1
ATOM 7645 N N . ASP C 1 202 ? 43.180 32.845 45.198 1.00 25.99 216 ASP C N 1
ATOM 7646 C CA . ASP C 1 202 ? 44.430 32.162 45.539 1.00 24.98 216 ASP C CA 1
ATOM 7647 C C . ASP C 1 202 ? 44.095 30.707 45.833 1.00 23.56 216 ASP C C 1
ATOM 7648 O O . ASP C 1 202 ? 43.594 30.385 46.923 1.00 22.40 216 ASP C O 1
ATOM 7657 N N . PRO C 1 203 ? 44.363 29.787 44.896 1.00 25.06 217 PRO C N 1
ATOM 7658 C CA . PRO C 1 203 ? 44.018 28.391 45.154 1.00 25.39 217 PRO C CA 1
ATOM 7659 C C . PRO C 1 203 ? 44.893 27.724 46.172 1.00 18.40 217 PRO C C 1
ATOM 7660 O O . PRO C 1 203 ? 44.699 26.527 46.394 1.00 16.60 217 PRO C O 1
ATOM 7671 N N . ASN C 1 204 ? 45.849 28.427 46.786 1.00 21.62 218 ASN C N 1
ATOM 7672 C CA . ASN C 1 204 ? 46.589 27.849 47.909 1.00 31.27 218 ASN C CA 1
ATOM 7673 C C . ASN C 1 204 ? 45.940 28.181 49.244 1.00 28.32 218 ASN C C 1
ATOM 7674 O O . ASN C 1 204 ? 46.388 27.674 50.287 1.00 22.21 218 ASN C O 1
ATOM 7685 N N . LYS C 1 205 ? 44.879 28.987 49.233 1.00 21.67 219 LYS C N 1
ATOM 7686 C CA . LYS C 1 205 ? 44.083 29.212 50.429 1.00 21.78 219 LYS C CA 1
ATOM 7687 C C . LYS C 1 205 ? 42.883 28.244 50.454 1.00 28.66 219 LYS C C 1
ATOM 7688 O O . LYS C 1 205 ? 42.158 28.110 49.461 1.00 27.72 219 LYS C O 1
ATOM 7707 N N . ILE C 1 206 ? 42.716 27.540 51.583 1.00 24.45 220 ILE C N 1
ATOM 7708 C CA . ILE C 1 206 ? 41.624 26.589 51.832 1.00 27.08 220 ILE C CA 1
ATOM 7709 C C . ILE C 1 206 ? 41.051 26.897 53.204 1.00 27.50 220 ILE C C 1
ATOM 7710 O O . ILE C 1 206 ? 41.783 26.877 54.203 1.00 20.46 220 ILE C O 1
ATOM 7726 N N . TYR C 1 207 ? 39.756 27.187 53.252 1.00 19.77 221 TYR C N 1
ATOM 7727 C CA . TYR C 1 207 ? 39.006 27.258 54.493 1.00 19.72 221 TYR C CA 1
ATOM 7728 C C . TYR C 1 207 ? 37.909 26.215 54.443 1.00 21.03 221 TYR C C 1
ATOM 7729 O O . TYR C 1 207 ? 37.402 25.905 53.369 1.00 19.35 221 TYR C O 1
ATOM 7747 N N . TRP C 1 208 ? 37.490 25.722 55.612 1.00 22.97 222 TRP C N 1
ATOM 7748 C CA . TRP C 1 208 ? 36.342 24.807 55.675 1.00 20.31 222 TRP C CA 1
ATOM 7749 C C . TRP C 1 208 ? 35.018 25.585 55.567 1.00 25.59 222 TRP C C 1
ATOM 7750 O O . TRP C 1 208 ? 34.322 25.856 56.546 1.00 26.86 222 TRP C O 1
ATOM 7771 N N . LEU C 1 209 ? 34.653 25.938 54.339 1.00 23.92 223 LEU C N 1
ATOM 7772 C CA . LEU C 1 209 ? 33.504 26.804 54.085 1.00 29.83 223 LEU C CA 1
ATOM 7773 C C . LEU C 1 209 ? 32.344 26.046 53.460 1.00 30.72 223 LEU C C 1
ATOM 7774 O O . LEU C 1 209 ? 31.262 25.986 54.046 1.00 26.04 223 LEU C O 1
ATOM 7790 N N . THR C 1 210 ? 32.569 25.452 52.289 1.00 28.90 224 THR C N 1
ATOM 7791 C CA . THR C 1 210 ? 31.646 24.538 51.634 1.00 29.18 224 THR C CA 1
ATOM 7792 C C . THR C 1 210 ? 32.333 23.261 51.175 1.00 30.97 224 THR C C 1
ATOM 7793 O O . THR C 1 210 ? 32.054 22.750 50.097 1.00 38.28 224 THR C O 1
ATOM 7804 N N . ASP C 1 211 ? 33.252 22.727 51.977 1.00 46.04 225 ASP C N 1
ATOM 7805 C CA . ASP C 1 211 ? 33.822 21.395 51.748 1.00 40.86 225 ASP C CA 1
ATOM 7806 C C . ASP C 1 211 ? 32.815 20.299 52.124 1.00 42.69 225 ASP C C 1
ATOM 7807 O O . ASP C 1 211 ? 32.271 20.302 53.226 1.00 48.71 225 ASP C O 1
ATOM 7816 N N . GLU C 1 212 ? 32.573 19.334 51.233 1.00 51.71 226 GLU C N 1
ATOM 7817 C CA . GLU C 1 212 ? 31.492 18.389 51.527 1.00 63.28 226 GLU C CA 1
ATOM 7818 C C . GLU C 1 212 ? 31.882 17.422 52.626 1.00 63.95 226 GLU C C 1
ATOM 7819 O O . GLU C 1 212 ? 30.993 16.813 53.240 1.00 65.92 226 GLU C O 1
ATOM 7823 N N . ASP C 1 213 ? 33.188 17.284 52.894 1.00 48.10 227 ASP C N 1
ATOM 7824 C CA . ASP C 1 213 ? 33.670 16.324 53.878 1.00 47.23 227 ASP C CA 1
ATOM 7825 C C . ASP C 1 213 ? 34.058 16.948 55.209 1.00 44.31 227 ASP C C 1
ATOM 7826 O O . ASP C 1 213 ? 34.128 16.226 56.204 1.00 57.33 227 ASP C O 1
ATOM 7835 N N . ALA C 1 214 ? 34.301 18.252 55.265 1.00 36.62 228 ALA C N 1
ATOM 7836 C CA . ALA C 1 214 ? 34.684 18.909 56.505 1.00 45.05 228 ALA C CA 1
ATOM 7837 C C . ALA C 1 214 ? 33.526 19.725 57.080 1.00 26.00 228 ALA C C 1
ATOM 7838 O O . ALA C 1 214 ? 32.793 20.407 56.357 1.00 28.65 228 ALA C O 1
ATOM 7845 N N . GLU C 1 215 ? 33.382 19.648 58.384 1.00 30.86 229 GLU C N 1
ATOM 7846 C CA . GLU C 1 215 ? 32.520 20.536 59.150 1.00 37.50 229 GLU C CA 1
ATOM 7847 C C . GLU C 1 215 ? 32.813 22.004 58.802 1.00 36.30 229 GLU C C 1
ATOM 7848 O O . GLU C 1 215 ? 33.957 22.460 58.983 1.00 27.30 229 GLU C O 1
ATOM 7860 N N . PRO C 1 216 ? 31.837 22.767 58.307 1.00 33.97 230 PRO C N 1
ATOM 7861 C CA . PRO C 1 216 ? 32.115 24.155 57.941 1.00 28.78 230 PRO C CA 1
ATOM 7862 C C . PRO C 1 216 ? 32.175 25.096 59.138 1.00 33.37 230 PRO C C 1
ATOM 7863 O O . PRO C 1 216 ? 31.715 24.784 60.245 1.00 25.12 230 PRO C O 1
ATOM 7874 N N . PHE C 1 217 ? 32.756 26.278 58.866 1.00 26.68 231 PHE C N 1
ATOM 7875 C CA . PHE C 1 217 ? 32.660 27.414 59.775 1.00 32.55 231 PHE C CA 1
ATOM 7876 C C . PHE C 1 217 ? 31.249 27.963 59.703 1.00 24.17 231 PHE C C 1
ATOM 7877 O O . PHE C 1 217 ? 30.776 28.296 58.617 1.00 22.46 231 PHE C O 1
ATOM 7894 N N . LYS C 1 218 ? 30.591 28.063 60.858 1.00 27.91 232 LYS C N 1
ATOM 7895 C CA . LYS C 1 218 ? 29.218 28.562 60.974 1.00 30.13 232 LYS C CA 1
ATOM 7896 C C . LYS C 1 218 ? 29.136 29.907 61.675 1.00 26.07 232 LYS C C 1
ATOM 7897 O O . LYS C 1 218 ? 28.498 30.843 61.193 1.00 27.29 232 LYS C O 1
ATOM 7916 N N . THR C 1 219 ? 29.777 30.038 62.813 1.00 29.81 233 THR C N 1
ATOM 7917 C CA . THR C 1 219 ? 29.670 31.280 63.538 1.00 31.02 233 THR C CA 1
ATOM 7918 C C . THR C 1 219 ? 30.909 31.497 64.396 1.00 28.37 233 THR C C 1
ATOM 7919 O O . THR C 1 219 ? 31.543 30.546 64.874 1.00 30.94 233 THR C O 1
ATOM 7930 N N . ILE C 1 220 ? 31.238 32.768 64.584 1.00 18.40 234 ILE C N 1
ATOM 7931 C CA . ILE C 1 220 ? 32.154 33.127 65.666 1.00 25.86 234 ILE C CA 1
ATOM 7932 C C . ILE C 1 220 ? 31.467 32.917 67.020 1.00 27.85 234 ILE C C 1
ATOM 7933 O O . ILE C 1 220 ? 30.233 32.849 67.128 1.00 26.30 234 ILE C O 1
ATOM 7949 N N . LEU C 1 221 ? 32.290 32.795 68.065 1.00 26.07 235 LEU C N 1
ATOM 7950 C CA . LEU C 1 221 ? 31.820 32.743 69.438 1.00 27.60 235 LEU C CA 1
ATOM 7951 C C . LEU C 1 221 ? 31.504 34.154 69.915 1.00 28.82 235 LEU C C 1
ATOM 7952 O O . LEU C 1 221 ? 32.027 35.135 69.365 1.00 25.03 235 LEU C O 1
ATOM 7968 N N . PRO C 1 222 ? 30.649 34.291 70.939 1.00 30.58 236 PRO C N 1
ATOM 7969 C CA . PRO C 1 222 ? 30.335 35.643 71.465 1.00 26.85 236 PRO C CA 1
ATOM 7970 C C . PRO C 1 222 ? 31.547 36.343 72.017 1.00 23.56 236 PRO C C 1
ATOM 7971 O O . PRO C 1 222 ? 31.620 37.580 71.986 1.00 25.43 236 PRO C O 1
ATOM 7982 N N . ASP C 1 223 ? 32.515 35.587 72.516 1.00 24.17 237 ASP C N 1
ATOM 7983 C CA . ASP C 1 223 ? 33.769 36.161 72.985 1.00 27.13 237 ASP C CA 1
ATOM 7984 C C . ASP C 1 223 ? 34.941 35.698 72.114 1.00 28.41 237 ASP C C 1
ATOM 7985 O O . ASP C 1 223 ? 36.039 35.450 72.601 1.00 21.97 237 ASP C O 1
ATOM 7994 N N . GLN C 1 224 ? 34.696 35.556 70.801 1.00 29.65 238 GLN C N 1
ATOM 7995 C CA . GLN C 1 224 ? 35.729 35.153 69.852 1.00 24.49 238 GLN C CA 1
ATOM 7996 C C . GLN C 1 224 ? 36.985 35.993 70.057 1.00 21.87 238 GLN C C 1
ATOM 7997 O O . GLN C 1 224 ? 36.910 37.191 70.345 1.00 21.69 238 GLN C O 1
ATOM 8011 N N . THR C 1 225 ? 38.144 35.368 69.920 1.00 26.11 239 THR C N 1
ATOM 8012 C CA . THR C 1 225 ? 39.392 36.127 69.996 1.00 21.29 239 THR C CA 1
ATOM 8013 C C . THR C 1 225 ? 39.341 37.280 69.016 1.00 23.79 239 THR C C 1
ATOM 8014 O O . THR C 1 225 ? 38.964 37.101 67.854 1.00 21.12 239 THR C O 1
ATOM 8024 N N . PHE C 1 226 ? 39.668 38.475 69.507 1.00 19.99 240 PHE C N 1
ATOM 8025 C CA . PHE C 1 226 ? 39.739 39.656 68.665 1.00 24.01 240 PHE C CA 1
ATOM 8026 C C . PHE C 1 226 ? 40.870 40.564 69.135 1.00 21.03 240 PHE C C 1
ATOM 8027 O O . PHE C 1 226 ? 41.381 40.434 70.245 1.00 20.37 240 PHE C O 1
ATOM 8044 N N . TYR C 1 227 ? 41.211 41.542 68.308 1.00 18.02 241 TYR C N 1
ATOM 8045 C CA . TYR C 1 227 ? 41.992 42.654 68.804 1.00 20.23 241 TYR C CA 1
ATOM 8046 C C . TYR C 1 227 ? 41.737 43.850 67.905 1.00 25.82 241 TYR C C 1
ATOM 8047 O O . TYR C 1 227 ? 40.996 43.757 66.920 1.00 27.45 241 TYR C O 1
ATOM 8065 N N . ILE C 1 228 ? 42.361 44.989 68.259 1.00 25.13 242 ILE C N 1
ATOM 8066 C CA . ILE C 1 228 ? 42.172 46.245 67.540 1.00 16.92 242 ILE C CA 1
ATOM 8067 C C . ILE C 1 228 ? 43.515 46.831 67.133 1.00 23.98 242 ILE C C 1
ATOM 8068 O O . ILE C 1 228 ? 44.439 46.934 67.957 1.00 24.38 242 ILE C O 1
ATOM 8084 N N . THR C 1 229 ? 43.585 47.296 65.874 1.00 23.16 243 THR C N 1
ATOM 8085 C CA . THR C 1 229 ? 44.830 47.708 65.232 1.00 27.23 243 THR C CA 1
ATOM 8086 C C . THR C 1 229 ? 45.110 49.167 65.563 1.00 20.92 243 THR C C 1
ATOM 8087 O O . THR C 1 229 ? 44.249 49.879 66.060 1.00 24.64 243 THR C O 1
ATOM 8098 N N . GLU C 1 230 ? 46.327 49.621 65.229 1.00 28.64 244 GLU C N 1
ATOM 8099 C CA . GLU C 1 230 ? 46.683 51.029 65.423 1.00 27.96 244 GLU C CA 1
ATOM 8100 C C . GLU C 1 230 ? 45.776 51.927 64.615 1.00 29.90 244 GLU C C 1
ATOM 8101 O O . GLU C 1 230 ? 45.550 53.086 64.977 1.00 31.90 244 GLU C O 1
ATOM 8113 N N . ASP C 1 231 ? 45.236 51.404 63.527 1.00 32.14 245 ASP C N 1
ATOM 8114 C CA . ASP C 1 231 ? 44.323 52.141 62.683 1.00 32.66 245 ASP C CA 1
ATOM 8115 C C . ASP C 1 231 ? 42.866 51.952 63.105 1.00 22.50 245 ASP C C 1
ATOM 8116 O O . ASP C 1 231 ? 41.969 52.249 62.329 1.00 18.73 245 ASP C O 1
ATOM 8125 N N . HIS C 1 232 ? 42.615 51.445 64.311 1.00 23.48 246 HIS C N 1
ATOM 8126 C CA . HIS C 1 232 ? 41.247 51.329 64.858 1.00 31.39 246 HIS C CA 1
ATOM 8127 C C . HIS C 1 232 ? 40.352 50.389 64.044 1.00 25.89 246 HIS C C 1
ATOM 8128 O O . HIS C 1 232 ? 39.155 50.636 63.863 1.00 26.39 246 HIS C O 1
ATOM 8142 N N . LYS C 1 233 ? 40.921 49.283 63.592 1.00 20.25 247 LYS C N 1
ATOM 8143 C CA . LYS C 1 233 ? 40.167 48.265 62.903 1.00 21.43 247 LYS C CA 1
ATOM 8144 C C . LYS C 1 233 ? 40.035 47.043 63.793 1.00 27.50 247 LYS C C 1
ATOM 8145 O O . LYS C 1 233 ? 40.950 46.704 64.563 1.00 22.28 247 LYS C O 1
ATOM 8164 N N . LEU C 1 234 ? 38.881 46.386 63.665 1.00 20.27 248 LEU C N 1
ATOM 8165 C CA . LEU C 1 234 ? 38.598 45.155 64.388 1.00 23.63 248 LEU C CA 1
ATOM 8166 C C . LEU C 1 234 ? 39.088 43.971 63.578 1.00 20.10 248 LEU C C 1
ATOM 8167 O O . LEU C 1 234 ? 38.786 43.863 62.382 1.00 21.83 248 LEU C O 1
ATOM 8183 N N . VAL C 1 235 ? 39.798 43.073 64.248 1.00 19.67 249 VAL C N 1
ATOM 8184 C CA . VAL C 1 235 ? 40.391 41.890 63.647 1.00 16.13 249 VAL C CA 1
ATOM 8185 C C . VAL C 1 235 ? 39.903 40.725 64.475 1.00 15.17 249 VAL C C 1
ATOM 8186 O O . VAL C 1 235 ? 39.850 40.810 65.708 1.00 19.48 249 VAL C O 1
ATOM 8199 N N . ILE C 1 236 ? 39.473 39.672 63.798 1.00 16.62 250 ILE C N 1
ATOM 8200 C CA . ILE C 1 236 ? 39.033 38.433 64.436 1.00 21.09 250 ILE C CA 1
ATOM 8201 C C . ILE C 1 236 ? 40.080 37.360 64.140 1.00 18.75 250 ILE C C 1
ATOM 8202 O O . ILE C 1 236 ? 40.517 37.222 62.996 1.00 21.59 250 ILE C O 1
ATOM 8218 N N . SER C 1 237 ? 40.446 36.569 65.143 1.00 21.05 251 SER C N 1
ATOM 8219 C CA . SER C 1 237 ? 41.482 35.564 64.975 1.00 24.42 251 SER C CA 1
ATOM 8220 C C . SER C 1 237 ? 40.936 34.171 65.273 1.00 24.70 251 SER C C 1
ATOM 8221 O O . SER C 1 237 ? 40.118 33.983 66.178 1.00 26.81 251 SER C O 1
ATOM 8229 N N . PHE C 1 238 ? 41.423 33.201 64.513 1.00 21.83 252 PHE C N 1
ATOM 8230 C CA . PHE C 1 238 ? 41.082 31.798 64.664 1.00 22.43 252 PHE C CA 1
ATOM 8231 C C . PHE C 1 238 ? 42.370 31.005 64.876 1.00 24.74 252 PHE C C 1
ATOM 8232 O O . PHE C 1 238 ? 43.377 31.215 64.188 1.00 21.64 252 PHE C O 1
ATOM 8249 N N . ASP C 1 239 ? 42.339 30.102 65.833 1.00 24.56 253 ASP C N 1
ATOM 8250 C CA . ASP C 1 239 ? 43.471 29.240 66.085 1.00 25.06 253 ASP C CA 1
ATOM 8251 C C . ASP C 1 239 ? 43.685 28.305 64.897 1.00 21.46 253 ASP C C 1
ATOM 8252 O O . ASP C 1 239 ? 42.826 28.171 64.030 1.00 18.74 253 ASP C O 1
ATOM 8261 N N . GLU C 1 240 ? 44.847 27.654 64.863 1.00 21.64 254 GLU C N 1
ATOM 8262 C CA . GLU C 1 240 ? 45.079 26.599 63.880 1.00 26.32 254 GLU C CA 1
ATOM 8263 C C . GLU C 1 240 ? 44.087 25.465 64.062 1.00 17.42 254 GLU C C 1
ATOM 8264 O O . GLU C 1 240 ? 43.709 25.122 65.185 1.00 17.65 254 GLU C O 1
ATOM 8276 N N . TYR C 1 241 ? 43.646 24.925 62.927 1.00 16.61 255 TYR C N 1
ATOM 8277 C CA . TYR C 1 241 ? 42.688 23.825 62.746 1.00 22.43 255 TYR C CA 1
ATOM 8278 C C . TYR C 1 241 ? 41.262 24.226 63.041 1.00 25.23 255 TYR C C 1
ATOM 8279 O O . TYR C 1 241 ? 40.362 23.416 62.823 1.00 21.69 255 TYR C O 1
ATOM 8296 N N . GLU C 1 242 ? 41.027 25.456 63.492 1.00 22.91 256 GLU C N 1
ATOM 8297 C CA . GLU C 1 242 ? 39.686 25.907 63.889 1.00 24.22 256 GLU C CA 1
ATOM 8298 C C . GLU C 1 242 ? 38.747 26.059 62.698 1.00 24.53 256 GLU C C 1
ATOM 8299 O O . GLU C 1 242 ? 37.569 25.711 62.799 1.00 26.65 256 GLU C O 1
ATOM 8311 N N . VAL C 1 243 ? 39.230 26.609 61.576 1.00 18.97 257 VAL C N 1
ATOM 8312 C CA . VAL C 1 243 ? 38.359 26.873 60.426 1.00 19.24 257 VAL C CA 1
ATOM 8313 C C . VAL C 1 243 ? 39.002 26.447 59.111 1.00 18.35 257 VAL C C 1
ATOM 8314 O O . VAL C 1 243 ? 38.494 26.785 58.035 1.00 20.64 257 VAL C O 1
ATOM 8327 N N . ALA C 1 244 ? 40.129 25.743 59.173 1.00 20.68 258 ALA C N 1
ATOM 8328 C CA . ALA C 1 244 ? 40.906 25.428 57.978 1.00 18.44 258 ALA C CA 1
ATOM 8329 C C . ALA C 1 244 ? 41.867 24.302 58.304 1.00 20.53 258 ALA C C 1
ATOM 8330 O O . ALA C 1 244 ? 42.169 24.049 59.473 1.00 20.16 258 ALA C O 1
ATOM 8337 N N . PRO C 1 245 ? 42.443 23.665 57.291 1.00 28.29 259 PRO C N 1
ATOM 8338 C CA . PRO C 1 245 ? 43.477 22.662 57.564 1.00 21.89 259 PRO C CA 1
ATOM 8339 C C . PRO C 1 245 ? 44.684 23.268 58.272 1.00 21.57 259 PRO C C 1
ATOM 8340 O O . PRO C 1 245 ? 44.934 24.484 58.255 1.00 15.49 259 PRO C O 1
ATOM 8351 N N . GLY C 1 246 ? 45.456 22.386 58.909 1.00 20.31 260 GLY C N 1
ATOM 8352 C CA . GLY C 1 246 ? 46.547 22.874 59.742 1.00 22.92 260 GLY C CA 1
ATOM 8353 C C . GLY C 1 246 ? 47.525 23.780 59.012 1.00 15.42 260 GLY C C 1
ATOM 8354 O O . GLY C 1 246 ? 48.112 24.693 59.608 1.00 19.11 260 GLY C O 1
ATOM 8358 N N . TYR C 1 247 ? 47.775 23.511 57.740 1.00 17.54 261 TYR C N 1
ATOM 8359 C CA . TYR C 1 247 ? 48.840 24.233 57.057 1.00 23.29 261 TYR C CA 1
ATOM 8360 C C . TYR C 1 247 ? 48.527 25.727 56.903 1.00 27.71 261 TYR C C 1
ATOM 8361 O O . TYR C 1 247 ? 49.445 26.521 56.633 1.00 22.52 261 TYR C O 1
ATOM 8396 N N . GLY C 1 249 ? 47.697 27.656 59.220 1.00 23.93 263 GLY C N 1
ATOM 8397 C CA . GLY C 1 249 ? 48.178 28.405 60.352 1.00 25.06 263 GLY C CA 1
ATOM 8398 C C . GLY C 1 249 ? 47.012 29.100 61.031 1.00 29.55 263 GLY C C 1
ATOM 8399 O O . GLY C 1 249 ? 45.812 28.716 60.897 1.00 18.61 263 GLY C O 1
ATOM 8403 N N . VAL C 1 250 ? 47.403 30.139 61.765 1.00 20.74 264 VAL C N 1
ATOM 8404 C CA . VAL C 1 250 ? 46.496 31.049 62.454 1.00 26.45 264 VAL C CA 1
ATOM 8405 C C . VAL C 1 250 ? 45.957 32.012 61.407 1.00 23.27 264 VAL C C 1
ATOM 8406 O O . VAL C 1 250 ? 46.722 32.613 60.660 1.00 24.89 264 VAL C O 1
ATOM 8419 N N . THR C 1 251 ? 44.647 32.133 61.314 1.00 25.53 265 THR C N 1
ATOM 8420 C CA . THR C 1 251 ? 44.074 33.001 60.309 1.00 26.55 265 THR C CA 1
ATOM 8421 C C . THR C 1 251 ? 43.329 34.137 60.967 1.00 23.94 265 THR C C 1
ATOM 8422 O O . THR C 1 251 ? 42.763 33.983 62.068 1.00 21.20 265 THR C O 1
ATOM 8433 N N . GLU C 1 252 ? 43.368 35.280 60.263 1.00 20.07 266 GLU C N 1
ATOM 8434 C CA . GLU C 1 252 ? 42.905 36.573 60.759 1.00 24.64 266 GLU C CA 1
ATOM 8435 C C . GLU C 1 252 ? 41.968 37.216 59.754 1.00 28.00 266 GLU C C 1
ATOM 8436 O O . GLU C 1 252 ? 42.158 37.075 58.543 1.00 21.78 266 GLU C O 1
ATOM 8448 N N . PHE C 1 253 ? 40.991 37.976 60.256 1.00 15.49 267 PHE C N 1
ATOM 8449 C CA . PHE C 1 253 ? 40.087 38.697 59.376 1.00 16.85 267 PHE C CA 1
ATOM 8450 C C . PHE C 1 253 ? 39.888 40.101 59.936 1.00 25.48 267 PHE C C 1
ATOM 8451 O O . PHE C 1 253 ? 39.498 40.270 61.100 1.00 15.37 267 PHE C O 1
ATOM 8468 N N . THR C 1 254 ? 40.229 41.102 59.122 1.00 20.46 268 THR C N 1
ATOM 8469 C CA . THR C 1 254 ? 39.877 42.480 59.431 1.00 18.93 268 THR C CA 1
ATOM 8470 C C . THR C 1 254 ? 38.456 42.723 58.938 1.00 23.62 268 THR C C 1
ATOM 8471 O O . THR C 1 254 ? 38.127 42.456 57.769 1.00 22.09 268 THR C O 1
ATOM 8482 N N . ILE C 1 255 ? 37.611 43.191 59.847 1.00 23.82 269 ILE C N 1
ATOM 8483 C CA . ILE C 1 255 ? 36.207 43.459 59.555 1.00 22.47 269 ILE C CA 1
ATOM 8484 C C . ILE C 1 255 ? 36.101 44.920 59.132 1.00 24.75 269 ILE C C 1
ATOM 8485 O O . ILE C 1 255 ? 36.287 45.807 59.981 1.00 25.45 269 ILE C O 1
ATOM 8501 N N . PRO C 1 256 ? 35.802 45.215 57.873 1.00 21.12 270 PRO C N 1
ATOM 8502 C CA . PRO C 1 256 ? 35.666 46.621 57.466 1.00 29.02 270 PRO C CA 1
ATOM 8503 C C . PRO C 1 256 ? 34.687 47.363 58.367 1.00 21.24 270 PRO C C 1
ATOM 8504 O O . PRO C 1 256 ? 33.618 46.864 58.692 1.00 20.43 270 PRO C O 1
ATOM 8515 N N . THR C 1 257 ? 35.047 48.567 58.774 1.00 21.18 271 THR C N 1
ATOM 8516 C CA . THR C 1 257 ? 34.145 49.314 59.644 1.00 33.50 271 THR C CA 1
ATOM 8517 C C . THR C 1 257 ? 32.794 49.567 58.974 1.00 22.78 271 THR C C 1
ATOM 8518 O O . THR C 1 257 ? 31.759 49.481 59.627 1.00 25.21 271 THR C O 1
ATOM 8529 N N . GLY C 1 258 ? 32.779 49.819 57.663 1.00 20.04 272 GLY C N 1
ATOM 8530 C CA . GLY C 1 258 ? 31.529 50.052 56.970 1.00 27.42 272 GLY C CA 1
ATOM 8531 C C . GLY C 1 258 ? 30.553 48.902 57.071 1.00 25.88 272 GLY C C 1
ATOM 8532 O O . GLY C 1 258 ? 29.366 49.063 56.791 1.00 24.68 272 GLY C O 1
ATOM 8536 N N . VAL C 1 259 ? 31.025 47.737 57.476 1.00 28.14 273 VAL C N 1
ATOM 8537 C CA . VAL C 1 259 ? 30.154 46.588 57.593 1.00 24.31 273 VAL C CA 1
ATOM 8538 C C . VAL C 1 259 ? 29.453 46.520 58.950 1.00 25.91 273 VAL C C 1
ATOM 8539 O O . VAL C 1 259 ? 28.371 45.931 59.046 1.00 22.98 273 VAL C O 1
ATOM 8552 N N . ILE C 1 260 ? 30.006 47.158 59.982 1.00 23.24 274 ILE C N 1
ATOM 8553 C CA . ILE C 1 260 ? 29.512 47.028 61.348 1.00 21.20 274 ILE C CA 1
ATOM 8554 C C . ILE C 1 260 ? 29.214 48.370 61.986 1.00 25.43 274 ILE C C 1
ATOM 8555 O O . ILE C 1 260 ? 28.804 48.400 63.139 1.00 19.54 274 ILE C O 1
ATOM 8571 N N . SER C 1 261 ? 29.438 49.494 61.283 1.00 25.28 275 SER C N 1
ATOM 8572 C CA . SER C 1 261 ? 29.497 50.803 61.954 1.00 27.73 275 SER C CA 1
ATOM 8573 C C . SER C 1 261 ? 28.256 51.092 62.806 1.00 22.87 275 SER C C 1
ATOM 8574 O O . SER C 1 261 ? 28.367 51.553 63.946 1.00 22.56 275 SER C O 1
ATOM 8582 N N . ASN C 1 262 ? 27.068 50.834 62.264 1.00 24.65 276 ASN C N 1
ATOM 8583 C CA . ASN C 1 262 ? 25.806 51.162 62.917 1.00 20.14 276 ASN C CA 1
ATOM 8584 C C . ASN C 1 262 ? 25.479 50.225 64.078 1.00 24.69 276 ASN C C 1
ATOM 8585 O O . ASN C 1 262 ? 24.540 50.499 64.824 1.00 24.45 276 ASN C O 1
ATOM 8596 N N . LEU C 1 263 ? 26.213 49.130 64.254 1.00 23.86 277 LEU C N 1
ATOM 8597 C CA . LEU C 1 263 ? 26.113 48.321 65.469 1.00 25.02 277 LEU C CA 1
ATOM 8598 C C . LEU C 1 263 ? 27.079 48.743 66.571 1.00 26.15 277 LEU C C 1
ATOM 8599 O O . LEU C 1 263 ? 26.969 48.233 67.686 1.00 27.30 277 LEU C O 1
ATOM 8615 N N . LEU C 1 264 ? 28.014 49.648 66.297 1.00 25.79 278 LEU C N 1
ATOM 8616 C CA . LEU C 1 264 ? 28.968 50.099 67.305 1.00 26.27 278 LEU C CA 1
ATOM 8617 C C . LEU C 1 264 ? 28.284 50.966 68.352 1.00 31.38 278 LEU C C 1
ATOM 8618 O O . LEU C 1 264 ? 27.330 51.698 68.069 1.00 29.52 278 LEU C O 1
ATOM 8634 N N . VAL C 1 265 ? 28.776 50.863 69.585 1.00 29.01 279 VAL C N 1
ATOM 8635 C CA . VAL C 1 265 ? 28.293 51.737 70.651 1.00 35.95 279 VAL C CA 1
ATOM 8636 C C . VAL C 1 265 ? 28.689 53.190 70.390 1.00 31.14 279 VAL C C 1
ATOM 8637 O O . VAL C 1 265 ? 27.952 54.120 70.736 1.00 29.76 279 VAL C O 1
ATOM 8650 N N . GLY C 1 266 ? 29.866 53.400 69.818 1.00 33.74 280 GLY C N 1
ATOM 8651 C CA . GLY C 1 266 ? 30.391 54.728 69.570 1.00 31.90 280 GLY C CA 1
ATOM 8652 C C . GLY C 1 266 ? 31.648 54.648 68.728 1.00 31.76 280 GLY C C 1
ATOM 8653 O O . GLY C 1 266 ? 31.966 53.611 68.140 1.00 25.52 280 GLY C O 1
ATOM 8657 N N . GLU C 1 267 ? 32.359 55.770 68.670 1.00 31.01 281 GLU C N 1
ATOM 8658 C CA . GLU C 1 267 ? 33.550 55.906 67.836 1.00 41.31 281 GLU C CA 1
ATOM 8659 C C . GLU C 1 267 ? 34.834 55.871 68.652 1.00 35.32 281 GLU C C 1
ATOM 8660 O O . GLU C 1 267 ? 35.896 56.242 68.142 1.00 34.01 281 GLU C O 1
ATOM 8672 N N . ARG C 1 268 ? 34.769 55.392 69.893 1.00 33.30 282 ARG C N 1
ATOM 8673 C CA . ARG C 1 268 ? 35.966 55.364 70.732 1.00 39.27 282 ARG C CA 1
ATOM 8674 C C . ARG C 1 268 ? 37.003 54.386 70.196 1.00 31.99 282 ARG C C 1
ATOM 8675 O O . ARG C 1 268 ? 38.197 54.697 70.149 1.00 31.98 282 ARG C O 1
ATOM 8696 N N . TYR C 1 269 ? 36.574 53.202 69.779 1.00 26.63 283 TYR C N 1
ATOM 8697 C CA . TYR C 1 269 ? 37.509 52.117 69.512 1.00 26.09 283 TYR C CA 1
ATOM 8698 C C . TYR C 1 269 ? 37.616 51.709 68.055 1.00 25.88 283 TYR C C 1
ATOM 8699 O O . TYR C 1 269 ? 38.733 51.565 67.548 1.00 28.26 283 TYR C O 1
ATOM 8717 N N . ILE C 1 270 ? 36.490 51.471 67.386 1.00 21.33 284 ILE C N 1
ATOM 8718 C CA . ILE C 1 270 ? 36.459 51.118 65.971 1.00 21.74 284 ILE C CA 1
ATOM 8719 C C . ILE C 1 270 ? 36.048 52.336 65.124 1.00 25.93 284 ILE C C 1
ATOM 8720 O O . ILE C 1 270 ? 35.019 52.972 65.384 1.00 27.65 284 ILE C O 1
ATOM 8736 N N . ARG C 1 271 ? 36.819 52.621 64.082 1.00 25.02 285 ARG C N 1
ATOM 8737 C CA . ARG C 1 271 ? 36.660 53.830 63.259 1.00 31.89 285 ARG C CA 1
ATOM 8738 C C . ARG C 1 271 ? 37.029 53.585 61.808 1.00 29.51 285 ARG C C 1
ATOM 8739 O O . ARG C 1 271 ? 37.499 52.498 61.447 1.00 25.91 285 ARG C O 1
ATOM 8761 N N . LYS D 2 2 ? 51.929 18.610 44.749 1.00 33.59 1 LYS D N 1
ATOM 8762 C CA . LYS D 2 2 ? 50.806 17.845 44.117 1.00 36.84 1 LYS D CA 1
ATOM 8763 C C . LYS D 2 2 ? 49.631 17.738 45.071 1.00 35.39 1 LYS D C 1
ATOM 8764 O O . LYS D 2 2 ? 49.807 17.580 46.267 1.00 33.07 1 LYS D O 1
ATOM 8783 N N . VAL D 2 3 ? 48.428 17.827 44.539 1.00 40.08 2 VAL D N 1
ATOM 8784 C CA . VAL D 2 3 ? 47.219 17.684 45.329 1.00 30.39 2 VAL D CA 1
ATOM 8785 C C . VAL D 2 3 ? 46.642 16.316 45.004 1.00 34.31 2 VAL D C 1
ATOM 8786 O O . VAL D 2 3 ? 46.162 16.074 43.891 1.00 29.89 2 VAL D O 1
ATOM 8799 N N . PHE D 2 4 ? 46.703 15.407 45.961 1.00 26.86 3 PHE D N 1
ATOM 8800 C CA . PHE D 2 4 ? 46.123 14.096 45.746 1.00 26.55 3 PHE D CA 1
ATOM 8801 C C . PHE D 2 4 ? 44.612 14.200 45.743 1.00 33.81 3 PHE D C 1
ATOM 8802 O O . PHE D 2 4 ? 44.020 15.051 46.414 1.00 27.44 3 PHE D O 1
ATOM 8819 N N . GLY D 2 5 ? 43.989 13.348 44.946 1.00 32.90 4 GLY D N 1
ATOM 8820 C CA . GLY D 2 5 ? 42.598 13.045 45.148 1.00 33.88 4 GLY D CA 1
ATOM 8821 C C . GLY D 2 5 ? 42.449 12.090 46.308 1.00 34.61 4 GLY D C 1
ATOM 8822 O O . GLY D 2 5 ? 43.391 11.394 46.682 1.00 31.89 4 GLY D O 1
ATOM 8826 N N . ARG D 2 6 ? 41.257 12.077 46.894 1.00 26.66 5 ARG D N 1
ATOM 8827 C CA . ARG D 2 6 ? 41.044 11.280 48.096 1.00 35.08 5 ARG D CA 1
ATOM 8828 C C . ARG D 2 6 ? 41.365 9.808 47.849 1.00 36.77 5 ARG D C 1
ATOM 8829 O O . ARG D 2 6 ? 42.187 9.218 48.554 1.00 33.20 5 ARG D O 1
ATOM 8850 N N . CYS D 2 7 ? 40.713 9.189 46.854 1.00 31.52 6 CYS D N 1
ATOM 8851 C CA . CYS D 2 7 ? 40.934 7.762 46.624 1.00 36.20 6 CYS D CA 1
ATOM 8852 C C . CYS D 2 7 ? 42.358 7.512 46.145 1.00 35.72 6 CYS D C 1
ATOM 8853 O O . CYS D 2 7 ? 43.000 6.534 46.554 1.00 34.33 6 CYS D O 1
ATOM 8860 N N . GLU D 2 8 ? 42.886 8.427 45.332 1.00 33.14 7 GLU D N 1
ATOM 8861 C CA . GLU D 2 8 ? 44.264 8.313 44.873 1.00 36.78 7 GLU D CA 1
ATOM 8862 C C . GLU D 2 8 ? 45.209 8.172 46.055 1.00 38.25 7 GLU D C 1
ATOM 8863 O O . GLU D 2 8 ? 46.119 7.330 46.050 1.00 30.97 7 GLU D O 1
ATOM 8875 N N . LEU D 2 9 ? 44.996 8.988 47.087 1.00 35.66 8 LEU D N 1
ATOM 8876 C CA . LEU D 2 9 ? 45.863 8.941 48.254 1.00 29.81 8 LEU D CA 1
ATOM 8877 C C . LEU D 2 9 ? 45.598 7.710 49.108 1.00 26.09 8 LEU D C 1
ATOM 8878 O O . LEU D 2 9 ? 46.527 7.194 49.738 1.00 23.11 8 LEU D O 1
ATOM 8894 N N . ALA D 2 10 ? 44.346 7.244 49.184 1.00 30.73 9 ALA D N 1
ATOM 8895 C CA . ALA D 2 10 ? 44.093 5.987 49.896 1.00 32.71 9 ALA D CA 1
ATOM 8896 C C . ALA D 2 10 ? 44.867 4.851 49.249 1.00 34.66 9 ALA D C 1
ATOM 8897 O O . ALA D 2 10 ? 45.543 4.078 49.934 1.00 31.55 9 ALA D O 1
ATOM 8904 N N . ALA D 2 11 ? 44.777 4.744 47.922 1.00 33.06 10 ALA D N 1
ATOM 8905 C CA . ALA D 2 11 ? 45.442 3.659 47.216 1.00 35.41 10 ALA D CA 1
ATOM 8906 C C . ALA D 2 11 ? 46.928 3.709 47.473 1.00 38.73 10 ALA D C 1
ATOM 8907 O O . ALA D 2 11 ? 47.555 2.679 47.747 1.00 34.77 10 ALA D O 1
ATOM 8914 N N . ALA D 2 12 ? 47.507 4.908 47.397 1.00 34.26 11 ALA D N 1
ATOM 8915 C CA . ALA D 2 12 ? 48.941 5.035 47.580 1.00 29.38 11 ALA D CA 1
ATOM 8916 C C . ALA D 2 12 ? 49.351 4.713 49.007 1.00 38.90 11 ALA D C 1
ATOM 8917 O O . ALA D 2 12 ? 50.391 4.074 49.230 1.00 32.84 11 ALA D O 1
ATOM 8924 N N . MET D 2 13 ? 48.558 5.150 49.990 1.00 31.99 12 MET D N 1
ATOM 8925 C CA . MET D 2 13 ? 48.908 4.883 51.382 1.00 33.68 12 MET D CA 1
ATOM 8926 C C . MET D 2 13 ? 48.846 3.392 51.684 1.00 34.06 12 MET D C 1
ATOM 8927 O O . MET D 2 13 ? 49.666 2.876 52.460 1.00 30.60 12 MET D O 1
ATOM 8941 N N . LYS D 2 14 ? 47.873 2.691 51.083 1.00 31.82 13 LYS D N 1
ATOM 8942 C CA . LYS D 2 14 ? 47.780 1.246 51.224 1.00 30.64 13 LYS D CA 1
ATOM 8943 C C . LYS D 2 14 ? 49.008 0.555 50.621 1.00 37.62 13 LYS D C 1
ATOM 8944 O O . LYS D 2 14 ? 49.679 -0.245 51.287 1.00 35.95 13 LYS D O 1
ATOM 8963 N N . ARG D 2 15 ? 49.332 0.859 49.365 1.00 29.39 14 ARG D N 1
ATOM 8964 C CA . ARG D 2 15 ? 50.549 0.302 48.784 1.00 36.94 14 ARG D CA 1
ATOM 8965 C C . ARG D 2 15 ? 51.777 0.572 49.663 1.00 33.61 14 ARG D C 1
ATOM 8966 O O . ARG D 2 15 ? 52.702 -0.244 49.710 1.00 31.60 14 ARG D O 1
ATOM 8987 N N . HIS D 2 16 ? 51.813 1.697 50.371 1.00 34.61 15 HIS D N 1
ATOM 8988 C CA . HIS D 2 16 ? 52.945 2.016 51.233 1.00 29.38 15 HIS D CA 1
ATOM 8989 C C . HIS D 2 16 ? 52.813 1.458 52.662 1.00 31.94 15 HIS D C 1
ATOM 8990 O O . HIS D 2 16 ? 53.633 1.797 53.526 1.00 31.71 15 HIS D O 1
ATOM 9004 N N . GLY D 2 17 ? 51.811 0.623 52.924 1.00 34.03 16 GLY D N 1
ATOM 9005 C CA . GLY D 2 17 ? 51.767 -0.146 54.149 1.00 33.98 16 GLY D CA 1
ATOM 9006 C C . GLY D 2 17 ? 51.206 0.579 55.348 1.00 43.95 16 GLY D C 1
ATOM 9007 O O . GLY D 2 17 ? 51.593 0.259 56.485 1.00 37.93 16 GLY D O 1
ATOM 9011 N N . LEU D 2 18 ? 50.328 1.570 55.141 1.00 31.62 17 LEU D N 1
ATOM 9012 C CA . LEU D 2 18 ? 49.711 2.222 56.286 1.00 32.36 17 LEU D CA 1
ATOM 9013 C C . LEU D 2 18 ? 48.425 1.552 56.694 1.00 34.96 17 LEU D C 1
ATOM 9014 O O . LEU D 2 18 ? 47.980 1.773 57.826 1.00 33.99 17 LEU D O 1
ATOM 9030 N N . ASP D 2 19 ? 47.816 0.758 55.802 1.00 30.84 18 ASP D N 1
ATOM 9031 C CA . ASP D 2 19 ? 46.555 0.115 56.130 1.00 35.58 18 ASP D CA 1
ATOM 9032 C C . ASP D 2 19 ? 46.736 -0.846 57.293 1.00 43.83 18 ASP D C 1
ATOM 9033 O O . ASP D 2 19 ? 47.431 -1.867 57.182 1.00 34.19 18 ASP D O 1
ATOM 9042 N N . ASN D 2 20 ? 46.107 -0.501 58.417 1.00 41.51 19 ASN D N 1
ATOM 9043 C CA . ASN D 2 20 ? 46.215 -1.217 59.680 1.00 37.93 19 ASN D CA 1
ATOM 9044 C C . ASN D 2 20 ? 47.615 -1.117 60.300 1.00 41.41 19 ASN D C 1
ATOM 9045 O O . ASN D 2 20 ? 47.926 -1.855 61.265 1.00 35.24 19 ASN D O 1
ATOM 9056 N N . TYR D 2 21 ? 48.482 -0.218 59.825 1.00 35.90 20 TYR D N 1
ATOM 9057 C CA . TYR D 2 21 ? 49.758 -0.061 60.516 1.00 27.95 20 TYR D CA 1
ATOM 9058 C C . TYR D 2 21 ? 49.500 0.441 61.936 1.00 42.43 20 TYR D C 1
ATOM 9059 O O . TYR D 2 21 ? 48.833 1.468 62.149 1.00 35.31 20 TYR D O 1
ATOM 9077 N N . ARG D 2 22 ? 50.003 -0.324 62.903 1.00 38.90 21 ARG D N 1
ATOM 9078 C CA . ARG D 2 22 ? 49.822 -0.083 64.345 1.00 40.17 21 ARG D CA 1
ATOM 9079 C C . ARG D 2 22 ? 48.363 -0.091 64.778 1.00 31.74 21 ARG D C 1
ATOM 9080 O O . ARG D 2 22 ? 47.990 0.578 65.738 1.00 38.30 21 ARG D O 1
ATOM 9101 N N . GLY D 2 23 ? 47.542 -0.884 64.114 1.00 34.30 22 GLY D N 1
ATOM 9102 C CA . GLY D 2 23 ? 46.148 -1.026 64.482 1.00 42.49 22 GLY D CA 1
ATOM 9103 C C . GLY D 2 23 ? 45.220 -0.049 63.797 1.00 40.56 22 GLY D C 1
ATOM 9104 O O . GLY D 2 23 ? 43.998 -0.280 63.776 1.00 40.65 22 GLY D O 1
ATOM 9108 N N . TYR D 2 24 ? 45.776 1.018 63.220 1.00 40.91 23 TYR D N 1
ATOM 9109 C CA . TYR D 2 24 ? 44.997 2.113 62.665 1.00 34.25 23 TYR D CA 1
ATOM 9110 C C . TYR D 2 24 ? 44.603 1.798 61.227 1.00 32.94 23 TYR D C 1
ATOM 9111 O O . TYR D 2 24 ? 45.459 1.740 60.333 1.00 34.00 23 TYR D O 1
ATOM 9129 N N . SER D 2 25 ? 43.305 1.655 61.004 1.00 25.30 24 SER D N 1
ATOM 9130 C CA . SER D 2 25 ? 42.790 1.427 59.670 1.00 31.82 24 SER D CA 1
ATOM 9131 C C . SER D 2 25 ? 43.133 2.600 58.735 1.00 36.43 24 SER D C 1
ATOM 9132 O O . SER D 2 25 ? 43.352 3.734 59.159 1.00 33.44 24 SER D O 1
ATOM 9140 N N . LEU D 2 26 ? 43.125 2.302 57.436 1.00 33.25 25 LEU D N 1
ATOM 9141 C CA . LEU D 2 26 ? 43.580 3.229 56.402 1.00 37.56 25 LEU D CA 1
ATOM 9142 C C . LEU D 2 26 ? 42.834 4.559 56.438 1.00 36.31 25 LEU D C 1
ATOM 9143 O O . LEU D 2 26 ? 43.393 5.600 56.060 1.00 28.94 25 LEU D O 1
ATOM 9159 N N . GLY D 2 27 ? 41.560 4.540 56.824 1.00 33.45 26 GLY D N 1
ATOM 9160 C CA . GLY D 2 27 ? 40.773 5.761 56.789 1.00 29.32 26 GLY D CA 1
ATOM 9161 C C . GLY D 2 27 ? 41.276 6.795 57.772 1.00 32.83 26 GLY D C 1
ATOM 9162 O O . GLY D 2 27 ? 41.197 7.991 57.516 1.00 28.55 26 GLY D O 1
ATOM 9166 N N . ASN D 2 28 ? 41.816 6.348 58.899 1.00 30.84 27 ASN D N 1
ATOM 9167 C CA . ASN D 2 28 ? 42.485 7.254 59.819 1.00 31.94 27 ASN D CA 1
ATOM 9168 C C . ASN D 2 28 ? 43.567 8.069 59.123 1.00 35.67 27 ASN D C 1
ATOM 9169 O O . ASN D 2 28 ? 43.633 9.301 59.280 1.00 30.27 27 ASN D O 1
ATOM 9180 N N . TRP D 2 29 ? 44.424 7.397 58.339 1.00 26.60 28 TRP D N 1
ATOM 9181 C CA . TRP D 2 29 ? 45.558 8.087 57.720 1.00 33.05 28 TRP D CA 1
ATOM 9182 C C . TRP D 2 29 ? 45.103 9.106 56.687 1.00 24.69 28 TRP D C 1
ATOM 9183 O O . TRP D 2 29 ? 45.640 10.215 56.631 1.00 23.86 28 TRP D O 1
ATOM 9204 N N . VAL D 2 30 ? 44.106 8.763 55.878 1.00 27.37 29 VAL D N 1
ATOM 9205 C CA . VAL D 2 30 ? 43.562 9.718 54.907 1.00 28.97 29 VAL D CA 1
ATOM 9206 C C . VAL D 2 30 ? 42.911 10.895 55.633 1.00 33.86 29 VAL D C 1
ATOM 9207 O O . VAL D 2 30 ? 43.142 12.077 55.315 1.00 24.22 29 VAL D O 1
ATOM 9220 N N . CYS D 2 31 ? 42.065 10.582 56.610 1.00 28.50 30 CYS D N 1
ATOM 9221 C CA . CYS D 2 31 ? 41.421 11.626 57.389 1.00 33.43 30 CYS D CA 1
ATOM 9222 C C . CYS D 2 31 ? 42.472 12.553 57.986 1.00 21.20 30 CYS D C 1
ATOM 9223 O O . CYS D 2 31 ? 42.346 13.769 57.928 1.00 22.87 30 CYS D O 1
ATOM 9230 N N . ALA D 2 32 ? 43.533 11.994 58.552 1.00 24.84 31 ALA D N 1
ATOM 9231 C CA . ALA D 2 32 ? 44.539 12.852 59.157 1.00 22.53 31 ALA D CA 1
ATOM 9232 C C . ALA D 2 32 ? 45.182 13.754 58.116 1.00 27.23 31 ALA D C 1
ATOM 9233 O O . ALA D 2 32 ? 45.461 14.931 58.385 1.00 23.40 31 ALA D O 1
ATOM 9240 N N . ALA D 2 33 ? 45.406 13.239 56.911 1.00 29.23 32 ALA D N 1
ATOM 9241 C CA . ALA D 2 33 ? 46.028 14.078 55.896 1.00 26.45 32 ALA D CA 1
ATOM 9242 C C . ALA D 2 33 ? 45.083 15.191 55.459 1.00 28.19 32 ALA D C 1
ATOM 9243 O O . ALA D 2 33 ? 45.519 16.330 55.223 1.00 23.29 32 ALA D O 1
ATOM 9250 N N . LYS D 2 34 ? 43.788 14.875 55.352 1.00 24.94 33 LYS D N 1
ATOM 9251 C CA . LYS D 2 34 ? 42.780 15.878 55.003 1.00 22.46 33 LYS D CA 1
ATOM 9252 C C . LYS D 2 34 ? 42.927 17.129 55.853 1.00 17.83 33 LYS D C 1
ATOM 9253 O O . LYS D 2 34 ? 43.036 18.239 55.336 1.00 19.12 33 LYS D O 1
ATOM 9272 N N . PHE D 2 35 ? 42.924 16.967 57.166 1.00 25.03 34 PHE D N 1
ATOM 9273 C CA . PHE D 2 35 ? 42.880 18.111 58.071 1.00 21.41 34 PHE D CA 1
ATOM 9274 C C . PHE D 2 35 ? 44.245 18.725 58.339 1.00 19.95 34 PHE D C 1
ATOM 9275 O O . PHE D 2 35 ? 44.284 19.832 58.875 1.00 26.26 34 PHE D O 1
ATOM 9292 N N . GLU D 2 36 ? 45.348 18.067 57.934 1.00 20.42 35 GLU D N 1
ATOM 9293 C CA . GLU D 2 36 ? 46.669 18.675 57.995 1.00 15.30 35 GLU D CA 1
ATOM 9294 C C . GLU D 2 36 ? 46.932 19.541 56.768 1.00 19.75 35 GLU D C 1
ATOM 9295 O O . GLU D 2 36 ? 47.247 20.729 56.887 1.00 16.47 35 GLU D O 1
ATOM 9307 N N . SER D 2 37 ? 46.819 18.948 55.574 1.00 19.95 36 SER D N 1
ATOM 9308 C CA . SER D 2 37 ? 47.326 19.540 54.356 1.00 23.42 36 SER D CA 1
ATOM 9309 C C . SER D 2 37 ? 46.294 19.658 53.244 1.00 25.59 36 SER D C 1
ATOM 9310 O O . SER D 2 37 ? 46.639 20.131 52.147 1.00 22.48 36 SER D O 1
ATOM 9318 N N . ASN D 2 38 ? 45.055 19.218 53.479 1.00 21.17 37 ASN D N 1
ATOM 9319 C CA . ASN D 2 38 ? 44.044 19.093 52.415 1.00 25.91 37 ASN D CA 1
ATOM 9320 C C . ASN D 2 38 ? 44.593 18.304 51.231 1.00 24.92 37 ASN D C 1
ATOM 9321 O O . ASN D 2 38 ? 44.265 18.589 50.082 1.00 22.67 37 ASN D O 1
ATOM 9332 N N . PHE D 2 39 ? 45.480 17.347 51.509 1.00 27.25 38 PHE D N 1
ATOM 9333 C CA . PHE D 2 39 ? 46.065 16.458 50.503 1.00 25.66 38 PHE D CA 1
ATOM 9334 C C . PHE D 2 39 ? 47.130 17.146 49.635 1.00 30.62 38 PHE D C 1
ATOM 9335 O O . PHE D 2 39 ? 47.502 16.618 48.576 1.00 26.81 38 PHE D O 1
ATOM 9352 N N . ASN D 2 40 ? 47.644 18.306 50.049 1.00 27.85 39 ASN D N 1
ATOM 9353 C CA . ASN D 2 40 ? 48.682 19.046 49.309 1.00 30.51 39 ASN D CA 1
ATOM 9354 C C . ASN D 2 40 ? 50.067 18.621 49.795 1.00 28.82 39 ASN D C 1
ATOM 9355 O O . ASN D 2 40 ? 50.459 18.973 50.915 1.00 26.50 39 ASN D O 1
ATOM 9366 N N . THR D 2 41 ? 50.835 17.909 48.949 1.00 23.21 40 THR D N 1
ATOM 9367 C CA . THR D 2 41 ? 52.189 17.519 49.366 1.00 25.52 40 THR D CA 1
ATOM 9368 C C . THR D 2 41 ? 53.125 18.700 49.600 1.00 25.96 40 THR D C 1
ATOM 9369 O O . THR D 2 41 ? 54.124 18.535 50.306 1.00 29.82 40 THR D O 1
ATOM 9380 N N . GLN D 2 42 ? 52.837 19.886 49.055 1.00 24.61 41 GLN D N 1
ATOM 9381 C CA . GLN D 2 42 ? 53.753 21.025 49.158 1.00 24.63 41 GLN D CA 1
ATOM 9382 C C . GLN D 2 42 ? 53.403 21.976 50.287 1.00 26.15 41 GLN D C 1
ATOM 9383 O O . GLN D 2 42 ? 54.077 23.001 50.454 1.00 27.29 41 GLN D O 1
ATOM 9397 N N . ALA D 2 43 ? 52.370 21.661 51.057 1.00 20.61 42 ALA D N 1
ATOM 9398 C CA . ALA D 2 43 ? 51.906 22.562 52.099 1.00 22.43 42 ALA D CA 1
ATOM 9399 C C . ALA D 2 43 ? 52.992 22.789 53.137 1.00 22.97 42 ALA D C 1
ATOM 9400 O O . ALA D 2 43 ? 53.728 21.874 53.505 1.00 21.05 42 ALA D O 1
ATOM 9407 N N . THR D 2 44 ? 53.063 24.021 53.610 1.00 24.66 43 THR D N 1
ATOM 9408 C CA . THR D 2 44 ? 54.029 24.478 54.579 1.00 27.44 43 THR D CA 1
ATOM 9409 C C . THR D 2 44 ? 53.352 25.449 55.539 1.00 28.14 43 THR D C 1
ATOM 9410 O O . THR D 2 44 ? 52.476 26.215 55.148 1.00 26.14 43 THR D O 1
ATOM 9421 N N . ASN D 2 45 ? 53.789 25.432 56.792 1.00 21.22 44 ASN D N 1
ATOM 9422 C CA . ASN D 2 45 ? 53.245 26.328 57.809 1.00 32.28 44 ASN D CA 1
ATOM 9423 C C . ASN D 2 45 ? 54.346 26.620 58.820 1.00 32.26 44 ASN D C 1
ATOM 9424 O O . ASN D 2 45 ? 54.699 25.740 59.610 1.00 27.94 44 ASN D O 1
ATOM 9435 N N . ARG D 2 46 ? 54.885 27.838 58.791 1.00 33.44 45 ARG D N 1
ATOM 9436 C CA . ARG D 2 46 ? 55.913 28.281 59.743 1.00 37.05 45 ARG D CA 1
ATOM 9437 C C . ARG D 2 46 ? 55.290 28.810 61.038 1.00 27.45 45 ARG D C 1
ATOM 9438 O O . ARG D 2 46 ? 54.304 29.547 61.016 1.00 29.69 45 ARG D O 1
ATOM 9459 N N . ASN D 2 47 ? 55.913 28.491 62.162 1.00 26.66 46 ASN D N 1
ATOM 9460 C CA . ASN D 2 47 ? 55.327 28.776 63.458 1.00 33.61 46 ASN D CA 1
ATOM 9461 C C . ASN D 2 47 ? 56.174 29.731 64.289 1.00 29.47 46 ASN D C 1
ATOM 9462 O O . ASN D 2 47 ? 57.303 30.079 63.945 1.00 32.43 46 ASN D O 1
ATOM 9473 N N . THR D 2 48 ? 55.579 30.139 65.416 1.00 33.26 47 THR D N 1
ATOM 9474 C CA . THR D 2 48 ? 56.162 31.150 66.302 1.00 42.08 47 THR D CA 1
ATOM 9475 C C . THR D 2 48 ? 57.491 30.698 66.903 1.00 41.20 47 THR D C 1
ATOM 9476 O O . THR D 2 48 ? 58.363 31.528 67.178 1.00 40.34 47 THR D O 1
ATOM 9487 N N . ASP D 2 49 ? 57.654 29.397 67.155 1.00 33.59 48 ASP D N 1
ATOM 9488 C CA . ASP D 2 49 ? 58.899 28.921 67.729 1.00 36.34 48 ASP D CA 1
ATOM 9489 C C . ASP D 2 49 ? 60.006 28.764 66.680 1.00 32.56 48 ASP D C 1
ATOM 9490 O O . ASP D 2 49 ? 61.075 28.302 67.050 1.00 29.20 48 ASP D O 1
ATOM 9499 N N . GLY D 2 50 ? 59.796 29.168 65.413 1.00 26.33 49 GLY D N 1
ATOM 9500 C CA . GLY D 2 50 ? 60.803 29.032 64.369 1.00 37.35 49 GLY D CA 1
ATOM 9501 C C . GLY D 2 50 ? 60.816 27.702 63.607 1.00 32.70 49 GLY D C 1
ATOM 9502 O O . GLY D 2 50 ? 61.577 27.572 62.631 1.00 24.46 49 GLY D O 1
ATOM 9506 N N . SER D 2 51 ? 60.019 26.718 64.035 1.00 31.02 50 SER D N 1
ATOM 9507 C CA . SER D 2 51 ? 59.785 25.438 63.366 1.00 25.65 50 SER D CA 1
ATOM 9508 C C . SER D 2 51 ? 58.829 25.602 62.179 1.00 30.94 50 SER D C 1
ATOM 9509 O O . SER D 2 51 ? 58.114 26.604 62.055 1.00 27.45 50 SER D O 1
ATOM 9517 N N . THR D 2 52 ? 58.814 24.583 61.307 1.00 35.74 51 THR D N 1
ATOM 9518 C CA . THR D 2 52 ? 57.933 24.513 60.143 1.00 32.88 51 THR D CA 1
ATOM 9519 C C . THR D 2 52 ? 57.287 23.135 60.079 1.00 26.22 51 THR D C 1
ATOM 9520 O O . THR D 2 52 ? 57.949 22.132 60.359 1.00 25.34 51 THR D O 1
ATOM 9531 N N . ASP D 2 53 ? 55.986 23.098 59.739 1.00 28.21 52 ASP D N 1
ATOM 9532 C CA . ASP D 2 53 ? 55.271 21.856 59.404 1.00 28.70 52 ASP D CA 1
ATOM 9533 C C . ASP D 2 53 ? 55.376 21.590 57.903 1.00 23.68 52 ASP D C 1
ATOM 9534 O O . ASP D 2 53 ? 55.095 22.477 57.102 1.00 25.20 52 ASP D O 1
ATOM 9543 N N . TYR D 2 54 ? 55.701 20.353 57.519 1.00 25.69 53 TYR D N 1
ATOM 9544 C CA . TYR D 2 54 ? 56.012 20.011 56.127 1.00 22.42 53 TYR D CA 1
ATOM 9545 C C . TYR D 2 54 ? 55.115 18.915 55.582 1.00 21.82 53 TYR D C 1
ATOM 9546 O O . TYR D 2 54 ? 54.972 17.840 56.187 1.00 26.15 53 TYR D O 1
ATOM 9564 N N . GLY D 2 55 ? 54.520 19.191 54.442 1.00 23.18 54 GLY D N 1
ATOM 9565 C CA . GLY D 2 55 ? 53.983 18.144 53.618 1.00 21.87 54 GLY D CA 1
ATOM 9566 C C . GLY D 2 55 ? 52.622 17.641 54.051 1.00 24.99 54 GLY D C 1
ATOM 9567 O O . GLY D 2 55 ? 51.914 18.243 54.890 1.00 22.38 54 GLY D O 1
ATOM 9571 N N . ILE D 2 56 ? 52.296 16.459 53.496 1.00 24.23 55 ILE D N 1
ATOM 9572 C CA . ILE D 2 56 ? 50.923 15.970 53.408 1.00 27.65 55 ILE D CA 1
ATOM 9573 C C . ILE D 2 56 ? 50.386 15.642 54.772 1.00 25.16 55 ILE D C 1
ATOM 9574 O O . ILE D 2 56 ? 49.168 15.747 55.005 1.00 21.69 55 ILE D O 1
ATOM 9590 N N . LEU D 2 57 ? 51.266 15.253 55.696 1.00 20.31 56 LEU D N 1
ATOM 9591 C CA . LEU D 2 57 ? 50.880 15.061 57.086 1.00 25.50 56 LEU D CA 1
ATOM 9592 C C . LEU D 2 57 ? 51.454 16.147 58.012 1.00 25.87 56 LEU D C 1
ATOM 9593 O O . LEU D 2 57 ? 51.382 16.010 59.231 1.00 20.20 56 LEU D O 1
ATOM 9609 N N . GLN D 2 58 ? 52.055 17.202 57.467 1.00 20.16 57 GLN D N 1
ATOM 9610 C CA . GLN D 2 58 ? 52.445 18.371 58.254 1.00 23.03 57 GLN D CA 1
ATOM 9611 C C . GLN D 2 58 ? 53.390 18.001 59.414 1.00 26.23 57 GLN D C 1
ATOM 9612 O O . GLN D 2 58 ? 53.244 18.469 60.559 1.00 21.10 57 GLN D O 1
ATOM 9626 N N . ILE D 2 59 ? 54.422 17.212 59.082 1.00 25.33 58 ILE D N 1
ATOM 9627 C CA . ILE D 2 59 ? 55.434 16.786 60.049 1.00 23.34 58 ILE D CA 1
ATOM 9628 C C . ILE D 2 59 ? 56.302 17.973 60.472 1.00 18.87 58 ILE D C 1
ATOM 9629 O O . ILE D 2 59 ? 56.777 18.738 59.636 1.00 25.67 58 ILE D O 1
ATOM 9645 N N . ASN D 2 60 ? 56.602 18.089 61.758 1.00 25.86 59 ASN D N 1
ATOM 9646 C CA . ASN D 2 60 ? 57.203 19.320 62.267 1.00 29.50 59 ASN D CA 1
ATOM 9647 C C . ASN D 2 60 ? 58.705 19.176 62.503 1.00 26.61 59 ASN D C 1
ATOM 9648 O O . ASN D 2 60 ? 59.171 18.155 63.008 1.00 21.95 59 ASN D O 1
ATOM 9659 N N . SER D 2 61 ? 59.450 20.237 62.171 1.00 30.45 60 SER D N 1
ATOM 9660 C CA . SER D 2 61 ? 60.912 20.208 62.118 1.00 35.05 60 SER D CA 1
ATOM 9661 C C . SER D 2 61 ? 61.561 20.308 63.480 1.00 36.45 60 SER D C 1
ATOM 9662 O O . SER D 2 61 ? 62.792 20.299 63.550 1.00 29.63 60 SER D O 1
ATOM 9670 N N . ARG D 2 62 ? 60.779 20.461 64.553 1.00 33.23 61 ARG D N 1
ATOM 9671 C CA . ARG D 2 62 ? 61.402 20.583 65.856 1.00 33.83 61 ARG D CA 1
ATOM 9672 C C . ARG D 2 62 ? 61.870 19.216 66.346 1.00 35.71 61 ARG D C 1
ATOM 9673 O O . ARG D 2 62 ? 62.871 19.125 67.064 1.00 34.02 61 ARG D O 1
ATOM 9694 N N . TRP D 2 63 ? 61.213 18.159 65.910 1.00 25.06 62 TRP D N 1
ATOM 9695 C CA . TRP D 2 63 ? 61.535 16.809 66.326 1.00 33.51 62 TRP D CA 1
ATOM 9696 C C . TRP D 2 63 ? 61.986 15.903 65.185 1.00 36.97 62 TRP D C 1
ATOM 9697 O O . TRP D 2 63 ? 62.873 15.075 65.375 1.00 34.44 62 TRP D O 1
ATOM 9718 N N . TRP D 2 64 ? 61.382 16.019 64.002 1.00 32.61 63 TRP D N 1
ATOM 9719 C CA . TRP D 2 64 ? 61.325 14.894 63.082 1.00 31.79 63 TRP D CA 1
ATOM 9720 C C . TRP D 2 64 ? 62.182 15.023 61.829 1.00 32.70 63 TRP D C 1
ATOM 9721 O O . TRP D 2 64 ? 62.529 13.990 61.248 1.00 31.94 63 TRP D O 1
ATOM 9742 N N . CYS D 2 65 ? 62.523 16.236 61.382 1.00 34.71 64 CYS D N 1
ATOM 9743 C CA . CYS D 2 65 ? 63.303 16.402 60.155 1.00 32.73 64 CYS D CA 1
ATOM 9744 C C . CYS D 2 65 ? 64.220 17.592 60.332 1.00 30.63 64 CYS D C 1
ATOM 9745 O O . CYS D 2 65 ? 64.112 18.343 61.294 1.00 32.48 64 CYS D O 1
ATOM 9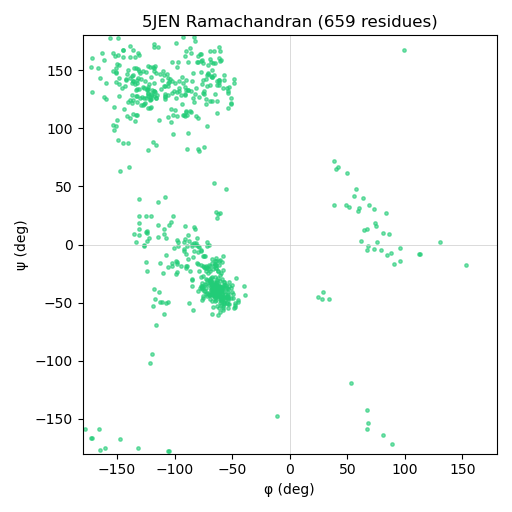752 N N . ASN D 2 66 ? 65.172 17.718 59.425 1.00 37.81 65 ASN D N 1
ATOM 9753 C CA . ASN D 2 66 ? 66.155 18.796 59.476 1.00 41.78 65 ASN D CA 1
ATOM 9754 C C . ASN D 2 66 ? 65.865 19.781 58.359 1.00 36.11 65 ASN D C 1
ATOM 9755 O O . ASN D 2 66 ? 65.753 19.384 57.193 1.00 38.29 65 ASN D O 1
ATOM 9766 N N . ASP D 2 67 ? 65.704 21.056 58.714 1.00 35.58 66 ASP D N 1
ATOM 9767 C CA . ASP D 2 67 ? 65.561 22.090 57.705 1.00 29.87 66 ASP D CA 1
ATOM 9768 C C . ASP D 2 67 ? 66.602 23.183 57.865 1.00 32.91 66 ASP D C 1
ATOM 9769 O O . ASP D 2 67 ? 66.490 24.231 57.222 1.00 35.30 66 ASP D O 1
ATOM 9778 N N . GLY D 2 68 ? 67.611 22.961 58.705 1.00 36.58 67 GLY D N 1
ATOM 9779 C CA . GLY D 2 68 ? 68.723 23.876 58.850 1.00 41.28 67 GLY D CA 1
ATOM 9780 C C . GLY D 2 68 ? 68.404 25.227 59.453 1.00 43.00 67 GLY D C 1
ATOM 9781 O O . GLY D 2 68 ? 69.329 26.015 59.683 1.00 42.78 67 GLY D O 1
ATOM 9785 N N . ARG D 2 69 ? 67.138 25.535 59.716 1.00 45.62 68 ARG D N 1
ATOM 9786 C CA . ARG D 2 69 ? 66.767 26.839 60.254 1.00 41.82 68 ARG D CA 1
ATOM 9787 C C . ARG D 2 69 ? 65.855 26.701 61.466 1.00 34.58 68 ARG D C 1
ATOM 9788 O O . ARG D 2 69 ? 65.084 27.610 61.755 1.00 43.61 68 ARG D O 1
ATOM 9809 N N . THR D 2 70 ? 65.909 25.575 62.163 1.00 29.75 69 THR D N 1
ATOM 9810 C CA . THR D 2 70 ? 65.150 25.359 63.392 1.00 41.21 69 THR D CA 1
ATOM 9811 C C . THR D 2 70 ? 66.139 25.013 64.497 1.00 47.51 69 THR D C 1
ATOM 9812 O O . THR D 2 70 ? 66.346 23.830 64.810 1.00 47.15 69 THR D O 1
ATOM 9823 N N . PRO D 2 71 ? 66.776 26.000 65.104 1.00 52.39 70 PRO D N 1
ATOM 9824 C CA . PRO D 2 71 ? 67.852 25.675 66.044 1.00 54.32 70 PRO D CA 1
ATOM 9825 C C . PRO D 2 71 ? 67.281 24.994 67.272 1.00 45.86 70 PRO D C 1
ATOM 9826 O O . PRO D 2 71 ? 66.122 25.192 67.637 1.00 42.90 70 PRO D O 1
ATOM 9837 N N . GLY D 2 72 ? 68.099 24.125 67.865 1.00 57.68 71 GLY D N 1
ATOM 9838 C CA . GLY D 2 72 ? 67.702 23.341 69.015 1.00 42.75 71 GLY D CA 1
ATOM 9839 C C . GLY D 2 72 ? 66.903 22.116 68.671 1.00 50.68 71 GLY D C 1
ATOM 9840 O O . GLY D 2 72 ? 66.383 21.449 69.575 1.00 55.33 71 GLY D O 1
ATOM 9844 N N . SER D 2 73 ? 66.816 21.780 67.398 1.00 43.96 72 SER D N 1
ATOM 9845 C CA . SER D 2 73 ? 65.890 20.765 66.936 1.00 45.37 72 SER D CA 1
ATOM 9846 C C . SER D 2 73 ? 66.582 19.413 66.796 1.00 48.49 72 SER D C 1
ATOM 9847 O O . SER D 2 73 ? 67.807 19.302 66.684 1.00 45.23 72 SER D O 1
ATOM 9854 N N . ARG D 2 74 ? 65.765 18.375 66.843 1.00 39.34 73 ARG D N 1
ATOM 9855 C CA . ARG D 2 74 ? 66.201 17.024 66.564 1.00 40.20 73 ARG D CA 1
ATOM 9856 C C . ARG D 2 74 ? 65.840 16.674 65.125 1.00 47.86 73 ARG D C 1
ATOM 9857 O O . ARG D 2 74 ? 65.201 17.463 64.413 1.00 38.20 73 ARG D O 1
ATOM 9878 N N . ASN D 2 75 ? 66.314 15.483 64.675 1.00 34.12 74 ASN D N 1
ATOM 9879 C CA . ASN D 2 75 ? 66.006 14.965 63.344 1.00 38.80 74 ASN D CA 1
ATOM 9880 C C . ASN D 2 75 ? 65.748 13.463 63.486 1.00 39.09 74 ASN D C 1
ATOM 9881 O O . ASN D 2 75 ? 66.472 12.610 62.966 1.00 32.19 74 ASN D O 1
ATOM 9892 N N . LEU D 2 76 ? 64.657 13.129 64.170 1.00 30.45 75 LEU D N 1
ATOM 9893 C CA . LEU D 2 76 ? 64.438 11.746 64.566 1.00 35.12 75 LEU D CA 1
ATOM 9894 C C . LEU D 2 76 ? 64.061 10.837 63.399 1.00 34.91 75 LEU D C 1
ATOM 9895 O O . LEU D 2 76 ? 64.248 9.628 63.501 1.00 40.46 75 LEU D O 1
ATOM 9911 N N . CYS D 2 77 ? 63.536 11.361 62.302 1.00 34.21 76 CYS D N 1
ATOM 9912 C CA . CYS D 2 77 ? 63.299 10.513 61.131 1.00 38.10 76 CYS D CA 1
ATOM 9913 C C . CYS D 2 77 ? 64.492 10.502 60.193 1.00 36.79 76 CYS D C 1
ATOM 9914 O O . CYS D 2 77 ? 64.408 9.932 59.094 1.00 31.43 76 CYS D O 1
ATOM 9921 N N . ASN D 2 78 ? 65.566 11.159 60.616 1.00 39.04 77 ASN D N 1
ATOM 9922 C CA . ASN D 2 78 ? 66.811 11.322 59.888 1.00 41.39 77 ASN D CA 1
ATOM 9923 C C . ASN D 2 78 ? 66.594 11.577 58.408 1.00 39.18 77 ASN D C 1
ATOM 9924 O O . ASN D 2 78 ? 67.018 10.775 57.565 1.00 34.96 77 ASN D O 1
ATOM 9935 N N . ILE D 2 79 ? 65.980 12.720 58.096 1.00 37.32 78 ILE D N 1
ATOM 9936 C CA . ILE D 2 79 ? 65.779 13.165 56.715 1.00 39.04 78 ILE D CA 1
ATOM 9937 C C . ILE D 2 79 ? 65.813 14.678 56.621 1.00 32.21 78 ILE D C 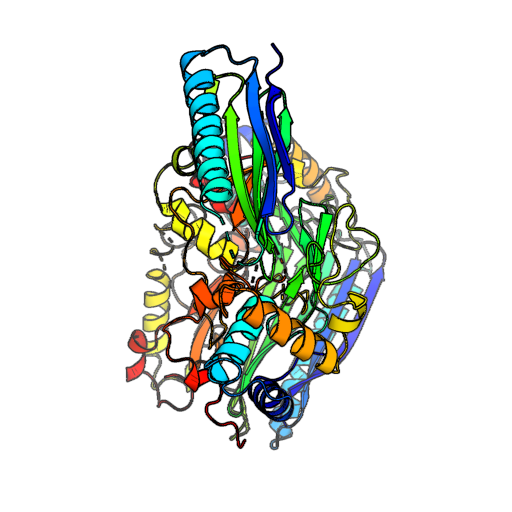1
ATOM 9938 O O . ILE D 2 79 ? 65.479 15.380 57.584 1.00 36.06 78 ILE D O 1
ATOM 9954 N N . PRO D 2 80 ? 66.166 15.219 55.467 1.00 43.24 79 PRO D N 1
ATOM 9955 C CA . PRO D 2 80 ? 65.914 16.637 55.229 1.00 36.01 79 PRO D CA 1
ATOM 9956 C C . PRO D 2 80 ? 64.405 16.847 55.139 1.00 34.22 79 PRO D C 1
ATOM 9957 O O . PRO D 2 80 ? 63.691 15.972 54.650 1.00 28.62 79 PRO D O 1
ATOM 9968 N N . CYS D 2 81 ? 63.927 17.999 55.652 1.00 29.24 80 CYS D N 1
ATOM 9969 C CA . CYS D 2 81 ? 62.492 18.310 55.639 1.00 33.52 80 CYS D CA 1
ATOM 9970 C C . CYS D 2 81 ? 61.955 18.473 54.218 1.00 31.88 80 CYS D C 1
ATOM 9971 O O . CYS D 2 81 ? 60.785 18.157 53.956 1.00 25.60 80 CYS D O 1
ATOM 9978 N N . SER D 2 82 ? 62.784 19.007 53.312 1.00 30.24 81 SER D N 1
ATOM 9979 C CA . SER D 2 82 ? 62.486 19.068 51.876 1.00 31.43 81 SER D CA 1
ATOM 9980 C C . SER D 2 82 ? 61.956 17.750 51.298 1.00 30.88 81 SER D C 1
ATOM 9981 O O . SER D 2 82 ? 61.235 17.752 50.289 1.00 24.09 81 SER D O 1
ATOM 9989 N N . ALA D 2 83 ? 62.341 16.616 51.879 1.00 25.35 82 ALA D N 1
ATOM 9990 C CA . ALA D 2 83 ? 61.902 15.329 51.341 1.00 31.15 82 ALA D CA 1
ATOM 9991 C C . ALA D 2 83 ? 60.428 15.022 51.638 1.00 33.18 82 ALA D C 1
ATOM 9992 O O . ALA D 2 83 ? 59.831 14.158 50.971 1.00 31.82 82 ALA D O 1
ATOM 9999 N N . LEU D 2 84 ? 59.841 15.678 52.641 1.00 29.87 83 LEU D N 1
ATOM 10000 C CA . LEU D 2 84 ? 58.414 15.568 52.926 1.00 24.90 83 LEU D CA 1
ATOM 10001 C C . LEU D 2 84 ? 57.544 16.422 52.003 1.00 29.13 83 LEU D C 1
ATOM 10002 O O . LEU D 2 84 ? 56.316 16.365 52.136 1.00 27.82 83 LEU D O 1
ATOM 10018 N N . LEU D 2 85 ? 58.135 17.184 51.061 1.00 26.70 84 LEU D N 1
ATOM 10019 C CA . LEU D 2 85 ? 57.387 18.019 50.112 1.00 30.76 84 LEU D CA 1
ATOM 10020 C C . LEU D 2 85 ? 57.242 17.401 48.705 1.00 33.17 84 LEU D C 1
ATOM 10021 O O . LEU D 2 85 ? 56.548 17.961 47.855 1.00 38.51 84 LEU D O 1
ATOM 10037 N N . SER D 2 86 ? 57.828 16.242 48.465 1.00 34.37 85 SER D N 1
ATOM 10038 C CA . SER D 2 86 ? 57.782 15.614 47.161 1.00 31.65 85 SER D CA 1
ATOM 10039 C C . SER D 2 86 ? 56.395 15.067 46.819 1.00 32.80 85 SER D C 1
ATOM 10040 O O . SER D 2 86 ? 55.604 14.707 47.692 1.00 32.21 85 SER D O 1
ATOM 10048 N N . SER D 2 87 ? 56.124 14.976 45.517 1.00 35.98 86 SER D N 1
ATOM 10049 C CA . SER D 2 87 ? 54.967 14.248 45.015 1.00 46.74 86 SER D CA 1
ATOM 10050 C C . SER D 2 87 ? 55.031 12.754 45.316 1.00 38.16 86 SER D C 1
ATOM 10051 O O . SER D 2 87 ? 54.023 12.051 45.170 1.00 38.06 86 SER D O 1
ATOM 10059 N N . ASP D 2 88 ? 56.190 12.260 45.705 1.00 33.20 87 ASP D N 1
ATOM 10060 C CA . ASP D 2 88 ? 56.355 10.889 46.148 1.00 37.05 87 ASP D CA 1
ATOM 10061 C C . ASP D 2 88 ? 56.220 10.830 47.672 1.00 40.66 87 ASP D C 1
ATOM 10062 O O . ASP D 2 88 ? 56.994 11.485 48.392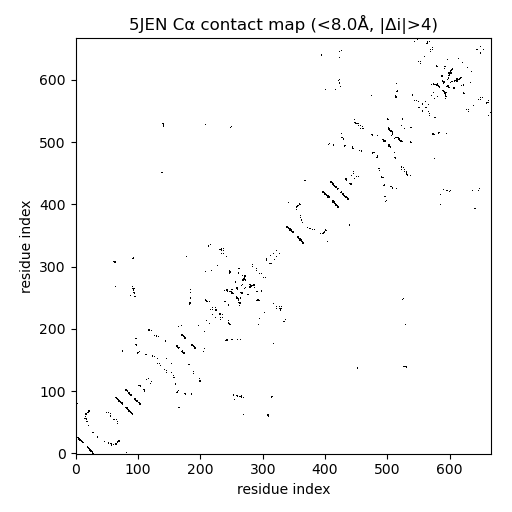 1.00 36.66 87 ASP D O 1
ATOM 10071 N N . ILE D 2 89 ? 55.243 10.051 48.163 1.00 32.91 88 ILE D N 1
ATOM 10072 C CA . ILE D 2 89 ? 54.919 10.070 49.589 1.00 32.00 88 ILE D CA 1
ATOM 10073 C C . ILE D 2 89 ? 55.827 9.186 50.429 1.00 37.75 88 ILE D C 1
ATOM 10074 O O . ILE D 2 89 ? 55.648 9.146 51.661 1.00 30.09 88 ILE D O 1
ATOM 10090 N N . THR D 2 90 ? 56.824 8.522 49.814 1.00 35.68 89 THR D N 1
ATOM 10091 C CA . THR D 2 90 ? 57.683 7.567 50.521 1.00 36.79 89 THR D CA 1
ATOM 10092 C C . THR D 2 90 ? 58.198 8.141 51.840 1.00 36.69 89 THR D C 1
ATOM 10093 O O . THR D 2 90 ? 58.044 7.527 52.908 1.00 28.90 89 THR D O 1
ATOM 10104 N N . ALA D 2 91 ? 58.819 9.324 51.780 1.00 25.65 90 ALA D N 1
ATOM 10105 C CA . ALA D 2 91 ? 59.454 9.885 52.970 1.00 34.63 90 ALA D CA 1
ATOM 10106 C C . ALA D 2 91 ? 58.423 10.259 54.033 1.00 28.47 90 ALA D C 1
ATOM 10107 O O . ALA D 2 91 ? 58.638 10.029 55.231 1.00 24.65 90 ALA D O 1
ATOM 10114 N N . SER D 2 92 ? 57.307 10.834 53.614 1.00 19.76 91 SER D N 1
ATOM 10115 C CA . SER D 2 92 ? 56.267 11.178 54.572 1.00 26.88 91 SER D CA 1
ATOM 10116 C C . SER D 2 92 ? 55.683 9.917 55.201 1.00 27.36 91 SER D C 1
ATOM 10117 O O . SER D 2 92 ? 55.504 9.856 56.418 1.00 21.44 91 SER D O 1
ATOM 10125 N N . VAL D 2 93 ? 55.453 8.870 54.414 1.00 23.93 92 VAL D N 1
ATOM 10126 C CA . VAL D 2 93 ? 54.919 7.649 55.010 1.00 31.03 92 VAL D CA 1
ATOM 10127 C C . VAL D 2 93 ? 55.905 7.074 56.023 1.00 34.18 92 VAL D C 1
ATOM 10128 O O . VAL D 2 93 ? 55.517 6.667 57.127 1.00 30.07 92 VAL D O 1
ATOM 10141 N N . ASN D 2 94 ? 57.189 7.030 55.666 1.00 32.16 93 ASN D N 1
ATOM 10142 C CA . ASN D 2 94 ? 58.180 6.364 56.514 1.00 35.05 93 ASN D CA 1
ATOM 10143 C C . ASN D 2 94 ? 58.383 7.113 57.823 1.00 37.51 93 ASN D C 1
ATOM 10144 O O . ASN D 2 94 ? 58.550 6.494 58.884 1.00 33.72 93 ASN D O 1
ATOM 10155 N N . CYS D 2 95 ? 58.347 8.447 57.770 1.00 31.25 94 CYS D N 1
ATOM 10156 C CA . CYS D 2 95 ? 58.504 9.232 58.985 1.00 35.25 94 CYS D CA 1
ATOM 10157 C C . CYS D 2 95 ? 57.228 9.180 59.821 1.00 34.26 94 CYS D C 1
ATOM 10158 O O . CYS D 2 95 ? 57.293 9.105 61.056 1.00 26.19 94 CYS D O 1
ATOM 10165 N N . ALA D 2 96 ? 56.055 9.173 59.165 1.00 31.03 95 ALA D N 1
ATOM 10166 C CA . ALA D 2 96 ? 54.802 8.980 59.902 1.00 29.14 95 ALA D CA 1
ATOM 10167 C C . ALA D 2 96 ? 54.815 7.651 60.654 1.00 32.25 95 ALA D C 1
ATOM 10168 O O . ALA D 2 96 ? 54.333 7.578 61.787 1.00 33.05 95 ALA D O 1
ATOM 10175 N N . LYS D 2 97 ? 55.365 6.588 60.040 1.00 28.86 96 LYS D N 1
ATOM 10176 C CA . LYS D 2 97 ? 55.448 5.285 60.716 1.00 33.05 96 LYS D CA 1
ATOM 10177 C C . LYS D 2 97 ? 56.280 5.369 61.977 1.00 26.82 96 LYS D C 1
ATOM 10178 O O . LYS D 2 97 ? 55.911 4.798 63.001 1.00 25.89 96 LYS D O 1
ATOM 10197 N N . LYS D 2 98 ? 57.409 6.072 61.930 1.00 25.99 97 LYS D N 1
ATOM 10198 C CA . LYS D 2 98 ? 58.162 6.324 63.157 1.00 32.05 97 LYS D CA 1
ATOM 10199 C C . LYS D 2 98 ? 57.331 7.098 64.183 1.00 37.10 97 LYS D C 1
ATOM 10200 O O . LYS D 2 98 ? 57.267 6.713 65.354 1.00 38.60 97 LYS D O 1
ATOM 10219 N N . ILE D 2 99 ? 56.672 8.183 63.764 1.00 36.15 98 ILE D N 1
ATOM 10220 C CA . ILE D 2 99 ? 55.929 9.028 64.709 1.00 34.30 98 ILE D CA 1
ATOM 10221 C C . ILE D 2 99 ? 54.846 8.230 65.452 1.00 30.21 98 ILE D C 1
ATOM 10222 O O . ILE D 2 99 ? 54.699 8.374 66.668 1.00 35.64 98 ILE D O 1
ATOM 10238 N N . VAL D 2 100 ? 54.034 7.424 64.748 1.00 27.47 99 VAL D N 1
ATOM 10239 C CA . VAL D 2 100 ? 53.001 6.638 65.469 1.00 37.55 99 VAL D CA 1
ATOM 10240 C C . VAL D 2 100 ? 53.607 5.630 66.428 1.00 38.40 99 VAL D C 1
ATOM 10241 O O . VAL D 2 100 ? 52.907 5.111 67.312 1.00 42.82 99 VAL D O 1
ATOM 10254 N N . SER D 2 101 ? 54.866 5.275 66.218 1.00 38.76 100 SER D N 1
ATOM 10255 C CA . SER D 2 101 ? 55.562 4.293 67.031 1.00 46.85 100 SER D CA 1
ATOM 10256 C C . SER D 2 101 ? 56.216 4.918 68.250 1.00 40.97 100 SER D C 1
ATOM 10257 O O . SER D 2 101 ? 56.847 4.206 69.038 1.00 48.92 100 SER D O 1
ATOM 10265 N N . ASP D 2 102 ? 56.024 6.213 68.452 1.00 38.24 101 ASP D N 1
ATOM 10266 C CA . ASP D 2 102 ? 56.828 6.986 69.383 1.00 44.66 101 ASP D CA 1
ATOM 10267 C C . ASP D 2 102 ? 56.250 6.993 70.793 1.00 40.50 101 ASP D C 1
ATOM 10268 O O . ASP D 2 102 ? 56.975 7.281 71.747 1.00 47.23 101 ASP D O 1
ATOM 10277 N N . GLY D 2 103 ? 54.983 6.663 70.954 1.00 45.48 102 GLY D N 1
ATOM 10278 C CA . GLY D 2 103 ? 54.475 6.390 72.280 1.00 55.20 102 GLY D CA 1
ATOM 10279 C C . GLY D 2 103 ? 52.993 6.661 72.416 1.00 55.43 102 GLY D C 1
ATOM 10280 O O . GLY D 2 103 ? 52.335 6.175 73.346 1.00 46.55 102 GLY D O 1
ATOM 10284 N N . ASN D 2 104 ? 52.455 7.434 71.476 1.00 42.34 103 ASN D N 1
ATOM 10285 C CA . ASN D 2 104 ? 51.140 8.035 71.643 1.00 53.28 103 ASN D CA 1
ATOM 10286 C C . ASN D 2 104 ? 50.176 7.649 70.533 1.00 41.89 103 ASN D C 1
ATOM 10287 O O . ASN D 2 104 ? 49.061 8.178 70.483 1.00 35.73 103 ASN D O 1
ATOM 10298 N N . GLY D 2 105 ? 50.576 6.757 69.635 1.00 36.33 104 GLY D N 1
ATOM 10299 C CA . GLY D 2 105 ? 49.676 6.422 68.563 1.00 37.67 104 GLY D CA 1
ATOM 10300 C C . GLY D 2 105 ? 49.490 7.609 67.634 1.00 38.08 104 GLY D C 1
ATOM 10301 O O . GLY D 2 105 ? 50.359 8.473 67.509 1.00 29.52 104 GLY D O 1
ATOM 10305 N N . MET D 2 106 ? 48.334 7.641 66.970 1.00 33.01 105 MET D N 1
ATOM 10306 C CA . MET D 2 106 ? 47.974 8.744 66.087 1.00 41.48 105 MET D CA 1
ATOM 10307 C C . MET D 2 106 ? 47.518 9.987 66.840 1.00 33.17 105 MET D C 1
ATOM 10308 O O . MET D 2 106 ? 47.327 11.032 66.211 1.00 33.19 105 MET D O 1
ATOM 10322 N N . ASN D 2 107 ? 47.384 9.912 68.165 1.00 34.35 106 ASN D N 1
ATOM 10323 C CA . ASN D 2 107 ? 47.162 11.102 68.979 1.00 31.03 106 ASN D CA 1
ATOM 10324 C C . ASN D 2 107 ? 48.261 12.137 68.831 1.00 33.49 106 ASN D C 1
ATOM 10325 O O . ASN D 2 107 ? 48.088 13.255 69.321 1.00 29.36 106 ASN D O 1
ATOM 10336 N N . ALA D 2 108 ? 49.376 11.812 68.177 1.00 27.75 107 ALA D N 1
ATOM 10337 C CA . ALA D 2 108 ? 50.411 12.818 68.048 1.00 33.48 107 ALA D CA 1
ATOM 10338 C C . ALA D 2 108 ? 50.026 13.875 67.035 1.00 28.74 107 ALA D C 1
ATOM 10339 O O . ALA D 2 108 ? 50.725 14.883 66.941 1.00 31.59 107 ALA D O 1
ATOM 10346 N N . TRP D 2 109 ? 48.939 13.645 66.275 1.00 24.68 108 TRP D N 1
ATOM 10347 C CA . TRP D 2 109 ? 48.366 14.610 65.343 1.00 32.19 108 TRP D CA 1
ATOM 10348 C C . TRP D 2 109 ? 47.119 15.178 66.017 1.00 32.49 108 TRP D C 1
ATOM 10349 O O . TRP D 2 109 ? 46.090 14.498 66.112 1.00 29.53 108 TRP D O 1
ATOM 10370 N N . VAL D 2 110 ? 47.224 16.416 66.505 1.00 40.82 109 VAL D N 1
ATOM 10371 C CA . VAL D 2 110 ? 46.059 17.146 67.024 1.00 43.94 109 VAL D CA 1
ATOM 10372 C C . VAL D 2 110 ? 44.860 16.998 66.090 1.00 35.00 109 VAL D C 1
ATOM 10373 O O . VAL D 2 110 ? 43.733 16.705 66.515 1.00 34.74 109 VAL D O 1
ATOM 10386 N N . ALA D 2 111 ? 45.093 17.213 64.802 1.00 32.36 110 ALA D N 1
ATOM 10387 C CA . ALA D 2 111 ? 44.020 17.207 63.817 1.00 35.77 110 ALA D CA 1
ATOM 10388 C C . ALA D 2 111 ? 43.269 15.880 63.794 1.00 34.01 110 ALA D C 1
ATOM 10389 O O . ALA D 2 111 ? 42.035 15.856 63.719 1.00 35.19 110 ALA D O 1
ATOM 10396 N N . TRP D 2 112 ? 43.993 14.762 63.825 1.00 32.40 111 TRP D N 1
ATOM 10397 C CA . TRP D 2 112 ? 43.317 13.472 63.839 1.00 32.47 111 TRP D CA 1
ATOM 10398 C C . TRP D 2 112 ? 42.515 13.326 65.123 1.00 31.93 111 TRP D C 1
ATOM 10399 O O . TRP D 2 112 ? 41.332 12.965 65.086 1.00 27.01 111 TRP D O 1
ATOM 10420 N N . ARG D 2 113 ? 43.138 13.664 66.263 1.00 26.75 112 ARG D N 1
ATOM 10421 C CA . ARG D 2 113 ? 42.448 13.651 67.555 1.00 43.67 112 ARG D CA 1
ATOM 10422 C C . ARG D 2 113 ? 41.101 14.361 67.476 1.00 35.13 112 ARG D C 1
ATOM 10423 O O . ARG D 2 113 ? 40.073 13.796 67.852 1.00 43.05 112 ARG D O 1
ATOM 10444 N N . ASN D 2 114 ? 41.097 15.599 66.964 1.00 34.18 113 ASN D N 1
ATOM 10445 C CA . ASN D 2 114 ? 39.936 16.480 67.042 1.00 37.38 113 ASN D CA 1
ATOM 10446 C C . ASN D 2 114 ? 38.930 16.243 65.927 1.00 38.19 113 ASN D C 1
ATOM 10447 O O . ASN D 2 114 ? 37.721 16.354 66.161 1.00 44.36 113 ASN D O 1
ATOM 10458 N N . ARG D 2 115 ? 39.392 15.920 64.713 1.00 38.77 114 ARG D N 1
ATOM 10459 C CA . ARG D 2 115 ? 38.497 15.779 63.562 1.00 37.78 114 ARG D CA 1
ATOM 10460 C C . ARG D 2 115 ? 38.231 14.334 63.114 1.00 37.66 114 ARG D C 1
ATOM 10461 O O . ARG D 2 115 ? 37.254 14.094 62.390 1.00 39.65 114 ARG D O 1
ATOM 10482 N N . CYS D 2 116 ? 39.070 13.380 63.491 1.00 36.74 115 CYS D N 1
ATOM 10483 C CA . CYS D 2 116 ? 38.983 12.028 62.953 1.00 38.71 115 CYS D CA 1
ATOM 10484 C C . CYS D 2 116 ? 38.676 10.995 64.017 1.00 30.80 115 CYS D C 1
ATOM 10485 O O . CYS D 2 116 ? 37.807 10.145 63.817 1.00 30.75 115 CYS D O 1
ATOM 10492 N N . LYS D 2 117 ? 39.377 11.056 65.137 1.00 33.51 116 LYS D N 1
ATOM 10493 C CA . LYS D 2 117 ? 39.311 10.015 66.144 1.00 44.69 116 LYS D CA 1
ATOM 10494 C C . LYS D 2 117 ? 37.868 9.723 66.507 1.00 43.26 116 LYS D C 1
ATOM 10495 O O . LYS D 2 117 ? 37.100 10.626 66.844 1.00 37.41 116 LYS D O 1
ATOM 10514 N N . GLY D 2 118 ? 37.494 8.461 66.413 1.00 40.78 117 GLY D N 1
ATOM 10515 C CA . GLY D 2 118 ? 36.169 8.092 66.840 1.00 48.44 117 GLY D CA 1
ATOM 10516 C C . GLY D 2 118 ? 35.059 8.475 65.901 1.00 52.90 117 GLY D C 1
ATOM 10517 O O . GLY D 2 118 ? 33.894 8.254 66.246 1.00 51.04 117 GLY D O 1
ATOM 10521 N N . THR D 2 119 ? 35.370 9.074 64.751 1.00 43.94 118 THR D N 1
ATOM 10522 C CA . THR D 2 119 ? 34.393 9.231 63.687 1.00 34.84 118 THR D CA 1
ATOM 10523 C C . THR D 2 119 ? 34.338 7.944 62.862 1.00 42.13 118 THR D C 1
ATOM 10524 O O . THR D 2 119 ? 35.078 6.984 63.114 1.00 44.72 118 THR D O 1
ATOM 10535 N N . ASP D 2 120 ? 33.455 7.922 61.858 1.00 39.14 119 ASP D N 1
ATOM 10536 C CA . ASP D 2 120 ? 33.431 6.833 60.878 1.00 44.16 119 ASP D CA 1
ATOM 10537 C C . ASP D 2 120 ? 34.525 7.071 59.856 1.00 35.89 119 ASP D C 1
ATOM 10538 O O . ASP D 2 120 ? 34.286 7.571 58.760 1.00 41.87 119 ASP D O 1
ATOM 10547 N N . VAL D 2 121 ? 35.748 6.677 60.214 1.00 41.15 120 VAL D N 1
ATOM 10548 C CA . VAL D 2 121 ? 36.877 6.998 59.358 1.00 36.93 120 VAL D CA 1
ATOM 10549 C C . VAL D 2 121 ? 36.859 6.164 58.090 1.00 41.36 120 VAL D C 1
ATOM 10550 O O . VAL D 2 121 ? 37.470 6.571 57.086 1.00 30.19 120 VAL D O 1
ATOM 10563 N N . GLN D 2 122 ? 36.134 5.031 58.095 1.00 45.54 121 GLN D N 1
ATOM 10564 C CA . GLN D 2 122 ? 36.054 4.153 56.923 1.00 37.34 121 GLN D CA 1
ATOM 10565 C C . GLN D 2 122 ? 35.417 4.854 55.737 1.00 38.46 121 GLN D C 1
ATOM 10566 O O . GLN D 2 122 ? 35.673 4.471 54.586 1.00 39.66 121 GLN D O 1
ATOM 10580 N N . ALA D 2 123 ? 34.624 5.898 55.986 1.00 33.66 122 ALA D N 1
ATOM 10581 C CA . ALA D 2 123 ? 34.037 6.651 54.884 1.00 37.60 122 ALA D CA 1
ATOM 10582 C C . ALA D 2 123 ? 35.084 7.376 54.051 1.00 42.33 122 ALA D C 1
ATOM 10583 O O . ALA D 2 123 ? 34.793 7.759 52.918 1.00 39.17 122 ALA D O 1
ATOM 10590 N N . TRP D 2 124 ? 36.295 7.583 54.577 1.00 41.46 123 TRP D N 1
ATOM 10591 C CA . TRP D 2 124 ? 37.335 8.225 53.779 1.00 39.96 123 TRP D CA 1
ATOM 10592 C C . TRP D 2 124 ? 37.833 7.335 52.644 1.00 47.54 123 TRP D C 1
ATOM 10593 O O . TRP D 2 124 ? 38.388 7.876 51.693 1.00 44.11 123 TRP D O 1
ATOM 10614 N N . ILE D 2 125 ? 37.604 6.014 52.674 1.00 37.99 124 ILE D N 1
ATOM 10615 C CA . ILE D 2 125 ? 37.985 5.140 51.560 1.00 42.15 124 ILE D CA 1
ATOM 10616 C C . ILE D 2 125 ? 36.773 4.627 50.803 1.00 43.86 124 ILE D C 1
ATOM 10617 O O . ILE D 2 125 ? 36.895 3.695 50.003 1.00 45.69 124 ILE D O 1
ATOM 10633 N N . ARG D 2 126 ? 35.607 5.209 51.035 1.00 50.23 125 ARG D N 1
ATOM 10634 C CA . ARG D 2 126 ? 34.411 4.818 50.304 1.00 46.90 125 ARG D CA 1
ATOM 10635 C C . ARG D 2 126 ? 34.594 5.073 48.809 1.00 45.36 125 ARG D C 1
ATOM 10636 O O . ARG D 2 126 ? 35.092 6.121 48.393 1.00 45.98 125 ARG D O 1
ATOM 10657 N N . GLY D 2 127 ? 34.161 4.116 47.990 1.00 54.49 126 GLY D N 1
ATOM 10658 C CA . GLY D 2 127 ? 34.191 4.290 46.549 1.00 46.83 126 GLY D CA 1
ATOM 10659 C C . GLY D 2 127 ? 35.538 4.067 45.908 1.00 51.98 126 GLY D C 1
ATOM 10660 O O . GLY D 2 127 ? 35.640 4.112 44.676 1.00 60.21 126 GLY D O 1
ATOM 10664 N N . CYS D 2 128 ? 36.577 3.838 46.693 1.00 55.19 127 CYS D N 1
ATOM 10665 C CA . CYS D 2 128 ? 37.899 3.584 46.152 1.00 54.27 127 CYS D CA 1
ATOM 10666 C C . CYS D 2 128 ? 38.055 2.084 45.950 1.00 56.54 127 CYS D C 1
ATOM 10667 O O . CYS D 2 128 ? 37.565 1.283 46.749 1.00 60.56 127 CYS D O 1
ATOM 10674 N N . ARG D 2 129 ? 38.710 1.701 44.861 1.00 54.99 128 ARG D N 1
ATOM 10675 C CA . ARG D 2 129 ? 38.732 0.286 44.485 1.00 67.52 128 ARG D CA 1
ATOM 10676 C C . ARG D 2 129 ? 39.528 -0.538 45.496 1.00 64.03 128 ARG D C 1
ATOM 10677 O O . ARG D 2 129 ? 38.993 -1.457 46.135 1.00 67.76 128 ARG D O 1
ATOM 10698 N N . LEU D 2 130 ? 40.807 -0.207 45.658 1.00 63.80 129 LEU D N 1
ATOM 10699 C CA . LEU D 2 130 ? 41.731 -0.872 46.593 1.00 62.37 129 LEU D CA 1
ATOM 10700 C C . LEU D 2 130 ? 41.511 -2.382 46.796 1.00 50.65 129 LEU D C 1
ATOM 10701 O O . LEU D 2 130 ? 42.443 -3.092 47.194 1.00 57.30 129 LEU D O 1
#

Sequence (667 aa):
IVKAITFIEIKEEKDQSSIDVKTPALSGLSNKELENSINEKYLKESQQLYKEFIQSTSKNKKGHLSIYSDYETVTDTPDLLSIRRNIETTQASSYTQSRYITIDKKNDILLTLKSLFKDERYIKVISQNIKEQKQQKEDPNKIYWLTDEDAEPFKTILPDQTFYITEDHKLVISFDEYEVAPGYGVTEFTIPTGVISNLLVGERYIRKVFGRCELAAAMKRHGLDNYRGYSLGNWVCAAKFESNFNTQATNRNTDGSTDYGILQINSRWWCNDGRTPGSRNLCNIPCSALLSSDITASVNCAKKIVSDGNGMNAWVAWRNRCKGTDVQAWIRGCRLKIVKAITFIEIKEEKDQSSIDVKTPALSGLSNKELENSINEKYLKESQQLYKEFIQSGHLSIYSDYETVTDTPDLLSIRRNIETTQASSYTQSRYITIDKKNDILLTLKSLFKDERYIKVISQNIKEQKQQKEDPNKIYWLTDEDAEPFKTILPDQTFYITEDHKLVISFDEYEVAPGYGVTEFTIPTGVISNLLVGERYIRKVFGRCELAAAMKRHGLDNYRGYSLGNWVCAAKFESNFNTQATNRNTDGSTDYGILQINSRWWCNDGRTPGSRNLCNIPCSALLSSDITASVNCAKKIVSDGNGMNAWVAWRNRCKGTDVQAWIRGCRL

Nearest PDB structures (foldseek):
  5jen-assembly1_A  TM=1.001E+00  e=1.620E-39  Bacillus subtilis subsp. subtilis str. 168
  5jen-assembly2_C  TM=9.788E-01  e=5.755E-35  Bacillus subtilis subsp. subtilis str. 168
  3cyg-assembly2_A  TM=7.847E-01  e=7.520E-13  Fervidobacterium nodosum Rt17-B1
  3cyg-assembly3_B  TM=7.837E-01  e=1.973E-11  Fervidobacterium nodosum Rt17-B1
  4e72-assembly1_A  TM=6.894E-01  e=4.725E-07  Pseudomonas aeruginosa PAO1

B-factor: mean 39.89, std 13.52, range [12.56, 99.59]

Organism: Bacillus subtilis (strain 168) (NCBI:txid224308)

Solvent-accessible surface area: 30472 Å² total

Secondary structure (DSSP, 8-state):
--EEEEEEEEEEEETTEEEEEEEEEEE--S-HHHHHHHHHHHHHHHHHHHHHHHHHTSSS----EEEEEEEEEEEE-SSEEEEEEEEEEESSSEEEEEEEEEEETTTTEE--TGGGBSSTTHHHHHHHHHHH-------TT---SSS-TTSPPP----TT--EEE-TTS-EEEEE-TTTSS-----EEEEE-HHHHGGGBS-SSS--/-B--HHHHHHHHHHTT-TTBTTB-HHHHHHHHHHHHTTBTT-EEE-TTS-EEETTTTEETTTS-B-S-STT---TT-SBGGGGGSSS-HHHHHHHHHHHTTTTGGGG-HHHHHHTTTS-GGGGGTT---/---EEEEEEEEEEE-SSEEEEEEEEEEE--S-HHHHHHHHHHHHHHHHHHHHHHHH---EEEEEEEEEEEE-SSEEEEEEEEEEESSSEEEEEEEEEEETTTTEE--TGGGBSSTTHHHHHHHHHHH-------TT---SSS-SSSPPP----TT--EEE-TT--EEEEE-TTSSS-----EEEEE-HHHHGGGBS-SSS--/-B--HHHHHHHHHHTT-TTGGG--HHHHHHHHHHHHTTBTT-EEE-TTS-EEETTTTEETTTS-B-SS-TT---TT-SBGGGGGSSSTHHHHHHHHHHHTTTTGGGG-HHIIIIITTS-GGGGGTT---

Radius of gyration: 29.31 Å; Cα contacts (8 Å, |Δi|>4): 1363; chains: 4; bounding box: 68×78×75 Å

CATH classification: 3.30.565.40 (+1 more: 3.90.640.20)